Protein 1A8U (pdb70)

Radius of gyration: 28.24 Å; Cα contacts (8 Å, |Δi|>4): 1170; chains: 2; bounding box: 60×78×67 Å

Secondary structure (DSSP, 8-state):
-EEEEEEETTEEEEEEEEEEE-SSEEEEE--TT--GGGGHHHHHHHHHTT-EEEEEPPTTSTTS---SS--SHHHHHHHHHHHHHHHT--SEEEEEETHHHHHHHHHHHHH-STTEEEEEEES---S--B--SS-TTSSB-HHHHHHHHHHHHH-HHHHHHHHHHHHTTHHHHBTTTB-HHHHHHHHHHHHHS-HHHHHHHHHHTT---TTTGGG--S-EEEEEETT-SSS-GGGTHHHHHHHSTTSEEEEETT--TTHHHHTHHHHHHHHHHHHH-/-EEEEEEETTEEEEEEEEEEESSSEEEEE--TT--GGGGHHHHHHHHHTT-EEEEEPPTTSTTS---SS--SHHHHHHHHHHHHHHHT--SEEEEEETHHHHHHHHHHHHH-STTEEEEEEES---S--B--SS-TT-SB-HHHHHHHHHHHHH-HHHHHHHHHHHHTTHHHHBTTTB-HHHHHHHHHHHHHS-HHHHHHHHHHHT---TTTGGG--S-EEEEEETT-SSS-GGGTHHHHHHHSTTSEEEEETT--TTHHHHTHHHHHHHHHHHHT-

B-factor: mean 13.3, std 6.91, range [5.56, 54.05]

Foldseek 3Di:
DWDFQAADVPGTWIKDKDKDFDDAEEEEEEDPAFFQCLLVLLVVLQNVVGYIYMYIGQAQFFPTDPDLDQQALVSSLSSVVSVCVVVVAAQYEYEYAAVSLSSQLVNCQPPNDRRYAEYEYELYLPAFQAPDPVQNLHPYHPVVLVVLLVVLVVPVLVVLVVVLCLQFVCVPPDPNLADPVNSVVRSVRNVPGHSSCNSSNSVRSRDHSLSSLVSPDHAYAYEYECSARPRHCSSHLVVSCVSNVRHHYYYHYPGYSSCCRSVVVVVSVVVVVSVVD/DWFFQQADVPGTWIKDKDKDFAAAEEEEEEDPPFFQCLLVLLVVLCNVVGYIYMYIGFAQFFPTDPHLDQQALVSSLSSVVRVCVVVVAAQYEYEYAQVSLSSVLVNCQPPNARRYAEYEYELYLPAFQACDPVQPLHPYHVVVLVVLLVVCVVPVLVSLVVVVCQQFVCVPPDPNLDDPVNSVVRSVRNVPGHSSCNNSNSVRSRPHSLVSLVSPDHEYEYEYECSAPPRHCSSHVVVSCVSNVNYHYYYHYPGYSSCCRSVVVVVNVVVVVSVVD

InterPro domains:
  IPR000073 Alpha/beta hydrolase fold-1 [PF00561] (26-265)
  IPR000073 Alpha/beta hydrolase fold-1 [PR00111] (51-66)
  IPR000073 Alpha/beta hydrolase fold-1 [PR00111] (95-108)
  IPR000073 Alpha/beta hydrolase fold-1 [PR00111] (221-235)
  IPR000639 Epoxide hydrolase-like [PR00412] (31-49)
  IPR000639 Epoxide hydrolase-like [PR00412] (51-66)
  IPR000639 Epoxide hydrolase-like [PR00412] (253-275)
  IPR029058 Alpha/Beta hydrolase fold [G3DSA:3.40.50.1820] (2-277)
  IPR029058 Alpha/Beta hydrolase fold [SSF53474] (13-277)
  IPR050471 AB hydrolase [PTHR43433] (10-276)

Nearest PDB structures (foldseek):
  1a8u-assembly1_B  TM=1.001E+00  e=2.151E-57  Kitasatospora aureofaciens
  1brt-assembly1_A  TM=1.001E+00  e=4.935E-56  Kitasatospora aureofaciens
  4iq4-assembly1_A  TM=1.002E+00  e=3.906E-55  Kitasatospora aureofaciens
  4qes-assembly1_A  TM=1.002E+00  e=1.817E-54  Kitasatospora aureofaciens
  1bro-assembly1_A  TM=1.002E+00  e=2.441E-54  Kitasatospora aureofaciens

CATH classification: 3.40.50.1820

Sequence (554 aa):
PFITVGQENSTSIDLYYEDHGAGQPVVLIHGFPLSGHSWERQSAALLDAGYRVITYDRRGFGQSSQPTTGYDYDTFAADLNTVLETLDLQDAVLVGFSMGTGEVARYVSSYGTARIAKVAFLASLEPFLLKTDDNPDGAAPKEFFDGIVAAVKADRYAFYTGFFNDFYNLDENLGTRISEEAVRNSWNTAASGGFFAAAAAPTTWYTDFRADIPRIDVPALILHGTGDRTLPIENTARVFHKALPSAEYVEVEGAPHGLLWTHAEEVNTALLAFLAKPFITVGQENSTSIDLYYEDHGAGQPVVLIHGFPLSGHSWERQSAALLDAGYRVITYDRRGFGQSSQPTTGYDYDTFAADLNTVLETLDLQDAVLVGFSMGTGEVARYVSSYGTARIAKVAFLASLEPFLLKTDDNPDGAAPKEFFDGIVAAVKADRYAFYTGFFNDFYNLDENLGTRISEEAVRNSWNTAASGGFFAAAAAPTTWYTDFRADIPRIDVPALILHGTGDRTLPIENTARVFHKALPSAEYVEVEGAPHGLLWTHAEEVNTALLAFLAK

Solvent-accessible surface area: 21873 Å² total; per-residue (Å²): 88,115,7,79,27,28,117,43,144,107,71,48,6,36,0,29,34,30,59,76,57,70,50,48,15,0,0,0,1,0,3,8,2,14,7,5,92,31,0,94,89,0,16,56,21,1,66,76,50,47,28,63,0,0,10,3,4,3,10,0,3,8,99,6,33,89,2,64,66,16,26,59,4,91,34,1,0,39,7,0,25,40,0,0,99,82,34,89,1,89,91,0,0,0,0,0,7,8,2,0,0,0,1,0,0,35,6,2,11,72,96,30,23,107,46,9,22,22,0,0,0,0,0,0,3,0,7,22,5,26,110,53,151,115,12,90,70,2,36,13,57,104,120,110,4,64,40,35,29,59,43,4,153,84,70,28,104,61,34,1,90,42,28,2,66,66,3,10,2,26,115,107,10,76,63,114,107,3,48,120,133,18,22,142,91,10,63,72,29,1,23,60,3,2,139,76,1,2,4,23,0,0,69,6,31,27,30,58,0,88,77,10,2,106,143,17,106,29,79,8,1,0,0,0,0,38,23,9,97,45,8,35,5,104,24,0,0,104,28,0,67,173,55,16,101,108,7,89,50,40,63,9,143,38,0,0,5,2,0,10,62,7,10,10,137,77,0,20,95,17,2,51,58,15,6,83,184,87,112,8,72,25,26,122,40,150,115,75,44,6,36,0,28,36,31,60,76,55,81,46,57,14,0,0,0,0,0,2,8,1,12,6,4,92,27,0,93,89,0,17,53,18,0,68,132,55,47,28,60,1,0,9,3,4,2,10,0,2,11,96,6,34,90,1,58,75,20,23,57,4,90,34,2,0,38,6,0,34,42,0,0,84,83,32,94,3,98,96,0,0,0,0,0,5,9,1,0,0,0,1,0,0,34,6,3,18,70,93,30,26,100,32,11,29,21,0,0,0,0,0,0,3,0,7,21,1,21,107,54,155,101,9,85,74,3,31,14,71,37,127,115,7,51,39,35,24,59,44,4,153,86,70,29,105,61,33,1,90,42,27,2,66,64,4,10,2,24,116,103,9,74,66,111,99,2,49,120,111,17,23,155,88,9,81,75,27,1,23,58,4,2,139,80,1,2,12,18,0,0,58,6,17,26,31,59,0,77,73,8,2,105,128,11,106,22,81,2,2,0,0,0,0,48,22,10,94,43,6,37,7,98,28,0,0,113,33,0,53,177,50,9,99,94,6,65,65,46,62,8,147,37,0,0,5,3,0,10,58,6,8,10,132,68,0,18,97,16,0,42,55,4,6,83,162

Organism: Kitasatospora aureofaciens (NCBI:txid1894)

Structure (mmCIF, N/CA/C/O backbone):
data_1A8U
#
_entry.id   1A8U
#
_cell.length_a   124.870
_cell.length_b   124.870
_cell.length_c   124.870
_cell.angle_alpha   90.00
_cell.angle_beta   90.00
_cell.angle_gamma   90.00
#
_symmetry.space_group_name_H-M   'P 21 3'
#
loop_
_entity.id
_entity.type
_entity.pdbx_description
1 polymer 'CHLOROPEROXIDASE T'
2 non-polymer 'SULFATE ION'
3 non-polymer 'BENZOIC ACID'
4 water water
#
loop_
_atom_site.group_PDB
_atom_site.id
_atom_site.type_symbol
_atom_site.label_atom_id
_atom_site.label_alt_id
_atom_site.label_comp_id
_atom_site.label_asym_id
_atom_site.label_entity_id
_atom_site.label_seq_id
_atom_site.pdbx_PDB_ins_code
_atom_site.Cartn_x
_atom_site.Cartn_y
_atom_site.Cartn_z
_atom_site.occupancy
_atom_site.B_iso_or_equiv
_atom_site.auth_seq_id
_atom_site.auth_comp_id
_atom_site.auth_asym_id
_atom_site.auth_atom_id
_atom_site.pdbx_PDB_model_num
ATOM 1 N N . PRO A 1 1 ? 32.424 41.989 32.919 1.00 9.25 1 PRO A N 1
ATOM 2 C CA . PRO A 1 1 ? 32.630 42.999 34.006 1.00 8.74 1 PRO A CA 1
ATOM 3 C C . PRO A 1 1 ? 31.685 42.707 35.150 1.00 9.38 1 PRO A C 1
ATOM 4 O O . PRO A 1 1 ? 30.662 42.071 34.902 1.00 8.48 1 PRO A O 1
ATOM 8 N N . PHE A 1 2 ? 32.053 43.102 36.367 1.00 8.35 2 PHE A N 1
ATOM 9 C CA . PHE A 1 2 ? 31.231 42.782 37.529 1.00 8.70 2 PHE A CA 1
ATOM 10 C C . PHE A 1 2 ? 31.154 43.936 38.518 1.00 9.21 2 PHE A C 1
ATOM 11 O O . PHE A 1 2 ? 32.102 44.721 38.646 1.00 10.18 2 PHE A O 1
ATOM 19 N N . ILE A 1 3 ? 30.008 43.986 39.184 1.00 8.72 3 ILE A N 1
ATOM 20 C CA . ILE A 1 3 ? 29.778 44.885 40.321 1.00 8.49 3 ILE A CA 1
ATOM 21 C C . ILE A 1 3 ? 29.455 43.998 41.532 1.00 8.26 3 ILE A C 1
ATOM 22 O O . ILE A 1 3 ? 28.514 43.197 41.511 1.00 9.52 3 ILE A O 1
ATOM 27 N N . THR A 1 4 ? 30.223 44.229 42.613 1.00 9.35 4 THR A N 1
ATOM 28 C CA . THR A 1 4 ? 29.943 43.435 43.831 1.00 8.57 4 THR A CA 1
ATOM 29 C C . THR A 1 4 ? 28.779 44.054 44.601 1.00 10.07 4 THR A C 1
ATOM 30 O O . THR A 1 4 ? 28.763 45.272 44.846 1.00 10.88 4 THR A O 1
ATOM 34 N N . VAL A 1 5 ? 27.825 43.207 44.998 1.00 8.49 5 VAL A N 1
ATOM 35 C CA . VAL A 1 5 ? 26.639 43.669 45.714 1.00 8.83 5 VAL A CA 1
ATOM 36 C C . VAL A 1 5 ? 26.513 43.080 47.111 1.00 10.13 5 VAL A C 1
ATOM 37 O O . VAL A 1 5 ? 25.602 43.499 47.848 1.00 12.69 5 VAL A O 1
ATOM 41 N N . GLY A 1 6 ? 27.393 42.158 47.508 1.00 9.13 6 GLY A N 1
ATOM 42 C CA . GLY A 1 6 ? 27.250 41.645 48.874 1.00 9.13 6 GLY A CA 1
ATOM 43 C C . GLY A 1 6 ? 28.196 40.458 49.075 1.00 8.72 6 GLY A C 1
ATOM 44 O O . GLY A 1 6 ? 29.093 40.245 48.253 1.00 9.14 6 GLY A O 1
ATOM 45 N N . GLN A 1 7 ? 27.971 39.793 50.191 1.00 8.66 7 GLN A N 1
ATOM 46 C CA . GLN A 1 7 ? 28.849 38.683 50.571 1.00 8.62 7 GLN A CA 1
ATOM 47 C C . GLN A 1 7 ? 27.973 37.481 50.925 1.00 8.96 7 GLN A C 1
ATOM 48 O O . GLN A 1 7 ? 26.913 37.683 51.522 1.00 11.47 7 GLN A O 1
ATOM 54 N N . GLU A 1 8 ? 28.421 36.290 50.535 1.00 7.64 8 GLU A N 1
ATOM 55 C CA . GLU A 1 8 ? 27.742 35.048 50.907 1.00 7.69 8 GLU A CA 1
ATOM 56 C C . GLU A 1 8 ? 28.822 34.124 51.461 1.00 7.31 8 GLU A C 1
ATOM 57 O O . GLU A 1 8 ? 29.677 33.643 50.703 1.00 8.29 8 GLU A O 1
ATOM 63 N N . ASN A 1 9 ? 28.798 33.908 52.774 1.00 8.45 9 ASN A N 1
ATOM 64 C CA . ASN A 1 9 ? 29.834 33.051 53.409 1.00 6.55 9 ASN A CA 1
ATOM 65 C C . ASN A 1 9 ? 31.208 33.556 53.008 1.00 8.47 9 ASN A C 1
ATOM 66 O O . ASN A 1 9 ? 31.466 34.752 53.222 1.00 8.56 9 ASN A O 1
ATOM 71 N N . SER A 1 10 ? 32.101 32.724 52.486 1.00 7.17 10 SER A N 1
ATOM 72 C CA . SER A 1 10 ? 33.416 33.190 52.079 1.00 8.12 10 SER A CA 1
ATOM 73 C C . SER A 1 10 ? 33.500 33.887 50.739 1.00 8.21 10 SER A C 1
ATOM 74 O O . SER A 1 10 ? 34.603 34.315 50.355 1.00 9.77 10 SER A O 1
ATOM 77 N N . THR A 1 11 ? 32.378 34.035 50.030 1.00 9.02 11 THR A N 1
ATOM 78 C CA . THR A 1 11 ? 32.423 34.574 48.694 1.00 7.73 11 THR A CA 1
ATOM 79 C C . THR A 1 11 ? 31.750 35.922 48.531 1.00 8.08 11 THR A C 1
ATOM 80 O O . THR A 1 11 ? 30.867 36.232 49.310 1.00 10.51 11 THR A O 1
ATOM 84 N N . SER A 1 12 ? 32.211 36.648 47.517 1.00 9.16 12 SER A N 1
ATOM 85 C CA . SER A 1 12 ? 31.452 37.890 47.237 1.00 10.85 12 SER A CA 1
ATOM 86 C C . SER A 1 12 ? 30.366 37.575 46.230 1.00 11.97 12 SER A C 1
ATOM 87 O O . SER A 1 12 ? 30.444 36.596 45.471 1.00 14.43 12 SER A O 1
ATOM 90 N N . ILE A 1 13 ? 29.292 38.361 46.233 1.00 8.22 13 ILE A N 1
ATOM 91 C CA . ILE A 1 13 ? 28.181 38.213 45.299 1.00 8.24 13 ILE A CA 1
ATOM 92 C C . ILE A 1 13 ? 28.388 39.279 44.222 1.00 8.89 13 ILE A C 1
ATOM 93 O O . ILE A 1 13 ? 28.312 40.465 44.546 1.00 9.19 13 ILE A O 1
ATOM 98 N N . ASP A 1 14 ? 28.713 38.824 43.030 1.00 8.91 14 ASP A N 1
ATOM 99 C CA . ASP A 1 14 ? 29.073 39.775 41.953 1.00 8.77 14 ASP A CA 1
ATOM 100 C C . ASP A 1 14 ? 28.062 39.722 40.832 1.00 9.86 14 ASP A C 1
ATOM 101 O O . ASP A 1 14 ? 27.748 38.634 40.352 1.00 10.83 14 ASP A O 1
ATOM 106 N N . LEU A 1 15 ? 27.601 40.885 40.356 1.00 8.13 15 LEU A N 1
ATOM 107 C CA . LEU A 1 15 ? 26.673 40.860 39.219 1.00 7.79 15 LEU A CA 1
ATOM 108 C C . LEU A 1 15 ? 27.415 41.202 37.936 1.00 8.15 15 LEU A C 1
ATOM 109 O O . LEU A 1 15 ? 28.169 42.161 37.907 1.00 9.54 15 LEU A O 1
ATOM 114 N N . TYR A 1 16 ? 27.236 40.360 36.929 1.00 7.34 16 TYR A N 1
ATOM 115 C CA . TYR A 1 16 ? 27.825 40.652 35.616 1.00 7.40 16 TYR A CA 1
ATOM 116 C C . TYR A 1 16 ? 27.110 41.877 35.035 1.00 8.05 16 TYR A C 1
ATOM 117 O O . TYR A 1 16 ? 25.877 42.020 35.121 1.00 7.78 16 TYR A O 1
ATOM 126 N N . TYR A 1 17 ? 27.878 42.761 34.377 1.00 6.71 17 TYR A N 1
ATOM 127 C CA . TYR A 1 17 ? 27.250 43.916 33.727 1.00 7.60 17 TYR A CA 1
ATOM 128 C C . TYR A 1 17 ? 28.089 44.361 32.534 1.00 7.51 17 TYR A C 1
ATOM 129 O O . TYR A 1 17 ? 29.256 44.012 32.368 1.00 8.75 17 TYR A O 1
ATOM 138 N N . GLU A 1 18 ? 27.422 45.134 31.671 1.00 7.52 18 GLU A N 1
ATOM 139 C CA . GLU A 1 18 ? 28.081 45.740 30.519 1.00 7.92 18 GLU A CA 1
ATOM 140 C C . GLU A 1 18 ? 27.662 47.212 30.461 1.00 7.66 18 GLU A C 1
ATOM 141 O O . GLU A 1 18 ? 26.628 47.593 30.959 1.00 8.56 18 GLU A O 1
ATOM 147 N N . ASP A 1 19 ? 28.532 48.020 29.818 1.00 7.36 19 ASP A N 1
ATOM 148 C CA . ASP A 1 19 ? 28.313 49.472 29.783 1.00 7.20 19 ASP A CA 1
ATOM 149 C C . ASP A 1 19 ? 28.831 49.951 28.439 1.00 7.94 19 ASP A C 1
ATOM 150 O O . ASP A 1 19 ? 30.046 49.901 28.216 1.00 7.80 19 ASP A O 1
ATOM 155 N N . HIS A 1 20 ? 27.920 50.274 27.533 1.00 8.04 20 HIS A N 1
ATOM 156 C CA . HIS A 1 20 ? 28.302 50.598 26.165 1.00 8.18 20 HIS A CA 1
ATOM 157 C C . HIS A 1 20 ? 27.736 51.937 25.695 1.00 7.83 20 HIS A C 1
ATOM 158 O O . HIS A 1 20 ? 26.750 52.454 26.216 1.00 8.19 20 HIS A O 1
ATOM 165 N N . GLY A 1 21 ? 28.435 52.499 24.718 1.00 8.10 21 GLY A N 1
ATOM 166 C CA . GLY A 1 21 ? 27.919 53.732 24.090 1.00 7.71 21 GLY A CA 1
ATOM 167 C C . GLY A 1 21 ? 28.138 54.975 24.938 1.00 8.79 21 GLY A C 1
ATOM 168 O O . GLY A 1 21 ? 28.994 54.994 25.818 1.00 9.31 21 GLY A O 1
ATOM 169 N N . ALA A 1 22 ? 27.399 56.031 24.656 1.00 9.21 22 ALA A N 1
ATOM 170 C CA . ALA A 1 22 ? 27.545 57.297 25.378 1.00 10.20 22 ALA A CA 1
ATOM 171 C C . ALA A 1 22 ? 26.253 58.094 25.258 1.00 10.27 22 ALA A C 1
ATOM 172 O O . ALA A 1 22 ? 25.535 57.866 24.273 1.00 11.82 22 ALA A O 1
ATOM 174 N N . GLY A 1 23 ? 26.035 59.004 26.182 1.00 9.65 23 GLY A N 1
ATOM 175 C CA . GLY A 1 23 ? 24.768 59.759 26.139 1.00 10.26 23 GLY A CA 1
ATOM 176 C C . GLY A 1 23 ? 23.993 59.479 27.419 1.00 10.11 23 GLY A C 1
ATOM 177 O O . GLY A 1 23 ? 24.571 59.081 28.442 1.00 11.21 23 GLY A O 1
ATOM 178 N N . GLN A 1 24 ? 22.689 59.721 27.385 1.00 10.38 24 GLN A N 1
ATOM 179 C CA . GLN A 1 24 ? 21.871 59.496 28.580 1.00 9.83 24 GLN A CA 1
ATOM 180 C C . GLN A 1 24 ? 21.913 58.022 28.931 1.00 9.47 24 GLN A C 1
ATOM 181 O O . GLN A 1 24 ? 21.715 57.182 28.042 1.00 10.27 24 GLN A O 1
ATOM 187 N N . PRO A 1 25 ? 22.160 57.705 30.195 1.00 9.42 25 PRO A N 1
ATOM 188 C CA . PRO A 1 25 ? 22.181 56.317 30.613 1.00 9.15 25 PRO A CA 1
ATOM 189 C C . PRO A 1 25 ? 20.819 55.650 30.536 1.00 9.03 25 PRO A C 1
ATOM 190 O O . PRO A 1 25 ? 19.826 56.216 30.995 1.00 10.22 25 PRO A O 1
ATOM 194 N N . VAL A 1 26 ? 20.770 54.449 29.955 1.00 8.89 26 VAL A N 1
ATOM 195 C CA . VAL A 1 26 ? 19.538 53.657 29.893 1.00 9.91 26 VAL A CA 1
ATOM 196 C C . VAL A 1 26 ? 19.904 52.311 30.524 1.00 10.38 26 VAL A C 1
ATOM 197 O O . VAL A 1 26 ? 20.746 51.612 29.955 1.00 10.08 26 VAL A O 1
ATOM 201 N N . VAL A 1 27 ? 19.251 51.980 31.634 1.00 10.01 27 VAL A N 1
ATOM 202 C CA . VAL A 1 27 ? 19.558 50.731 32.348 1.00 8.98 27 VAL A CA 1
ATOM 203 C C . VAL A 1 27 ? 18.476 49.721 31.996 1.00 8.54 27 VAL A C 1
ATOM 204 O O . VAL A 1 27 ? 17.288 49.977 32.225 1.00 10.27 27 VAL A O 1
ATOM 208 N N . LEU A 1 28 ? 18.867 48.594 31.392 1.00 7.64 28 LEU A N 1
ATOM 209 C CA . LEU A 1 28 ? 17.902 47.573 30.971 1.00 9.11 28 LEU A CA 1
ATOM 210 C C . LEU A 1 28 ? 17.960 46.404 31.951 1.00 9.10 28 LEU A C 1
ATOM 211 O O . LEU A 1 28 ? 19.055 45.878 32.193 1.00 9.52 28 LEU A O 1
ATOM 216 N N . ILE A 1 29 ? 16.805 46.022 32.512 1.00 9.04 29 ILE A N 1
ATOM 217 C CA . ILE A 1 29 ? 16.749 45.008 33.572 1.00 8.11 29 ILE A CA 1
ATOM 218 C C . ILE A 1 29 ? 15.926 43.821 33.107 1.00 9.66 29 ILE A C 1
ATOM 219 O O . ILE A 1 29 ? 14.711 43.944 32.956 1.00 9.46 29 ILE A O 1
ATOM 224 N N . HIS A 1 30 ? 16.588 42.708 32.803 1.00 8.18 30 HIS A N 1
ATOM 225 C CA . HIS A 1 30 ? 15.951 41.552 32.200 1.00 7.15 30 HIS A CA 1
ATOM 226 C C . HIS A 1 30 ? 14.984 40.741 33.050 1.00 7.33 30 HIS A C 1
ATOM 227 O O . HIS A 1 30 ? 14.853 40.970 34.249 1.00 9.09 30 HIS A O 1
ATOM 234 N N . GLY A 1 31 ? 14.323 39.810 32.347 1.00 7.91 31 GLY A N 1
ATOM 235 C CA . GLY A 1 31 ? 13.354 38.928 33.022 1.00 8.94 31 GLY A CA 1
ATOM 236 C C . GLY A 1 31 ? 13.924 37.541 33.288 1.00 9.04 31 GLY A C 1
ATOM 237 O O . GLY A 1 31 ? 15.016 37.114 32.860 1.00 9.49 31 GLY A O 1
ATOM 238 N N . PHE A 1 32 ? 13.075 36.714 33.906 1.00 9.01 32 PHE A N 1
ATOM 239 C CA . PHE A 1 32 ? 13.423 35.312 34.177 1.00 9.13 32 PHE A CA 1
ATOM 240 C C . PHE A 1 32 ? 13.270 34.433 32.970 1.00 10.28 32 PHE A C 1
ATOM 241 O O . PHE A 1 32 ? 12.294 34.590 32.231 1.00 9.68 32 PHE A O 1
ATOM 249 N N . PRO A 1 33 ? 14.131 33.454 32.787 1.00 10.09 33 PRO A N 1
ATOM 250 C CA . PRO A 1 33 ? 15.343 33.175 33.547 1.00 9.80 33 PRO A CA 1
ATOM 251 C C . PRO A 1 33 ? 16.584 33.528 32.700 1.00 8.60 33 PRO A C 1
ATOM 252 O O . PRO A 1 33 ? 17.494 32.723 32.468 1.00 9.23 33 PRO A O 1
ATOM 256 N N . LEU A 1 34 ? 16.516 34.693 32.076 1.00 9.25 34 LEU A N 1
ATOM 257 C CA . LEU A 1 34 ? 17.507 35.092 31.070 1.00 8.95 34 LEU A CA 1
ATOM 258 C C . LEU A 1 34 ? 18.583 35.998 31.637 1.00 10.20 34 LEU A C 1
ATOM 259 O O . LEU A 1 34 ? 19.017 35.717 32.765 1.00 9.77 34 LEU A O 1
ATOM 264 N N . SER A 1 35 ? 19.083 36.937 30.841 1.00 8.81 35 SER A N 1
ATOM 265 C CA . SER A 1 35 ? 20.204 37.761 31.277 1.00 8.12 35 SER A CA 1
ATOM 266 C C . SER A 1 35 ? 20.183 39.078 30.501 1.00 7.93 35 SER A C 1
ATOM 267 O O . SER A 1 35 ? 19.298 39.272 29.668 1.00 8.69 35 SER A O 1
ATOM 270 N N . GLY A 1 36 ? 21.134 39.959 30.825 1.00 8.12 36 GLY A N 1
ATOM 271 C CA . GLY A 1 36 ? 21.254 41.232 30.091 1.00 9.27 36 GLY A CA 1
ATOM 272 C C . GLY A 1 36 ? 21.361 41.031 28.587 1.00 8.86 36 GLY A C 1
ATOM 273 O O . GLY A 1 36 ? 20.900 41.897 27.816 1.00 8.62 36 GLY A O 1
ATOM 274 N N . HIS A 1 37 ? 21.929 39.932 28.099 1.00 8.91 37 HIS A N 1
ATOM 275 C CA . HIS A 1 37 ? 22.052 39.685 26.681 1.00 9.75 37 HIS A CA 1
ATOM 276 C C . HIS A 1 37 ? 20.709 39.502 25.977 1.00 10.50 37 HIS A C 1
ATOM 277 O O . HIS A 1 37 ? 20.709 39.648 24.753 1.00 9.64 37 HIS A O 1
ATOM 284 N N . SER A 1 38 ? 19.631 39.239 26.731 1.00 8.38 38 SER A N 1
ATOM 285 C CA . SER A 1 38 ? 18.321 39.101 26.103 1.00 8.77 38 SER A CA 1
ATOM 286 C C . SER A 1 38 ? 17.833 40.420 25.550 1.00 8.75 38 SER A C 1
ATOM 287 O O . SER A 1 38 ? 16.893 40.414 24.748 1.00 10.77 38 SER A O 1
ATOM 290 N N . TRP A 1 39 ? 18.473 41.551 25.901 1.00 7.62 39 TRP A N 1
ATOM 291 C CA . TRP A 1 39 ? 18.102 42.831 25.337 1.00 7.77 39 TRP A CA 1
ATOM 292 C C . TRP A 1 39 ? 18.853 43.183 24.065 1.00 9.40 39 TRP A C 1
ATOM 293 O O . TRP A 1 39 ? 18.680 44.312 23.590 1.00 9.68 39 TRP A O 1
ATOM 304 N N . GLU A 1 40 ? 19.583 42.259 23.442 1.00 9.44 40 GLU A N 1
ATOM 305 C CA . GLU A 1 40 ? 20.428 42.615 22.304 1.00 8.11 40 GLU A CA 1
ATOM 306 C C . GLU A 1 40 ? 19.732 43.390 21.199 1.00 9.59 40 GLU A C 1
ATOM 307 O O . GLU A 1 40 ? 20.409 44.274 20.611 1.00 10.43 40 GLU A O 1
ATOM 313 N N . ARG A 1 41 ? 18.469 43.107 20.911 1.00 9.09 41 ARG A N 1
ATOM 314 C CA . ARG A 1 41 ? 17.797 43.844 19.825 1.00 9.94 41 ARG A CA 1
ATOM 315 C C . ARG A 1 41 ? 17.494 45.273 20.244 1.00 10.20 41 ARG A C 1
ATOM 316 O O . ARG A 1 41 ? 17.546 46.194 19.411 1.00 11.17 41 ARG A O 1
ATOM 324 N N . GLN A 1 42 ? 17.186 45.518 21.524 1.00 9.43 42 GLN A N 1
ATOM 325 C CA . GLN A 1 42 ? 16.962 46.851 22.043 1.00 8.88 42 GLN A CA 1
ATOM 326 C C . GLN A 1 42 ? 18.277 47.603 22.237 1.00 10.21 42 GLN A C 1
ATOM 327 O O . GLN A 1 42 ? 18.403 48.795 21.970 1.00 11.39 42 GLN A O 1
ATOM 333 N N . SER A 1 43 ? 19.306 46.860 22.707 1.00 9.38 43 SER A N 1
ATOM 334 C CA . SER A 1 43 ? 20.614 47.473 22.911 1.00 8.97 43 SER A CA 1
ATOM 335 C C . SER A 1 43 ? 21.141 48.029 21.585 1.00 9.65 43 SER A C 1
ATOM 336 O O . SER A 1 43 ? 21.653 49.165 21.563 1.00 9.71 43 SER A O 1
ATOM 339 N N . ALA A 1 44 ? 21.004 47.234 20.516 1.00 9.63 44 ALA A N 1
ATOM 340 C CA . ALA A 1 44 ? 21.504 47.735 19.228 1.00 10.14 44 ALA A CA 1
ATOM 341 C C . ALA A 1 44 ? 20.760 49.009 18.846 1.00 10.12 44 ALA A C 1
ATOM 342 O O . ALA A 1 44 ? 21.412 49.947 18.391 1.00 10.55 44 ALA A O 1
ATOM 344 N N . ALA A 1 45 ? 19.436 49.039 18.975 1.00 10.22 45 ALA A N 1
ATOM 345 C CA . ALA A 1 45 ? 18.646 50.203 18.609 1.00 9.95 45 ALA A CA 1
ATOM 346 C C . ALA A 1 45 ? 18.987 51.407 19.479 1.00 10.57 45 ALA A C 1
ATOM 347 O O . ALA A 1 45 ? 19.113 52.510 18.951 1.00 10.79 45 ALA A O 1
ATOM 349 N N . LEU A 1 46 ? 19.211 51.181 20.776 1.00 9.56 46 LEU A N 1
ATOM 350 C CA . LEU A 1 46 ? 19.510 52.324 21.664 1.00 8.88 46 LEU A CA 1
ATOM 351 C C . LEU A 1 46 ? 20.892 52.895 21.391 1.00 9.17 46 LEU A C 1
ATOM 352 O O . LEU A 1 46 ? 21.147 54.099 21.448 1.00 9.52 46 LEU A O 1
ATOM 357 N N . LEU A 1 47 ? 21.850 51.985 21.112 1.00 8.46 47 LEU A N 1
ATOM 358 C CA . LEU A 1 47 ? 23.185 52.441 20.784 1.00 8.68 47 LEU A CA 1
ATOM 359 C C . LEU A 1 47 ? 23.172 53.256 19.489 1.00 9.50 47 LEU A C 1
ATOM 360 O O . LEU A 1 47 ? 23.729 54.332 19.431 1.00 10.39 47 LEU A O 1
ATOM 365 N N . ASP A 1 48 ? 22.400 52.777 18.504 1.00 8.73 48 ASP A N 1
ATOM 366 C CA . ASP A 1 48 ? 22.317 53.536 17.250 1.00 10.83 48 ASP A CA 1
ATOM 367 C C . ASP A 1 48 ? 21.637 54.896 17.442 1.00 11.52 48 ASP A C 1
ATOM 368 O O . ASP A 1 48 ? 21.935 55.852 16.710 1.00 13.07 48 ASP A O 1
ATOM 373 N N . ALA A 1 49 ? 20.765 54.992 18.431 1.00 10.47 49 ALA A N 1
ATOM 374 C CA . ALA A 1 49 ? 20.021 56.227 18.712 1.00 10.94 49 ALA A CA 1
ATOM 375 C C . ALA A 1 49 ? 20.800 57.168 19.609 1.00 10.89 49 ALA A C 1
ATOM 376 O O . ALA A 1 49 ? 20.320 58.275 19.942 1.00 14.07 49 ALA A O 1
ATOM 378 N N . GLY A 1 50 ? 22.006 56.829 20.042 1.00 10.97 50 GLY A N 1
ATOM 379 C CA . GLY A 1 50 ? 22.832 57.712 20.827 1.00 11.75 50 GLY A CA 1
ATOM 380 C C . GLY A 1 50 ? 22.644 57.674 22.330 1.00 11.61 50 GLY A C 1
ATOM 381 O O . GLY A 1 50 ? 22.819 58.711 22.979 1.00 13.39 50 GLY A O 1
ATOM 382 N N . TYR A 1 51 ? 22.306 56.504 22.878 1.00 9.68 51 TYR A N 1
ATOM 383 C CA . TYR A 1 51 ? 22.192 56.352 24.322 1.00 9.71 51 TYR A CA 1
ATOM 384 C C . TYR A 1 51 ? 23.362 55.512 24.862 1.00 8.94 51 TYR A C 1
ATOM 385 O O . TYR A 1 51 ? 24.075 54.850 24.119 1.00 10.79 51 TYR A O 1
ATOM 394 N N . ARG A 1 52 ? 23.598 55.690 26.170 1.00 8.37 52 ARG A N 1
ATOM 395 C CA . ARG A 1 52 ? 24.565 54.823 26.864 1.00 7.38 52 ARG A CA 1
ATOM 396 C C . ARG A 1 52 ? 23.735 53.671 27.448 1.00 9.88 52 ARG A C 1
ATOM 397 O O . ARG A 1 52 ? 22.767 53.907 28.177 1.00 11.38 52 ARG A O 1
ATOM 405 N N . VAL A 1 53 ? 24.067 52.433 27.101 1.00 9.46 53 VAL A N 1
ATOM 406 C CA . VAL A 1 53 ? 23.262 51.279 27.511 1.00 8.66 53 VAL A CA 1
ATOM 407 C C . VAL A 1 53 ? 23.995 50.488 28.598 1.00 9.15 53 VAL A C 1
ATOM 408 O O . VAL A 1 53 ? 25.088 50.008 28.364 1.00 9.17 53 VAL A O 1
ATOM 412 N N . ILE A 1 54 ? 23.306 50.362 29.738 1.00 7.64 54 ILE A N 1
ATOM 413 C CA . ILE A 1 54 ? 23.908 49.588 30.849 1.00 8.03 54 ILE A CA 1
ATOM 414 C C . ILE A 1 54 ? 22.980 48.396 31.059 1.00 9.48 54 ILE A C 1
ATOM 415 O O . ILE A 1 54 ? 21.772 48.546 31.187 1.00 10.22 54 ILE A O 1
ATOM 420 N N . THR A 1 55 ? 23.576 47.211 31.065 1.00 8.43 55 THR A N 1
ATOM 421 C CA . THR A 1 55 ? 22.784 46.002 31.336 1.00 8.55 55 THR A CA 1
ATOM 422 C C . THR A 1 55 ? 23.442 45.280 32.501 1.00 9.53 55 THR A C 1
ATOM 423 O O . THR A 1 55 ? 24.659 45.427 32.683 1.00 9.35 55 THR A O 1
ATOM 427 N N . TYR A 1 56 ? 22.682 44.518 33.294 1.00 8.35 56 TYR A N 1
ATOM 428 C CA . TYR A 1 56 ? 23.328 43.677 34.303 1.00 8.46 56 TYR A CA 1
ATOM 429 C C . TYR A 1 56 ? 22.460 42.424 34.428 1.00 8.34 56 TYR A C 1
ATOM 430 O O . TYR A 1 56 ? 21.314 42.395 33.996 1.00 8.90 56 TYR A O 1
ATOM 439 N N . ASP A 1 57 ? 23.104 41.400 34.996 1.00 7.78 57 ASP A N 1
ATOM 440 C CA . ASP A 1 57 ? 22.414 40.108 35.166 1.00 7.01 57 ASP A CA 1
ATOM 441 C C . ASP A 1 57 ? 21.974 40.016 36.632 1.00 6.83 57 ASP A C 1
ATOM 442 O O . ASP A 1 57 ? 22.779 40.203 37.551 1.00 7.47 57 ASP A O 1
ATOM 447 N N . ARG A 1 58 ? 20.691 39.727 36.828 1.00 8.10 58 ARG A N 1
ATOM 448 C CA . ARG A 1 58 ? 20.148 39.583 38.181 1.00 6.93 58 ARG A CA 1
ATOM 449 C C . ARG A 1 58 ? 20.932 38.507 38.924 1.00 7.41 58 ARG A C 1
ATOM 450 O O . ARG A 1 58 ? 21.325 37.522 38.268 1.00 8.15 58 ARG A O 1
ATOM 458 N N . ARG A 1 59 ? 21.043 38.651 40.239 1.00 7.92 59 ARG A N 1
ATOM 459 C CA . ARG A 1 59 ? 21.701 37.589 41.015 1.00 6.75 59 ARG A CA 1
ATOM 460 C C . ARG A 1 59 ? 21.027 36.244 40.717 1.00 7.13 59 ARG A C 1
ATOM 461 O O . ARG A 1 59 ? 19.800 36.152 40.611 1.00 8.47 59 ARG A O 1
ATOM 469 N N . GLY A 1 60 ? 21.903 35.250 40.480 1.00 7.71 60 GLY A N 1
ATOM 470 C CA . GLY A 1 60 ? 21.426 33.902 40.157 1.00 8.81 60 GLY A CA 1
ATOM 471 C C . GLY A 1 60 ? 21.142 33.651 38.701 1.00 8.20 60 GLY A C 1
ATOM 472 O O . GLY A 1 60 ? 20.712 32.543 38.373 1.00 8.03 60 GLY A O 1
ATOM 473 N N . PHE A 1 61 ? 21.272 34.661 37.839 1.00 7.48 61 PHE A N 1
ATOM 474 C CA . PHE A 1 61 ? 20.980 34.510 36.424 1.00 7.62 61 PHE A CA 1
ATOM 475 C C . PHE A 1 61 ? 22.159 34.927 35.555 1.00 7.91 61 PHE A C 1
ATOM 476 O O . PHE A 1 61 ? 23.036 35.691 36.000 1.00 8.49 61 PHE A O 1
ATOM 484 N N . GLY A 1 62 ? 22.186 34.422 34.330 1.00 8.84 62 GLY A N 1
ATOM 485 C CA . GLY A 1 62 ? 23.249 34.851 33.416 1.00 8.10 62 GLY A CA 1
ATOM 486 C C . GLY A 1 62 ? 24.628 34.499 33.943 1.00 8.84 62 GLY A C 1
ATOM 487 O O . GLY A 1 62 ? 24.911 33.371 34.355 1.00 9.78 62 GLY A O 1
ATOM 488 N N . GLN A 1 63 ? 25.505 35.523 33.929 1.00 7.04 63 GLN A N 1
ATOM 489 C CA . GLN A 1 63 ? 26.878 35.294 34.371 1.00 7.85 63 GLN A CA 1
ATOM 490 C C . GLN A 1 63 ? 27.115 35.837 35.773 1.00 7.41 63 GLN A C 1
ATOM 491 O O . GLN A 1 63 ? 28.283 35.868 36.233 1.00 7.62 63 GLN A O 1
ATOM 497 N N . SER A 1 64 ? 26.024 36.176 36.493 1.00 7.65 64 SER A N 1
ATOM 498 C CA . SER A 1 64 ? 26.245 36.662 37.846 1.00 7.15 64 SER A CA 1
ATOM 499 C C . SER A 1 64 ? 26.461 35.503 38.815 1.00 7.31 64 SER A C 1
ATOM 500 O O . SER A 1 64 ? 26.200 34.347 38.483 1.00 8.54 64 SER A O 1
ATOM 503 N N . SER A 1 65 ? 26.983 35.857 39.990 1.00 6.99 65 SER A N 1
ATOM 504 C CA . SER A 1 65 ? 27.119 34.866 41.044 1.00 7.23 65 SER A CA 1
ATOM 505 C C . SER A 1 65 ? 25.749 34.231 41.282 1.00 8.02 65 SER A C 1
ATOM 506 O O . SER A 1 65 ? 24.694 34.801 41.030 1.00 8.00 65 SER A O 1
ATOM 509 N N . GLN A 1 66 ? 25.812 33.038 41.876 1.00 6.16 66 GLN A N 1
ATOM 510 C CA . GLN A 1 66 ? 24.622 32.240 42.172 1.00 8.49 66 GLN A CA 1
ATOM 511 C C . GLN A 1 66 ? 24.407 31.982 43.646 1.00 8.02 66 GLN A C 1
ATOM 512 O O . GLN A 1 66 ? 24.449 30.831 44.101 1.00 8.45 66 GLN A O 1
ATOM 518 N N . PRO A 1 67 ? 24.180 33.022 44.441 1.00 7.38 67 PRO A N 1
ATOM 519 C CA . PRO A 1 67 ? 23.956 32.805 45.868 1.00 7.60 67 PRO A CA 1
ATOM 520 C C . PRO A 1 67 ? 22.677 32.048 46.117 1.00 8.23 67 PRO A C 1
ATOM 521 O O . PRO A 1 67 ? 21.774 31.986 45.271 1.00 8.70 67 PRO A O 1
ATOM 525 N N . THR A 1 68 ? 22.527 31.530 47.335 1.00 8.27 68 THR A N 1
ATOM 526 C CA . THR A 1 68 ? 21.296 30.874 47.761 1.00 8.47 68 THR A CA 1
ATOM 527 C C . THR A 1 68 ? 20.567 31.793 48.736 1.00 10.19 68 THR A C 1
ATOM 528 O O . THR A 1 68 ? 19.898 31.323 49.641 1.00 12.57 68 THR A O 1
ATOM 532 N N . THR A 1 69 ? 20.696 33.101 48.542 1.00 8.96 69 THR A N 1
ATOM 533 C CA . THR A 1 69 ? 20.098 34.100 49.421 1.00 10.43 69 THR A CA 1
ATOM 534 C C . THR A 1 69 ? 19.745 35.339 48.617 1.00 10.40 69 THR A C 1
ATOM 535 O O . THR A 1 69 ? 20.390 35.570 47.567 1.00 9.94 69 THR A O 1
ATOM 539 N N . GLY A 1 70 ? 18.758 36.085 49.104 1.00 9.70 70 GLY A N 1
ATOM 540 C CA . GLY A 1 70 ? 18.444 37.366 48.469 1.00 9.31 70 GLY A CA 1
ATOM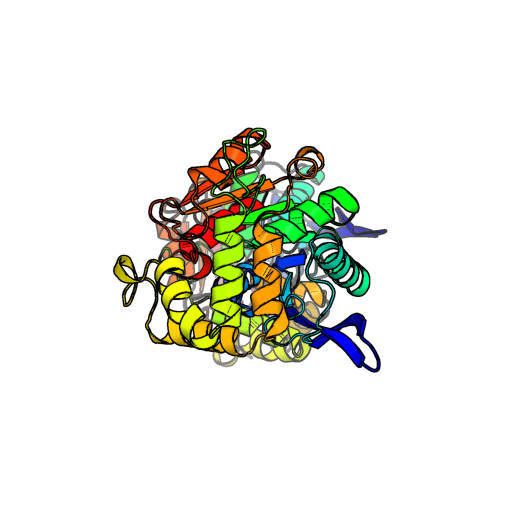 541 C C . GLY A 1 70 ? 17.410 37.376 47.379 1.00 8.72 70 GLY A C 1
ATOM 542 O O . GLY A 1 70 ? 17.369 38.364 46.611 1.00 8.53 70 GLY A O 1
ATOM 543 N N . TYR A 1 71 ? 16.603 36.324 47.248 1.00 8.81 71 TYR A N 1
ATOM 544 C CA . TYR A 1 71 ? 15.595 36.287 46.194 1.00 9.41 71 TYR A CA 1
ATOM 545 C C . TYR A 1 71 ? 14.298 36.926 46.666 1.00 10.62 71 TYR A C 1
ATOM 546 O O . TYR A 1 71 ? 13.336 36.271 47.030 1.00 9.92 71 TYR A O 1
ATOM 555 N N . ASP A 1 72 ? 14.302 38.250 46.648 1.00 9.22 72 ASP A N 1
ATOM 556 C CA . ASP A 1 72 ? 13.164 39.071 47.085 1.00 9.86 72 ASP A CA 1
ATOM 557 C C . ASP A 1 72 ? 13.369 40.457 46.475 1.00 9.16 72 ASP A C 1
ATOM 558 O O . ASP A 1 72 ? 14.517 40.878 46.226 1.00 9.55 72 ASP A O 1
ATOM 563 N N . TYR A 1 73 ? 12.264 41.162 46.226 1.00 9.73 73 TYR A N 1
ATOM 564 C CA . TYR A 1 73 ? 12.417 42.468 45.576 1.00 9.83 73 TYR A CA 1
ATOM 565 C C . TYR A 1 73 ? 13.088 43.538 46.391 1.00 10.25 73 TYR A C 1
ATOM 566 O O . TYR A 1 73 ? 13.642 44.458 45.755 1.00 9.88 73 TYR A O 1
ATOM 575 N N . ASP A 1 74 ? 13.116 43.500 47.735 1.00 9.63 74 ASP A N 1
ATOM 576 C CA . ASP A 1 74 ? 13.908 44.501 48.440 1.00 9.53 74 ASP A CA 1
ATOM 577 C C . ASP A 1 74 ? 15.391 44.274 48.121 1.00 9.33 74 ASP A C 1
ATOM 578 O O . ASP A 1 74 ? 16.135 45.235 47.922 1.00 9.47 74 ASP A O 1
ATOM 583 N N . THR A 1 75 ? 15.845 43.004 48.123 1.00 8.69 75 THR A N 1
ATOM 584 C CA . THR A 1 75 ? 17.259 42.755 47.788 1.00 8.60 75 THR A CA 1
ATOM 585 C C . THR A 1 75 ? 17.531 43.098 46.328 1.00 8.49 75 THR A C 1
ATOM 586 O O . THR A 1 75 ? 18.552 43.693 45.985 1.00 9.03 75 THR A O 1
ATOM 590 N N . PHE A 1 76 ? 16.621 42.658 45.442 1.00 8.12 76 PHE A N 1
ATOM 591 C CA . PHE A 1 76 ? 16.788 42.977 44.022 1.00 8.06 76 PHE A CA 1
ATOM 592 C C . PHE A 1 76 ? 16.908 44.478 43.785 1.00 8.66 76 PHE A C 1
ATOM 593 O O . PHE A 1 76 ? 17.726 44.931 42.974 1.00 8.83 76 PHE A O 1
ATOM 601 N N . ALA A 1 77 ? 16.091 45.273 44.477 1.00 9.20 77 ALA A N 1
ATOM 602 C CA . ALA A 1 77 ? 16.154 46.735 44.343 1.00 8.61 77 ALA A CA 1
ATOM 603 C C . ALA A 1 77 ? 17.398 47.324 44.986 1.00 8.16 77 ALA A C 1
ATOM 604 O O . ALA A 1 77 ? 17.990 48.310 44.509 1.00 8.53 77 ALA A O 1
ATOM 606 N N . ALA A 1 78 ? 17.874 46.702 46.076 1.00 7.97 78 ALA A N 1
ATOM 607 C CA . ALA A 1 78 ? 19.119 47.137 46.701 1.00 8.72 78 ALA A CA 1
ATOM 608 C C . ALA A 1 78 ? 20.304 46.808 45.792 1.00 8.54 78 ALA A C 1
ATOM 609 O O . ALA A 1 78 ? 21.268 47.580 45.727 1.00 9.04 78 ALA A O 1
ATOM 611 N N . ASP A 1 79 ? 20.211 45.708 45.036 1.00 8.79 79 ASP A N 1
ATOM 612 C CA . ASP A 1 79 ? 21.248 45.395 44.064 1.00 7.94 79 ASP A CA 1
ATOM 613 C C . ASP A 1 79 ? 21.300 46.467 42.976 1.00 9.45 79 ASP A C 1
ATOM 614 O O . ASP A 1 79 ? 22.370 46.948 42.569 1.00 8.76 79 ASP A O 1
ATOM 619 N N . LEU A 1 80 ? 20.102 46.824 42.460 1.00 8.08 80 LEU A N 1
ATOM 620 C CA . LEU A 1 80 ? 20.051 47.917 41.479 1.00 7.39 80 LEU A CA 1
ATOM 621 C C . LEU A 1 80 ? 20.591 49.208 42.092 1.00 8.72 80 LEU A C 1
ATOM 622 O O . LEU A 1 80 ? 21.376 49.870 41.423 1.00 8.64 80 LEU A O 1
ATOM 627 N N . ASN A 1 81 ? 20.207 49.551 43.315 1.00 7.79 81 ASN A N 1
ATOM 628 C CA . ASN A 1 81 ? 20.772 50.742 43.938 1.00 8.39 81 ASN A CA 1
ATOM 629 C C . ASN A 1 81 ? 22.302 50.682 43.966 1.00 7.46 81 ASN A C 1
ATOM 630 O O . ASN A 1 81 ? 22.959 51.698 43.690 1.00 8.80 81 ASN A O 1
ATOM 635 N N . THR A 1 82 ? 22.894 49.528 44.252 1.00 8.12 82 THR A N 1
ATOM 636 C CA . THR A 1 82 ? 24.363 49.450 44.256 1.00 8.56 82 THR A CA 1
ATOM 637 C C . THR A 1 82 ? 24.901 49.663 42.861 1.00 9.42 82 THR A C 1
ATOM 638 O O . THR A 1 82 ? 25.901 50.355 42.671 1.00 9.26 82 THR A O 1
ATOM 642 N N . VAL A 1 83 ? 24.239 49.091 41.842 1.00 9.17 83 VAL A N 1
ATOM 643 C CA . VAL A 1 83 ? 24.731 49.348 40.479 1.00 9.72 83 VAL A CA 1
ATOM 644 C C . VAL A 1 83 ? 24.682 50.832 40.145 1.00 10.21 83 VAL A C 1
ATOM 645 O O . VAL A 1 83 ? 25.678 51.384 39.645 1.00 8.90 83 VAL A O 1
ATOM 649 N N . LEU A 1 84 ? 23.553 51.494 40.454 1.00 8.79 84 LEU A N 1
ATOM 650 C CA . LEU A 1 84 ? 23.456 52.917 40.126 1.00 9.79 84 LEU A CA 1
ATOM 651 C C . LEU A 1 84 ? 24.457 53.774 40.903 1.00 9.42 84 LEU A C 1
ATOM 652 O O . LEU A 1 84 ? 25.081 54.658 40.301 1.00 8.74 84 LEU A O 1
ATOM 657 N N . GLU A 1 85 ? 24.688 53.459 42.183 1.00 9.11 85 GLU A N 1
ATOM 658 C CA . GLU A 1 85 ? 25.646 54.265 42.952 1.00 9.27 85 GLU A CA 1
ATOM 659 C C . GLU A 1 85 ? 27.079 53.981 42.521 1.00 8.89 85 GLU A C 1
ATOM 660 O O . GLU A 1 85 ? 27.922 54.922 42.497 1.00 9.30 85 GLU A O 1
ATOM 666 N N . THR A 1 86 ? 27.387 52.728 42.238 1.00 9.43 86 THR A N 1
ATOM 667 C CA . THR A 1 86 ? 28.755 52.343 41.838 1.00 9.32 86 THR A CA 1
ATOM 668 C C . THR A 1 86 ? 29.151 53.042 40.565 1.00 9.54 86 THR A C 1
ATOM 669 O O . THR A 1 86 ? 30.291 53.462 40.388 1.00 9.98 86 THR A O 1
ATOM 673 N N . LEU A 1 87 ? 28.208 53.164 39.643 1.00 9.09 87 LEU A N 1
ATOM 674 C CA . LEU A 1 87 ? 28.460 53.812 38.352 1.00 9.04 87 LEU A CA 1
ATOM 675 C C . LEU A 1 87 ? 28.170 55.306 38.369 1.00 9.41 87 LEU A C 1
ATOM 676 O O . LEU A 1 87 ? 28.403 55.980 37.375 1.00 10.36 87 LEU A O 1
ATOM 681 N N . ASP A 1 88 ? 27.619 55.817 39.456 1.00 8.45 88 ASP A N 1
ATOM 682 C CA . ASP A 1 88 ? 27.140 57.177 39.625 1.00 8.33 88 ASP A CA 1
ATOM 683 C C . ASP A 1 88 ? 26.223 57.593 38.467 1.00 9.53 88 ASP A C 1
ATOM 684 O O . ASP A 1 88 ? 26.394 58.663 37.844 1.00 9.02 88 ASP A O 1
ATOM 689 N N . LEU A 1 89 ? 25.262 56.696 38.142 1.00 8.65 89 LEU A N 1
ATOM 690 C CA . LEU A 1 89 ? 24.387 57.054 37.034 1.00 9.01 89 LEU A CA 1
ATOM 691 C C . LEU A 1 89 ? 23.428 58.153 37.456 1.00 9.85 89 LEU A C 1
ATOM 692 O O . LEU A 1 89 ? 22.808 58.080 38.520 1.00 11.18 89 LEU A O 1
ATOM 697 N N . GLN A 1 90 ? 23.273 59.155 36.598 1.00 8.88 90 GLN A N 1
ATOM 698 C CA . GLN A 1 90 ? 22.372 60.276 36.865 1.00 9.95 90 GLN A CA 1
ATOM 699 C C . GLN A 1 90 ? 21.547 60.540 35.614 1.00 10.28 90 GLN A C 1
ATOM 700 O O . GLN A 1 90 ? 21.916 60.153 34.495 1.00 10.79 90 GLN A O 1
ATOM 706 N N . ASP A 1 91 ? 20.378 61.152 35.762 1.00 10.00 91 ASP A N 1
ATOM 707 C CA . ASP A 1 91 ? 19.440 61.404 34.655 1.00 11.77 91 ASP A CA 1
ATOM 708 C C . ASP A 1 91 ? 19.214 60.137 33.853 1.00 11.75 91 ASP A C 1
ATOM 709 O O . ASP A 1 91 ? 19.152 60.141 32.626 1.00 12.06 91 ASP A O 1
ATOM 714 N N . ALA A 1 92 ? 19.025 59.023 34.567 1.00 10.26 92 ALA A N 1
ATOM 715 C CA . ALA A 1 92 ? 18.999 57.721 33.911 1.00 9.82 92 ALA A CA 1
ATOM 716 C C . ALA A 1 92 ? 17.594 57.215 33.632 1.00 10.11 92 ALA A C 1
ATOM 717 O O . ALA A 1 92 ? 16.686 57.501 34.396 1.00 11.02 92 ALA A O 1
ATOM 719 N N . VAL A 1 93 ? 17.464 56.406 32.595 1.00 9.29 93 VAL A N 1
ATOM 720 C CA . VAL A 1 93 ? 16.169 55.800 32.296 1.00 9.45 93 VAL A CA 1
ATOM 721 C C . VAL A 1 93 ? 16.229 54.347 32.785 1.00 10.44 93 VAL A C 1
ATOM 722 O O . VAL A 1 93 ? 17.240 53.674 32.529 1.00 11.35 93 VAL A O 1
ATOM 726 N N . LEU A 1 94 ? 15.217 53.894 33.513 1.00 9.09 94 LEU A N 1
ATOM 727 C CA . LEU A 1 94 ? 15.196 52.487 33.955 1.00 8.65 94 LEU A CA 1
ATOM 728 C C . LEU A 1 94 ? 14.163 51.759 33.100 1.00 9.91 94 LEU A C 1
ATOM 729 O O . LEU A 1 94 ? 13.007 52.188 33.046 1.00 11.44 94 LEU A O 1
ATOM 734 N N . VAL A 1 95 ? 14.577 50.677 32.443 1.00 7.85 95 VAL A N 1
ATOM 735 C CA . VAL A 1 95 ? 13.652 49.910 31.610 1.00 9.27 95 VAL A CA 1
ATOM 736 C C . VAL A 1 95 ? 13.598 48.500 32.155 1.00 9.85 95 VAL A C 1
ATOM 737 O O . VAL A 1 95 ? 14.634 47.807 32.137 1.00 10.13 95 VAL A O 1
ATOM 741 N N . GLY A 1 96 ? 12.434 48.025 32.580 1.00 8.83 96 GLY A N 1
ATOM 742 C CA . GLY A 1 96 ? 12.369 46.643 33.071 1.00 9.17 96 GLY A CA 1
ATOM 743 C C . GLY A 1 96 ? 11.589 45.766 32.105 1.00 10.11 96 GLY A C 1
ATOM 744 O O . GLY A 1 96 ? 10.654 46.264 31.474 1.00 10.64 96 GLY A O 1
ATOM 745 N N . PHE A 1 97 ? 11.970 44.504 32.022 1.00 9.35 97 PHE A N 1
ATOM 746 C CA . PHE A 1 97 ? 11.182 43.526 31.268 1.00 9.17 97 PHE A CA 1
ATOM 747 C C . PHE A 1 97 ? 10.754 42.502 32.319 1.00 10.26 97 PHE A C 1
ATOM 748 O O . PHE A 1 97 ? 11.622 41.838 32.923 1.00 10.03 97 PHE A O 1
ATOM 756 N N . SER A 1 98 ? 9.441 42.322 32.477 1.00 10.39 98 SER A N 1
ATOM 757 C CA . SER A 1 98 ? 8.878 41.285 33.333 1.00 10.85 98 SER A CA 1
ATOM 758 C C . SER A 1 98 ? 9.465 41.267 34.729 1.00 10.08 98 SER A C 1
ATOM 759 O O . SER A 1 98 ? 9.255 42.258 35.436 1.00 10.58 98 SER A O 1
ATOM 762 N N . MET A 1 99 ? 10.268 40.269 35.174 1.00 9.05 99 MET A N 1
ATOM 763 C CA . MET A 1 99 ? 10.859 40.478 36.502 1.00 8.15 99 MET A CA 1
ATOM 764 C C . MET A 1 99 ? 11.526 41.836 36.673 1.00 10.00 99 MET A C 1
ATOM 765 O O . MET A 1 99 ? 11.463 42.378 37.771 1.00 10.02 99 MET A O 1
ATOM 770 N N . GLY A 1 100 ? 12.157 42.414 35.638 1.00 9.51 100 GLY A N 1
ATOM 771 C CA . GLY A 1 100 ? 12.813 43.702 35.765 1.00 9.72 100 GLY A CA 1
ATOM 772 C C . GLY A 1 100 ? 11.857 44.850 36.096 1.00 9.30 100 GLY A C 1
ATOM 773 O O . GLY A 1 100 ? 12.329 45.851 36.647 1.00 8.64 100 GLY A O 1
ATOM 774 N N . THR A 1 101 ? 10.572 44.709 35.757 1.00 10.10 101 THR A N 1
ATOM 775 C CA . THR A 1 101 ? 9.602 45.733 36.163 1.00 8.91 101 THR A CA 1
ATOM 776 C C . THR A 1 101 ? 9.410 45.785 37.662 1.00 8.98 101 THR A C 1
ATOM 777 O O . THR A 1 101 ? 9.025 46.857 38.161 1.00 10.31 101 THR A O 1
ATOM 781 N N . GLY A 1 102 ? 9.741 44.709 38.400 1.00 9.85 102 GLY A N 1
ATOM 782 C CA . GLY A 1 102 ? 9.747 44.769 39.854 1.00 10.41 102 GLY A CA 1
ATOM 783 C C . GLY A 1 102 ? 10.880 45.618 40.395 1.00 10.21 102 GLY A C 1
ATOM 784 O O . GLY A 1 102 ? 10.735 46.394 41.339 1.00 10.72 102 GLY A O 1
ATOM 785 N N . GLU A 1 103 ? 12.120 45.419 39.856 1.00 8.83 103 GLU A N 1
ATOM 786 C CA . GLU A 1 103 ? 13.216 46.293 40.323 1.00 9.18 103 GLU A CA 1
ATOM 787 C C . GLU A 1 103 ? 12.841 47.750 40.113 1.00 9.12 103 GLU A C 1
ATOM 788 O O . GLU A 1 103 ? 13.139 48.625 40.935 1.00 10.37 103 GLU A O 1
ATOM 794 N N . VAL A 1 104 ? 12.282 48.059 38.923 1.00 9.52 104 VAL A N 1
ATOM 795 C CA . VAL A 1 104 ? 12.016 49.475 38.624 1.00 9.74 104 VAL A CA 1
ATOM 796 C C . VAL A 1 104 ? 11.027 50.069 39.631 1.00 10.86 104 VAL A C 1
ATOM 797 O O . VAL A 1 104 ? 11.313 51.139 40.183 1.00 10.90 104 VAL A O 1
ATOM 801 N N . ALA A 1 105 ? 9.895 49.404 39.825 1.00 10.99 105 ALA A N 1
ATOM 802 C CA . ALA A 1 105 ? 8.922 49.942 40.801 1.00 10.77 105 ALA A CA 1
ATOM 803 C C . ALA A 1 105 ? 9.406 49.973 42.242 1.00 11.30 105 ALA A C 1
ATOM 804 O O . ALA A 1 105 ? 9.184 50.966 42.963 1.00 11.47 105 ALA A O 1
ATOM 806 N N . ARG A 1 106 ? 10.069 48.889 42.688 1.00 10.92 106 ARG A N 1
ATOM 807 C CA . ARG A 1 106 ? 10.511 48.850 44.080 1.00 10.71 106 ARG A CA 1
ATOM 808 C C . ARG A 1 106 ? 11.619 49.838 44.306 1.00 10.61 106 ARG A C 1
ATOM 809 O O . ARG A 1 106 ? 11.657 50.529 45.319 1.00 10.98 106 ARG A O 1
ATOM 817 N N . TYR A 1 107 ? 12.551 49.985 43.351 1.00 9.40 107 TYR A N 1
ATOM 818 C CA . TYR A 1 107 ? 13.612 50.984 43.484 1.00 10.19 107 TYR A CA 1
ATOM 819 C C . TYR A 1 107 ? 13.017 52.382 43.585 1.00 10.74 107 TYR A C 1
ATOM 820 O O . TYR A 1 107 ? 13.390 53.192 44.454 1.00 11.12 107 TYR A O 1
ATOM 829 N N . VAL A 1 108 ? 12.150 52.757 42.632 1.00 10.18 108 VAL A N 1
ATOM 830 C CA . VAL A 1 108 ? 11.610 54.136 42.668 1.00 11.78 108 VAL A CA 1
ATOM 831 C C . VAL A 1 108 ? 10.879 54.359 43.985 1.00 10.71 108 VAL A C 1
ATOM 832 O O . VAL A 1 108 ? 10.988 55.438 44.562 1.00 12.37 108 VAL A O 1
ATOM 836 N N . SER A 1 109 ? 10.135 53.349 44.398 1.00 11.88 109 SER A N 1
ATOM 837 C CA . SER A 1 109 ? 9.351 53.494 45.642 1.00 13.47 109 SER A CA 1
ATOM 838 C C . SER A 1 109 ? 10.231 53.652 46.863 1.00 14.10 109 SER A C 1
ATOM 839 O O . SER A 1 109 ? 10.026 54.543 47.701 1.00 15.20 109 SER A O 1
ATOM 842 N N . SER A 1 110 ? 11.219 52.763 47.038 1.00 13.16 110 SER A N 1
ATOM 843 C CA . SER A 1 110 ? 12.052 52.840 48.228 1.00 13.13 110 SER A CA 1
ATOM 844 C C . SER A 1 110 ? 13.064 53.954 48.160 1.00 14.85 110 SER A C 1
ATOM 845 O O . SER A 1 110 ? 13.157 54.653 49.187 1.00 17.11 110 SER A O 1
ATOM 848 N N . TYR A 1 111 ? 13.734 54.189 47.028 1.00 12.20 111 TYR A N 1
ATOM 849 C CA . TYR A 1 111 ? 14.838 55.106 46.938 1.00 12.02 111 TYR A CA 1
ATOM 850 C C . TYR A 1 111 ? 14.560 56.477 46.317 1.00 12.67 111 TYR A C 1
ATOM 851 O O . TYR A 1 111 ? 15.380 57.383 46.464 1.00 13.51 111 TYR A O 1
ATOM 860 N N . GLY A 1 112 ? 13.437 56.604 45.639 1.00 12.69 112 GLY A N 1
ATOM 861 C CA . GLY A 1 112 ? 13.080 57.887 45.040 1.00 12.46 112 GLY A CA 1
ATOM 862 C C . GLY A 1 112 ? 13.708 58.035 43.670 1.00 13.86 112 GLY A C 1
ATOM 863 O O . GLY A 1 112 ? 14.476 57.145 43.258 1.00 14.85 112 GLY A O 1
ATOM 864 N N . THR A 1 113 ? 13.440 59.157 43.008 1.00 12.61 113 THR A N 1
ATOM 865 C CA . THR A 1 113 ? 13.900 59.323 41.621 1.00 11.49 113 THR A CA 1
ATOM 866 C C . THR A 1 113 ? 14.902 60.419 41.395 1.00 9.78 113 THR A C 1
ATOM 867 O O . THR A 1 113 ? 15.038 60.937 40.263 1.00 11.54 113 THR A O 1
ATOM 871 N N . ALA A 1 114 ? 15.746 60.750 42.398 1.00 10.25 114 ALA A N 1
ATOM 872 C CA . ALA A 1 114 ? 16.762 61.774 42.192 1.00 10.66 114 ALA A CA 1
ATOM 873 C C . ALA A 1 114 ? 17.658 61.424 41.007 1.00 10.39 114 ALA A C 1
ATOM 874 O O . ALA A 1 114 ? 18.079 62.341 40.314 1.00 12.62 114 ALA A O 1
ATOM 876 N N . ARG A 1 115 ? 18.012 60.141 40.812 1.00 9.43 115 ARG A N 1
ATOM 877 C CA . ARG A 1 115 ? 18.891 59.748 39.725 1.00 9.89 115 ARG A CA 1
ATOM 878 C C . ARG A 1 115 ? 18.151 59.418 38.435 1.00 10.53 115 ARG A C 1
ATOM 879 O O . ARG A 1 115 ? 18.827 59.099 37.465 1.00 10.83 115 ARG A O 1
ATOM 887 N N . ILE A 1 116 ? 16.816 59.433 38.456 1.00 11.11 116 ILE A N 1
ATOM 888 C CA . ILE A 1 116 ? 16.044 58.839 37.382 1.00 10.74 116 ILE A CA 1
ATOM 889 C C . ILE A 1 116 ? 15.216 59.824 36.581 1.00 10.98 116 ILE A C 1
ATOM 890 O O . ILE A 1 116 ? 14.443 60.589 37.155 1.00 12.99 116 ILE A O 1
ATOM 895 N N . ALA A 1 117 ? 15.403 59.761 35.264 1.00 11.16 117 ALA A N 1
ATOM 896 C CA . ALA A 1 117 ? 14.632 60.644 34.380 1.00 10.57 117 ALA A CA 1
ATOM 897 C C . ALA A 1 117 ? 13.296 60.077 33.956 1.00 10.95 117 ALA A C 1
ATOM 898 O O . ALA A 1 117 ? 12.324 60.843 33.846 1.00 12.35 117 ALA A O 1
ATOM 900 N N . LYS A 1 118 ? 13.221 58.816 33.591 1.00 10.37 118 LYS A N 1
ATOM 901 C CA . LYS A 1 118 ? 12.028 58.143 33.088 1.00 11.41 118 LYS A CA 1
ATOM 902 C C . LYS A 1 118 ? 12.058 56.663 33.472 1.00 10.60 118 LYS A C 1
ATOM 903 O O . LYS A 1 118 ? 13.139 56.136 33.800 1.00 10.99 118 LYS A O 1
ATOM 909 N N . VAL A 1 119 ? 10.906 56.005 33.430 1.00 10.88 119 VAL A N 1
ATOM 910 C CA . VAL A 1 119 ? 10.819 54.582 33.736 1.00 10.89 119 VAL A CA 1
ATOM 911 C C . VAL A 1 119 ? 9.955 53.915 32.667 1.00 11.95 119 VAL A C 1
ATOM 912 O O . VAL A 1 119 ? 8.988 54.506 32.171 1.00 12.13 119 VAL A O 1
ATOM 916 N N . ALA A 1 120 ? 10.332 52.701 32.276 1.00 10.06 120 ALA A N 1
ATOM 917 C CA . ALA A 1 120 ? 9.542 51.960 31.293 1.00 11.21 120 ALA A CA 1
ATOM 918 C C . ALA A 1 120 ? 9.332 50.543 31.793 1.00 11.49 120 ALA A C 1
ATOM 919 O O . ALA A 1 120 ? 10.238 49.898 32.341 1.00 11.45 120 ALA A O 1
ATOM 921 N N . PHE A 1 121 ? 8.095 50.062 31.678 1.00 10.36 121 PHE A N 1
ATOM 922 C CA . PHE A 1 121 ? 7.686 48.760 32.174 1.00 9.28 121 PHE A CA 1
ATOM 923 C C . PHE A 1 121 ? 7.172 47.921 31.009 1.00 11.88 121 PHE A C 1
ATOM 924 O O . PHE A 1 121 ? 6.097 48.170 30.436 1.00 11.80 121 PHE A O 1
ATOM 932 N N . LEU A 1 122 ? 7.967 46.922 30.609 1.00 10.13 122 LEU A N 1
ATOM 933 C CA . LEU A 1 122 ? 7.602 46.047 29.494 1.00 10.27 122 LEU A CA 1
ATOM 934 C C . LEU A 1 122 ? 7.221 44.665 29.997 1.00 10.57 122 LEU A C 1
ATOM 935 O O . LEU A 1 122 ? 7.942 44.042 30.777 1.00 10.45 122 LEU A O 1
ATOM 940 N N . ALA A 1 123 ? 6.054 44.171 29.579 1.00 10.25 123 ALA A N 1
ATOM 941 C CA . ALA A 1 123 ? 5.555 42.853 30.008 1.00 9.98 123 ALA A CA 1
ATOM 942 C C . ALA A 1 123 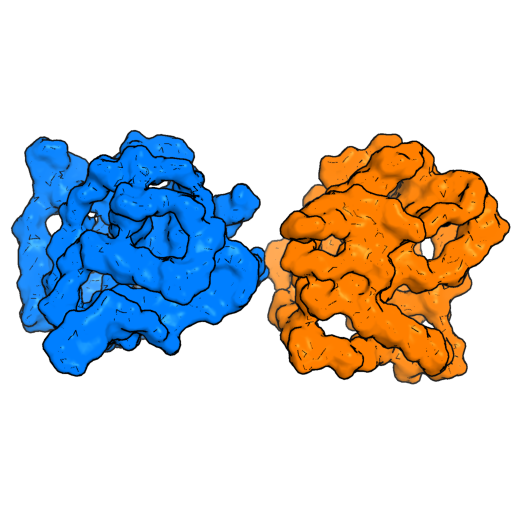? 5.616 42.747 31.529 1.00 12.05 123 ALA A C 1
ATOM 943 O O . ALA A 1 123 ? 6.172 41.804 32.099 1.00 12.99 123 ALA A O 1
ATOM 945 N N . SER A 1 124 ? 4.943 43.706 32.157 1.00 11.22 124 SER A N 1
ATOM 946 C CA . SER A 1 124 ? 5.005 43.897 33.591 1.00 12.63 124 SER A CA 1
ATOM 947 C C . SER A 1 124 ? 4.392 42.832 34.487 1.00 13.01 124 SER A C 1
ATOM 948 O O . SER A 1 124 ? 3.398 42.229 34.143 1.00 13.39 124 SER A O 1
ATOM 951 N N . LEU A 1 125 ? 4.962 42.766 35.707 1.00 12.42 125 LEU A N 1
ATOM 952 C CA . LEU A 1 125 ? 4.349 41.972 36.763 1.00 13.53 125 LEU A CA 1
ATOM 953 C C . LEU A 1 125 ? 3.199 42.757 37.421 1.00 13.21 125 LEU A C 1
ATOM 954 O O . LEU A 1 125 ? 2.304 42.139 38.022 1.00 14.02 125 LEU A O 1
ATOM 959 N N . GLU A 1 126 ? 3.326 44.075 37.494 1.00 13.76 126 GLU A N 1
ATOM 960 C CA . GLU A 1 126 ? 2.429 44.929 38.261 1.00 14.94 126 GLU A CA 1
ATOM 961 C C . GLU A 1 126 ? 0.986 44.838 37.802 1.00 14.71 126 GLU A C 1
ATOM 962 O O . GLU A 1 126 ? 0.715 44.539 36.645 1.00 14.34 126 GLU A O 1
ATOM 968 N N . PRO A 1 127 ? 0.099 45.152 38.748 1.00 14.30 127 PRO A N 1
ATOM 969 C CA . PRO A 1 127 ? 0.359 45.612 40.068 1.00 14.41 127 PRO A CA 1
ATOM 970 C C . PRO A 1 127 ? 0.612 44.588 41.164 1.00 13.52 127 PRO A C 1
ATOM 971 O O . PRO A 1 127 ? 1.280 44.893 42.148 1.00 13.87 127 PRO A O 1
ATOM 975 N N . PHE A 1 128 ? 0.017 43.413 41.045 1.00 13.63 128 PHE A N 1
ATOM 976 C CA . PHE A 1 128 ? 0.116 42.372 42.102 1.00 13.13 128 PHE A CA 1
ATOM 977 C C . PHE A 1 128 ? -0.448 41.094 41.521 1.00 15.17 128 PHE A C 1
ATOM 978 O O . PHE A 1 128 ? -1.654 41.003 41.267 1.00 15.03 128 PHE A O 1
ATOM 986 N N . LEU A 1 129 ? 0.425 40.151 41.154 1.00 13.94 129 LEU A N 1
ATOM 987 C CA . LEU A 1 129 ? -0.032 38.984 40.388 1.00 14.49 129 LEU A CA 1
ATOM 988 C C . LEU A 1 129 ? -0.806 37.951 41.172 1.00 15.44 129 LEU A C 1
ATOM 989 O O . LEU A 1 129 ? -1.421 37.076 40.538 1.00 16.34 129 LEU A O 1
ATOM 994 N N . LEU A 1 130 ? -0.795 38.001 42.498 1.00 14.20 130 LEU A N 1
ATOM 995 C CA . LEU A 1 130 ? -1.511 37.004 43.285 1.00 15.91 130 LEU A CA 1
ATOM 996 C C . LEU A 1 130 ? -3.012 37.246 43.319 1.00 18.54 130 LEU A C 1
ATOM 997 O O . LEU A 1 130 ? -3.428 38.358 43.646 1.00 18.96 130 LEU A O 1
ATOM 1002 N N . LYS A 1 131 ? -3.805 36.241 42.974 1.00 20.17 131 LYS A N 1
ATOM 1003 C CA . LYS A 1 131 ? -5.260 36.418 43.062 1.00 22.17 131 LYS A CA 1
ATOM 1004 C C . LYS A 1 131 ? -5.705 36.136 44.495 1.00 23.11 131 LYS A C 1
ATOM 1005 O O . LYS A 1 131 ? -5.459 35.043 44.994 1.00 23.73 131 LYS A O 1
ATOM 1011 N N . THR A 1 132 ? -6.278 37.111 45.168 1.00 23.66 132 THR A N 1
ATOM 1012 C CA . THR A 1 132 ? -6.761 37.013 46.531 1.00 27.02 132 THR A CA 1
ATOM 1013 C C . THR A 1 132 ? -8.170 37.624 46.579 1.00 29.23 132 THR A C 1
ATOM 1014 O O . THR A 1 132 ? -8.705 37.999 45.534 1.00 29.56 132 THR A O 1
ATOM 1018 N N . ASP A 1 133 ? -8.744 37.744 47.770 1.00 32.36 133 ASP A N 1
ATOM 1019 C CA . ASP A 1 133 ? -10.062 38.355 47.935 1.00 35.16 133 ASP A CA 1
ATOM 1020 C C . ASP A 1 133 ? -9.971 39.870 47.800 1.00 35.09 133 ASP A C 1
ATOM 1021 O O . ASP A 1 133 ? -10.785 40.531 47.153 1.00 36.63 133 ASP A O 1
ATOM 1026 N N . ASP A 1 134 ? -8.911 40.428 48.367 1.00 34.49 134 ASP A N 1
ATOM 1027 C CA . ASP A 1 134 ? -8.590 41.845 48.307 1.00 34.52 134 ASP A CA 1
ATOM 1028 C C . ASP A 1 134 ? -8.014 42.211 46.943 1.00 33.08 134 ASP A C 1
ATOM 1029 O O . ASP A 1 134 ? -8.067 43.375 46.524 1.00 33.45 134 ASP A O 1
ATOM 1034 N N . ASN A 1 135 ? -7.501 41.219 46.205 1.00 29.35 135 ASN A N 1
ATOM 1035 C CA . ASN A 1 135 ? -6.970 41.459 44.868 1.00 25.88 135 ASN A CA 1
ATOM 1036 C C . ASN A 1 135 ? -7.515 40.511 43.828 1.00 25.30 135 ASN A C 1
ATOM 1037 O O . ASN A 1 135 ? -6.832 39.607 43.319 1.00 21.85 135 ASN A O 1
ATOM 1042 N N . PRO A 1 136 ? -8.771 40.682 43.417 1.00 24.38 136 PRO A N 1
ATOM 1043 C CA . PRO A 1 136 ? -9.400 39.827 42.435 1.00 24.66 136 PRO A CA 1
ATOM 1044 C C . PRO A 1 136 ? -8.816 39.923 41.046 1.00 24.51 136 PRO A C 1
ATOM 1045 O O . PRO A 1 136 ? -8.934 38.983 40.252 1.00 24.73 136 PRO A O 1
ATOM 1049 N N . ASP A 1 137 ? -8.057 40.986 40.728 1.00 24.43 137 ASP A N 1
ATOM 1050 C CA . ASP A 1 137 ? -7.432 41.117 39.423 1.00 24.82 137 ASP A CA 1
ATOM 1051 C C . ASP A 1 137 ? -6.182 40.252 39.300 1.00 23.07 137 ASP A C 1
ATOM 1052 O O . ASP A 1 137 ? -5.649 40.137 38.189 1.00 21.75 137 ASP A O 1
ATOM 1057 N N . GLY A 1 138 ? -5.714 39.655 40.399 1.00 21.63 138 GLY A N 1
ATOM 1058 C CA . GLY A 1 138 ? -4.518 38.804 40.298 1.00 20.61 138 GLY A CA 1
ATOM 1059 C C . GLY A 1 138 ? -4.741 37.664 39.324 1.00 19.87 138 GLY A C 1
ATOM 1060 O O . GLY A 1 138 ? -5.874 37.244 39.055 1.00 20.03 138 GLY A O 1
ATOM 1061 N N . ALA A 1 139 ? -3.653 37.102 38.790 1.00 19.75 139 ALA A N 1
ATOM 1062 C CA . ALA A 1 139 ? -3.753 36.009 37.833 1.00 18.65 139 ALA A CA 1
ATOM 1063 C C . ALA A 1 139 ? -3.999 34.643 38.441 1.00 19.28 139 ALA A C 1
ATOM 1064 O O . ALA A 1 139 ? -4.731 33.867 37.809 1.00 21.35 139 ALA A O 1
ATOM 1066 N N . ALA A 1 140 ? -3.435 34.332 39.602 1.00 18.46 140 ALA A N 1
ATOM 1067 C CA . ALA A 1 140 ? -3.620 33.003 40.192 1.00 17.90 140 ALA A CA 1
ATOM 1068 C C . ALA A 1 140 ? -3.293 33.031 41.679 1.00 18.39 140 ALA A C 1
ATOM 1069 O O . ALA A 1 140 ? -2.576 33.882 42.196 1.00 17.18 140 ALA A O 1
ATOM 1071 N N . PRO A 1 141 ? -3.869 32.100 42.438 1.00 18.31 141 PRO A N 1
ATOM 1072 C CA . PRO A 1 141 ? -3.638 31.994 43.858 1.00 18.29 141 PRO A CA 1
ATOM 1073 C C . PRO A 1 141 ? -2.277 31.364 44.135 1.00 16.73 141 PRO A C 1
ATOM 1074 O O . PRO A 1 141 ? -1.659 30.778 43.240 1.00 15.33 141 PRO A O 1
ATOM 1078 N N . LYS A 1 142 ? -1.863 31.423 45.398 1.00 16.46 142 LYS A N 1
ATOM 1079 C CA . LYS A 1 142 ? -0.546 30.905 45.759 1.00 17.12 142 LYS A CA 1
ATOM 1080 C C . LYS A 1 142 ? -0.255 29.494 45.311 1.00 17.42 142 LYS A C 1
ATOM 1081 O O . LYS A 1 142 ? 0.896 29.206 44.911 1.00 16.63 142 LYS A O 1
ATOM 1087 N N . GLU A 1 143 ? -1.186 28.567 45.365 1.00 17.57 143 GLU A N 1
ATOM 1088 C CA . GLU A 1 143 ? -0.961 27.185 44.958 1.00 19.60 143 GLU A CA 1
ATOM 1089 C C . GLU A 1 143 ? -0.443 27.076 43.532 1.00 18.87 143 GLU A C 1
ATOM 1090 O O . GLU A 1 143 ? 0.362 26.164 43.276 1.00 18.77 143 GLU A O 1
ATOM 1096 N N . PHE A 1 144 ? -0.836 27.954 42.609 1.00 17.07 144 PHE A N 1
ATOM 1097 C CA . PHE A 1 144 ? -0.313 27.889 41.251 1.00 16.59 144 PHE A CA 1
ATOM 1098 C C . PHE A 1 144 ? 1.213 28.108 41.279 1.00 16.55 144 PHE A C 1
ATOM 1099 O O . PHE A 1 144 ? 1.958 27.402 40.601 1.00 15.77 144 PHE A O 1
ATOM 1107 N N . PHE A 1 145 ? 1.645 29.120 42.025 1.00 15.03 145 PHE A N 1
ATOM 1108 C CA . PHE A 1 145 ? 3.086 29.447 42.084 1.00 15.20 145 PHE A CA 1
ATOM 1109 C C . PHE A 1 145 ? 3.845 28.406 42.893 1.00 15.59 145 PHE A C 1
ATOM 1110 O O . PHE A 1 145 ? 4.967 28.049 42.508 1.00 15.24 145 PHE A O 1
ATOM 1118 N N . ASP A 1 146 ? 3.209 27.826 43.909 1.00 14.78 146 ASP A N 1
ATOM 1119 C CA . ASP A 1 146 ? 3.882 26.717 44.617 1.00 16.33 146 ASP A CA 1
ATOM 1120 C C . ASP A 1 146 ? 4.122 25.564 43.645 1.00 16.00 146 ASP A C 1
ATOM 1121 O O . ASP A 1 146 ? 5.120 24.849 43.706 1.00 14.62 146 ASP A O 1
ATOM 1126 N N . GLY A 1 147 ? 3.188 25.323 42.719 1.00 15.52 147 GLY A N 1
ATOM 1127 C CA . GLY A 1 147 ? 3.329 24.279 41.720 1.00 15.63 147 GLY A CA 1
ATOM 1128 C C . GLY A 1 147 ? 4.500 24.581 40.775 1.00 14.40 147 GLY A C 1
ATOM 1129 O O . GLY A 1 147 ? 5.171 23.640 40.362 1.00 15.00 147 GLY A O 1
ATOM 1130 N N . ILE A 1 148 ? 4.689 25.854 40.410 1.00 14.37 148 ILE A N 1
ATOM 1131 C CA . ILE A 1 148 ? 5.825 26.195 39.534 1.00 13.76 148 ILE A CA 1
ATOM 1132 C C . ILE A 1 148 ? 7.140 25.964 40.272 1.00 12.91 148 ILE A C 1
ATOM 1133 O O . ILE A 1 148 ? 8.042 25.333 39.723 1.00 13.61 148 ILE A O 1
ATOM 1138 N N . VAL A 1 149 ? 7.196 26.399 41.530 1.00 12.90 149 VAL A N 1
ATOM 1139 C CA . VAL A 1 149 ? 8.414 26.160 42.317 1.00 11.87 149 VAL A CA 1
ATOM 1140 C C . VAL A 1 149 ? 8.742 24.682 42.334 1.00 12.36 149 VAL A C 1
ATOM 1141 O O . VAL A 1 149 ? 9.897 24.251 42.156 1.00 12.17 149 VAL A O 1
ATOM 1145 N N . ALA A 1 150 ? 7.738 23.851 42.652 1.00 12.62 150 ALA A N 1
ATOM 1146 C CA . ALA A 1 150 ? 7.969 22.417 42.702 1.00 12.86 150 ALA A CA 1
ATOM 1147 C C . ALA A 1 150 ? 8.355 21.833 41.360 1.00 12.54 150 ALA A C 1
ATOM 1148 O O . ALA A 1 150 ? 9.259 20.967 41.348 1.00 12.54 150 ALA A O 1
ATOM 1150 N N . ALA A 1 151 ? 7.844 22.331 40.240 1.00 12.88 151 ALA A N 1
ATOM 1151 C CA . ALA A 1 151 ? 8.241 21.814 38.930 1.00 11.13 151 ALA A CA 1
ATOM 1152 C C . ALA A 1 151 ? 9.701 22.161 38.603 1.00 11.05 151 ALA A C 1
ATOM 1153 O O . ALA A 1 151 ? 10.447 21.341 38.033 1.00 11.56 151 ALA A O 1
ATOM 1155 N N . VAL A 1 152 ? 10.107 23.376 38.997 1.00 10.01 152 VAL A N 1
ATOM 1156 C CA . VAL A 1 152 ? 11.509 23.758 38.759 1.00 9.40 152 VAL A CA 1
ATOM 1157 C C . VAL A 1 152 ? 12.416 22.888 39.605 1.00 8.80 152 VAL A C 1
ATOM 1158 O O . VAL A 1 152 ? 13.432 22.385 39.134 1.00 10.50 152 VAL A O 1
ATOM 1162 N N . LYS A 1 153 ? 12.049 22.666 40.887 1.00 10.29 153 LYS A N 1
ATOM 1163 C CA . LYS A 1 153 ? 12.870 21.821 41.765 1.00 10.71 153 LYS A CA 1
ATOM 1164 C C . LYS A 1 153 ? 12.919 20.357 41.327 1.00 10.76 153 LYS A C 1
ATOM 1165 O O . LYS A 1 153 ? 13.882 19.667 41.638 1.00 13.28 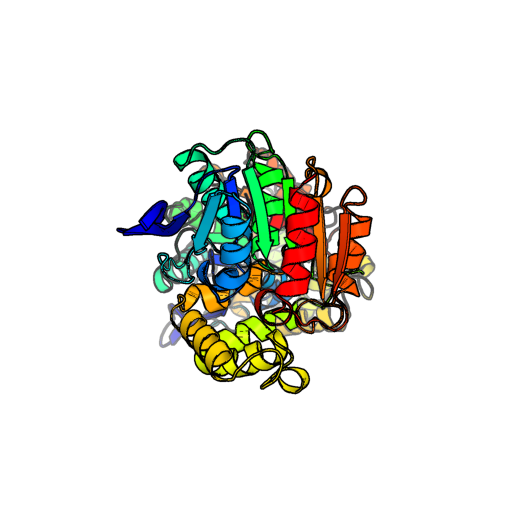153 LYS A O 1
ATOM 1171 N N . ALA A 1 154 ? 11.898 19.921 40.590 1.00 10.88 154 ALA A N 1
ATOM 1172 C CA . ALA A 1 154 ? 11.835 18.548 40.095 1.00 11.79 154 ALA A CA 1
ATOM 1173 C C . ALA A 1 154 ? 12.706 18.301 38.882 1.00 13.63 154 ALA A C 1
ATOM 1174 O O . ALA A 1 154 ? 13.253 17.211 38.761 1.00 15.55 154 ALA A O 1
ATOM 1176 N N . ASP A 1 155 ? 12.873 19.273 37.999 1.00 11.36 155 ASP A N 1
ATOM 1177 C CA . ASP A 1 155 ? 13.782 19.128 36.865 1.00 11.01 155 ASP A CA 1
ATOM 1178 C C . ASP A 1 155 ? 13.725 20.466 36.144 1.00 10.63 155 ASP A C 1
ATOM 1179 O O . ASP A 1 155 ? 12.888 20.667 35.243 1.00 11.98 155 ASP A O 1
ATOM 1184 N N . ARG A 1 156 ? 14.668 21.361 36.504 1.00 9.94 156 ARG A N 1
ATOM 1185 C CA . ARG A 1 156 ? 14.587 22.700 35.916 1.00 9.39 156 ARG A CA 1
ATOM 1186 C C . ARG A 1 156 ? 14.881 22.692 34.434 1.00 10.33 156 ARG A C 1
ATOM 1187 O O . ARG A 1 156 ? 14.292 23.486 33.693 1.00 9.95 156 ARG A O 1
ATOM 1195 N N . TYR A 1 157 ? 15.727 21.756 33.994 1.00 9.12 157 TYR A N 1
ATOM 1196 C CA . TYR A 1 157 ? 16.099 21.693 32.582 1.00 9.01 157 TYR A CA 1
ATOM 1197 C C . TYR A 1 157 ? 14.917 21.325 31.693 1.00 9.83 157 TYR A C 1
ATOM 1198 O O . TYR A 1 157 ? 14.734 21.943 30.646 1.00 10.12 157 TYR A O 1
ATOM 1207 N N . ALA A 1 158 ? 14.104 20.355 32.143 1.00 9.80 158 ALA A N 1
ATOM 1208 C CA . ALA A 1 158 ? 12.893 20.046 31.379 1.00 10.40 158 ALA A CA 1
ATOM 1209 C C . ALA A 1 158 ? 11.843 21.135 31.531 1.00 10.44 158 ALA A C 1
ATOM 1210 O O . ALA A 1 158 ? 11.099 21.438 30.587 1.00 11.59 158 ALA A O 1
ATOM 1212 N N . PHE A 1 159 ? 11.777 21.742 32.721 1.00 10.07 159 PHE A N 1
ATOM 1213 C CA . PHE A 1 159 ? 10.817 22.818 32.946 1.00 9.84 159 PHE A CA 1
ATOM 1214 C C . PHE A 1 159 ? 11.010 23.937 31.917 1.00 10.90 159 PHE A C 1
ATOM 1215 O O . PHE A 1 159 ? 10.021 24.499 31.443 1.00 11.28 159 PHE A O 1
ATOM 1223 N N . TYR A 1 160 ? 12.272 24.264 31.587 1.00 11.14 160 TYR A N 1
ATOM 1224 C CA . TYR A 1 160 ? 12.499 25.379 30.671 1.00 10.38 160 TYR A CA 1
ATOM 1225 C C . TYR A 1 160 ? 11.878 25.166 29.299 1.00 9.95 160 TYR A C 1
ATOM 1226 O O . TYR A 1 160 ? 11.485 26.149 28.640 1.00 10.79 160 TYR A O 1
ATOM 1235 N N . THR A 1 161 ? 11.794 23.912 28.833 1.00 10.61 161 THR A N 1
ATOM 1236 C CA . THR A 1 161 ? 11.233 23.688 27.494 1.00 11.97 161 THR A CA 1
ATOM 1237 C C . THR A 1 161 ? 9.786 24.136 27.359 1.00 11.23 161 THR A C 1
ATOM 1238 O O . THR A 1 161 ? 9.467 24.954 26.481 1.00 12.64 161 THR A O 1
ATOM 1242 N N . GLY A 1 162 ? 8.930 23.671 28.275 1.00 12.75 162 GLY A N 1
ATOM 1243 C CA . GLY A 1 162 ? 7.527 24.107 28.168 1.00 13.33 162 GLY A CA 1
ATOM 1244 C C . GLY A 1 162 ? 7.379 25.567 28.532 1.00 13.14 162 GLY A C 1
ATOM 1245 O O . GLY A 1 162 ? 6.541 26.283 27.980 1.00 13.25 162 GLY A O 1
ATOM 1246 N N . PHE A 1 163 ? 8.259 26.060 29.429 1.00 11.87 163 PHE A N 1
ATOM 1247 C CA . PHE A 1 163 ? 8.219 27.474 29.796 1.00 11.03 163 PHE A CA 1
ATOM 1248 C C . PHE A 1 163 ? 8.494 28.328 28.574 1.00 11.47 163 PHE A C 1
ATOM 1249 O O . PHE A 1 163 ? 7.722 29.285 28.338 1.00 11.28 163 PHE A O 1
ATOM 1257 N N . PHE A 1 164 ? 9.480 28.017 27.741 1.00 11.01 164 PHE A N 1
ATOM 1258 C CA . PHE A 1 164 ? 9.763 28.837 26.563 1.00 11.54 164 PHE A CA 1
ATOM 1259 C C . PHE A 1 164 ? 8.712 28.638 25.471 1.00 12.07 164 PHE A C 1
ATOM 1260 O O . PHE A 1 164 ? 8.475 29.560 24.674 1.00 11.60 164 PHE A O 1
ATOM 1268 N N . ASN A 1 165 ? 8.094 27.462 25.441 1.00 12.35 165 ASN A N 1
ATOM 1269 C CA . ASN A 1 165 ? 7.006 27.262 24.454 1.00 13.80 165 ASN A CA 1
ATOM 1270 C C . ASN A 1 165 ? 5.917 28.291 24.694 1.00 13.97 165 ASN A C 1
ATOM 1271 O O . ASN A 1 165 ? 5.402 28.881 23.735 1.00 15.74 165 ASN A O 1
ATOM 1276 N N . ASP A 1 166 ? 5.520 28.514 25.944 1.00 12.92 166 ASP A N 1
ATOM 1277 C CA . ASP A 1 166 ? 4.536 29.521 26.284 1.00 14.68 166 ASP A CA 1
ATOM 1278 C C . ASP A 1 166 ? 5.108 30.941 26.208 1.00 13.85 166 ASP A C 1
ATOM 1279 O O . ASP A 1 166 ? 4.439 31.880 25.815 1.00 14.91 166 ASP A O 1
ATOM 1284 N N . PHE A 1 167 ? 6.372 31.130 26.590 1.00 11.56 167 PHE A N 1
ATOM 1285 C CA . PHE A 1 167 ? 6.981 32.447 26.612 1.00 12.23 167 PHE A CA 1
ATOM 1286 C C . PHE A 1 167 ? 6.958 33.132 25.256 1.00 11.71 167 PHE A C 1
ATOM 1287 O O . PHE A 1 167 ? 6.661 34.314 25.114 1.00 11.48 167 PHE A O 1
ATOM 1295 N N . TYR A 1 168 ? 7.280 32.331 24.219 1.00 12.05 168 TYR A N 1
ATOM 1296 C CA . TYR A 1 168 ? 7.371 32.898 22.873 1.00 12.50 168 TYR A CA 1
ATOM 1297 C C . TYR A 1 168 ? 6.175 32.534 22.001 1.00 13.12 168 TYR A C 1
ATOM 1298 O O . TYR A 1 168 ? 6.237 32.868 20.818 1.00 15.04 168 TYR A O 1
ATOM 1307 N N . ASN A 1 169 ? 5.154 31.891 22.571 1.00 14.00 169 ASN A N 1
ATOM 1308 C CA . ASN A 1 169 ? 4.023 31.398 21.739 1.00 13.94 169 ASN A CA 1
ATOM 1309 C C . ASN A 1 169 ? 4.568 30.648 20.526 1.00 13.46 169 ASN A C 1
ATOM 1310 O O . ASN A 1 169 ? 4.269 30.988 19.371 1.00 14.52 169 ASN A O 1
ATOM 1315 N N . LEU A 1 170 ? 5.335 29.578 20.772 1.00 14.19 170 LEU A N 1
ATOM 1316 C CA . LEU A 1 170 ? 6.015 28.894 19.681 1.00 13.90 170 LEU A CA 1
ATOM 1317 C C . LEU A 1 170 ? 5.079 28.253 18.669 1.00 15.85 170 LEU A C 1
ATOM 1318 O O . LEU A 1 170 ? 5.469 28.192 17.491 1.00 15.99 170 LEU A O 1
ATOM 1323 N N . ASP A 1 171 ? 3.865 27.886 19.073 1.00 17.17 171 ASP A N 1
ATOM 1324 C CA . ASP A 1 171 ? 2.940 27.335 18.067 1.00 19.05 171 ASP A CA 1
ATOM 1325 C C . ASP A 1 171 ? 2.578 28.359 17.005 1.00 20.99 171 ASP A C 1
ATOM 1326 O O . ASP A 1 171 ? 2.232 27.996 15.865 1.00 23.62 171 ASP A O 1
ATOM 1331 N N . GLU A 1 172 ? 2.673 29.648 17.260 1.00 18.95 172 GLU A N 1
ATOM 1332 C CA . GLU A 1 172 ? 2.424 30.727 16.345 1.00 20.64 172 GLU A CA 1
ATOM 1333 C C . GLU A 1 172 ? 3.687 31.319 15.730 1.00 20.01 172 GLU A C 1
ATOM 1334 O O . GLU A 1 172 ? 3.685 31.799 14.599 1.00 21.10 172 GLU A O 1
ATOM 1340 N N . ASN A 1 173 ? 4.767 31.355 16.543 1.00 16.70 173 ASN A N 1
ATOM 1341 C CA . ASN A 1 173 ? 5.955 32.087 16.109 1.00 16.55 173 ASN A CA 1
ATOM 1342 C C . ASN A 1 173 ? 7.211 31.322 15.756 1.00 15.89 173 ASN A C 1
ATOM 1343 O O . ASN A 1 173 ? 8.120 31.967 15.222 1.00 15.51 173 ASN A O 1
ATOM 1348 N N . LEU A 1 174 ? 7.319 30.034 16.061 1.00 14.44 174 LEU A N 1
ATOM 1349 C CA . LEU A 1 174 ? 8.535 29.298 15.742 1.00 16.38 174 LEU A CA 1
ATOM 1350 C C . LEU A 1 174 ? 8.751 29.221 14.241 1.00 18.49 174 LEU A C 1
ATOM 1351 O O . LEU A 1 174 ? 7.835 28.860 13.488 1.00 18.88 174 LEU A O 1
ATOM 1356 N N . GLY A 1 175 ? 9.918 29.693 13.807 1.00 18.73 175 GLY A N 1
ATOM 1357 C CA . GLY A 1 175 ? 10.248 29.710 12.385 1.00 20.04 175 GLY A CA 1
ATOM 1358 C C . GLY A 1 175 ? 9.800 30.962 11.665 1.00 21.06 175 GLY A C 1
ATOM 1359 O O . GLY A 1 175 ? 10.045 31.110 10.455 1.00 23.53 175 GLY A O 1
ATOM 1360 N N . THR A 1 176 ? 9.053 31.846 12.329 1.00 20.15 176 THR A N 1
ATOM 1361 C CA . THR A 1 176 ? 8.657 33.098 11.704 1.00 21.30 176 THR A CA 1
ATOM 1362 C C . THR A 1 176 ? 9.248 34.226 12.565 1.00 21.03 176 THR A C 1
ATOM 1363 O O . THR A 1 176 ? 10.380 34.683 12.283 1.00 24.72 176 THR A O 1
ATOM 1367 N N . ARG A 1 177 ? 8.650 34.472 13.727 1.00 16.66 177 ARG A N 1
ATOM 1368 C CA . ARG A 1 177 ? 9.161 35.547 14.567 1.00 14.31 177 ARG A CA 1
ATOM 1369 C C . ARG A 1 177 ? 10.286 35.120 15.519 1.00 13.45 177 ARG A C 1
ATOM 1370 O O . ARG A 1 177 ? 10.907 36.021 16.092 1.00 13.12 177 ARG A O 1
ATOM 1378 N N . ILE A 1 178 ? 10.505 33.828 15.676 1.00 12.97 178 ILE A N 1
ATOM 1379 C CA . ILE A 1 178 ? 11.678 33.420 16.473 1.00 11.91 178 ILE A CA 1
ATOM 1380 C C . ILE A 1 178 ? 12.181 32.100 15.899 1.00 12.99 178 ILE A C 1
ATOM 1381 O O . ILE A 1 178 ? 11.388 31.178 15.662 1.00 13.88 178 ILE A O 1
ATOM 1386 N N . SER A 1 179 ? 13.473 32.001 15.626 1.00 10.86 179 SER A N 1
ATOM 1387 C CA . SER A 1 179 ? 14.063 30.790 15.091 1.00 10.92 179 SER A CA 1
ATOM 1388 C C . SER A 1 179 ? 14.288 29.728 16.154 1.00 11.89 179 SER A C 1
ATOM 1389 O O . SER A 1 179 ? 14.421 30.067 17.343 1.00 11.28 179 SER A O 1
ATOM 1392 N N . GLU A 1 180 ? 14.421 28.470 15.772 1.00 12.99 180 GLU A N 1
ATOM 1393 C CA . GLU A 1 180 ? 14.757 27.401 16.728 1.00 12.70 180 GLU A CA 1
ATOM 1394 C C . GLU A 1 180 ? 16.106 27.697 17.370 1.00 11.83 180 GLU A C 1
ATOM 1395 O O . GLU A 1 180 ? 16.262 27.397 18.559 1.00 11.68 180 GLU A O 1
ATOM 1401 N N . GLU A 1 181 ? 17.019 28.342 16.633 1.00 11.76 181 GLU A N 1
ATOM 1402 C CA . GLU A 1 181 ? 18.331 28.656 17.188 1.00 10.82 181 GLU A CA 1
ATOM 1403 C C . GLU A 1 181 ? 18.199 29.698 18.296 1.00 9.81 181 GLU A C 1
ATOM 1404 O O . GLU A 1 181 ? 18.904 29.589 19.311 1.00 10.57 181 GLU A O 1
ATOM 1410 N N . ALA A 1 182 ? 17.382 30.731 18.069 1.00 11.45 182 ALA A N 1
ATOM 1411 C CA . ALA A 1 182 ? 17.211 31.738 19.129 1.00 10.36 182 ALA A CA 1
ATOM 1412 C C . ALA A 1 182 ? 16.539 31.142 20.355 1.00 11.07 182 ALA A C 1
ATOM 1413 O O . ALA A 1 182 ? 16.853 31.530 21.493 1.00 10.75 182 ALA A O 1
ATOM 1415 N N . VAL A 1 183 ? 15.609 30.196 20.159 1.00 10.80 183 VAL A N 1
ATOM 1416 C CA . VAL A 1 183 ? 14.976 29.555 21.320 1.00 11.10 183 VAL A CA 1
ATOM 1417 C C . VAL A 1 183 ? 16.025 28.723 22.054 1.00 11.09 183 VAL A C 1
ATOM 1418 O O . VAL A 1 183 ? 16.074 28.736 23.287 1.00 12.17 183 VAL A O 1
ATOM 1422 N N . ARG A 1 184 ? 16.883 28.031 21.307 1.00 11.16 184 ARG A N 1
ATOM 1423 C CA . ARG A 1 184 ? 17.916 27.211 21.950 1.00 11.68 184 ARG A CA 1
ATOM 1424 C C . ARG A 1 184 ? 18.855 28.092 22.783 1.00 10.74 184 ARG A C 1
ATOM 1425 O O . ARG A 1 184 ? 19.258 27.682 23.879 1.00 11.19 184 ARG A O 1
ATOM 1433 N N . ASN A 1 185 ? 19.181 29.272 22.246 1.00 10.66 185 ASN A N 1
ATOM 1434 C CA . ASN A 1 185 ? 20.047 30.188 23.013 1.00 10.10 185 ASN A CA 1
ATOM 1435 C C . ASN A 1 185 ? 19.375 30.557 24.314 1.00 9.81 185 ASN A C 1
ATOM 1436 O O . ASN A 1 185 ? 20.025 30.588 25.364 1.00 10.04 185 ASN A O 1
ATOM 1441 N N . SER A 1 186 ? 18.066 30.801 24.347 1.00 10.02 186 SER A N 1
ATOM 1442 C CA . SER A 1 186 ? 17.365 31.107 25.588 1.00 9.87 186 SER A CA 1
ATOM 1443 C C . SER A 1 186 ? 17.426 29.932 26.557 1.00 10.26 186 SER A C 1
ATOM 1444 O O . SER A 1 186 ? 17.682 30.145 27.749 1.00 9.59 186 SER A O 1
ATOM 1447 N N . TRP A 1 187 ? 17.207 28.707 26.068 1.00 10.15 187 TRP A N 1
ATOM 1448 C CA . TRP A 1 187 ? 17.311 27.542 26.951 1.00 9.54 187 TRP A CA 1
ATOM 1449 C C . TRP A 1 187 ? 18.712 27.472 27.543 1.00 9.87 187 TRP A C 1
ATOM 1450 O O . TRP A 1 187 ? 18.867 27.234 28.754 1.00 10.47 187 TRP A O 1
ATOM 1461 N N . ASN A 1 188 ? 19.740 27.680 26.713 1.00 9.46 188 ASN A N 1
ATOM 1462 C CA . ASN A 1 188 ? 21.110 27.634 27.254 1.00 9.84 188 ASN A CA 1
ATOM 1463 C C . ASN A 1 188 ? 21.311 28.678 28.356 1.00 9.79 188 ASN A C 1
ATOM 1464 O O . ASN A 1 188 ? 21.994 28.366 29.349 1.00 8.99 188 ASN A O 1
ATOM 1469 N N . THR A 1 189 ? 20.821 29.891 28.163 1.00 8.80 189 THR A N 1
ATOM 1470 C CA . THR A 1 189 ? 20.960 30.935 29.187 1.00 8.26 189 THR A CA 1
ATOM 1471 C C . THR A 1 189 ? 20.262 30.479 30.461 1.00 9.24 189 THR A C 1
ATOM 1472 O O . THR A 1 189 ? 20.805 30.612 31.563 1.00 9.65 189 THR A O 1
ATOM 1476 N N . ALA A 1 190 ? 19.037 29.934 30.327 1.00 9.24 190 ALA A N 1
ATOM 1477 C CA . ALA A 1 190 ? 18.315 29.452 31.488 1.00 8.94 190 ALA A CA 1
ATOM 1478 C C . ALA A 1 190 ? 19.079 28.369 32.246 1.00 9.12 190 ALA A C 1
ATOM 1479 O O . ALA A 1 190 ? 19.225 28.454 33.459 1.00 9.15 190 ALA A O 1
ATOM 1481 N N . ALA A 1 191 ? 19.673 27.423 31.516 1.00 8.77 191 ALA A N 1
ATOM 1482 C CA . ALA A 1 191 ? 20.406 26.329 32.163 1.00 9.39 191 ALA A CA 1
ATOM 1483 C C . ALA A 1 191 ? 21.662 26.832 32.850 1.00 8.82 191 ALA A C 1
ATOM 1484 O O . ALA A 1 191 ? 22.087 26.201 33.832 1.00 10.14 191 ALA A O 1
ATOM 1486 N N . SER A 1 192 ? 22.234 27.936 32.368 1.00 8.93 192 SER A N 1
ATOM 1487 C CA . SER A 1 192 ? 23.414 28.539 32.977 1.00 9.56 192 SER A CA 1
ATOM 1488 C C . SER A 1 192 ? 23.102 29.290 34.271 1.00 9.62 192 SER A C 1
ATOM 1489 O O . SER A 1 192 ? 24.072 29.621 34.960 1.00 10.34 192 SER A O 1
ATOM 1492 N N . GLY A 1 193 ? 21.835 29.591 34.515 1.00 8.98 193 GLY A N 1
ATOM 1493 C CA . GLY A 1 193 ? 21.517 30.307 35.755 1.00 8.06 193 GLY A CA 1
ATOM 1494 C C . GLY A 1 193 ? 21.603 29.319 36.943 1.00 8.12 193 GLY A C 1
ATOM 1495 O O . GLY A 1 193 ? 21.737 28.107 36.773 1.00 9.45 193 GLY A O 1
ATOM 1496 N N . GLY A 1 194 ? 21.624 29.890 38.137 1.00 8.10 194 GLY A N 1
ATOM 1497 C CA . GLY A 1 194 ? 21.778 29.064 39.350 1.00 8.36 194 GLY A CA 1
ATOM 1498 C C . GLY A 1 194 ? 20.549 28.207 39.635 1.00 9.64 194 GLY A C 1
ATOM 1499 O O . GLY A 1 194 ? 19.390 28.620 39.480 1.00 8.84 194 GLY A O 1
ATOM 1500 N N . PHE A 1 195 ? 20.830 26.984 40.117 1.00 8.95 195 PHE A N 1
ATOM 1501 C CA . PHE A 1 195 ? 19.707 26.091 40.451 1.00 8.21 195 PHE A CA 1
ATOM 1502 C C . PHE A 1 195 ? 18.795 26.712 41.507 1.00 8.67 195 PHE A C 1
ATOM 1503 O O . PHE A 1 195 ? 17.575 26.543 41.446 1.00 8.61 195 PHE A O 1
ATOM 1511 N N . PHE A 1 196 ? 19.396 27.363 42.528 1.00 8.05 196 PHE A N 1
ATOM 1512 C CA . PHE A 1 196 ? 18.582 27.874 43.642 1.00 7.65 196 PHE A CA 1
ATOM 1513 C C . PHE A 1 196 ? 17.729 29.028 43.182 1.00 8.66 196 PHE A C 1
ATOM 1514 O O . PHE A 1 196 ? 16.534 29.086 43.471 1.00 8.50 196 PHE A O 1
ATOM 1522 N N . ALA A 1 197 ? 18.364 29.974 42.458 1.00 8.43 197 ALA A N 1
ATOM 1523 C CA . ALA A 1 197 ? 17.595 31.122 41.955 1.00 8.55 197 ALA A CA 1
ATOM 1524 C C . ALA A 1 197 ? 16.457 30.699 41.045 1.00 7.58 197 ALA A C 1
ATOM 1525 O O . ALA A 1 197 ? 15.401 31.340 41.005 1.00 9.07 197 ALA A O 1
ATOM 1527 N N . ALA A 1 198 ? 16.665 29.635 40.262 1.00 9.05 198 ALA A N 1
ATOM 1528 C CA . ALA A 1 198 ? 15.617 29.187 39.327 1.00 8.04 198 ALA A CA 1
ATOM 1529 C C . ALA A 1 198 ? 14.319 28.869 40.059 1.00 8.62 198 ALA A C 1
ATOM 1530 O O . ALA A 1 198 ? 13.246 29.199 39.549 1.00 9.48 198 ALA A O 1
ATOM 1532 N N . ALA A 1 199 ? 14.442 28.240 41.233 1.00 8.30 199 ALA A N 1
ATOM 1533 C CA . ALA A 1 199 ? 13.248 27.836 41.984 1.00 9.05 199 ALA A CA 1
ATOM 1534 C C . ALA A 1 199 ? 12.847 28.863 43.033 1.00 10.11 199 ALA A C 1
ATOM 1535 O O . ALA A 1 199 ? 11.687 28.806 43.490 1.00 10.99 199 ALA A O 1
ATOM 1537 N N . ALA A 1 200 ? 13.704 29.797 43.399 1.00 8.97 200 ALA A N 1
ATOM 1538 C CA . ALA A 1 200 ? 13.364 30.834 44.364 1.00 9.60 200 ALA A CA 1
ATOM 1539 C C . ALA A 1 200 ? 12.712 32.047 43.718 1.00 10.55 200 ALA A C 1
ATOM 1540 O O . ALA A 1 200 ? 11.837 32.721 44.300 1.00 10.05 200 ALA A O 1
ATOM 1542 N N . ALA A 1 201 ? 13.102 32.335 42.466 1.00 10.20 201 ALA A N 1
ATOM 1543 C CA . ALA A 1 201 ? 12.546 33.483 41.748 1.00 10.72 201 ALA A CA 1
ATOM 1544 C C . ALA A 1 201 ? 11.052 33.448 41.541 1.00 11.51 201 ALA A C 1
ATOM 1545 O O . ALA A 1 201 ? 10.412 34.505 41.739 1.00 10.95 201 ALA A O 1
ATOM 1547 N N . PRO A 1 202 ? 10.392 32.343 41.269 1.00 12.07 202 PRO A N 1
ATOM 1548 C CA . PRO A 1 202 ? 8.942 32.355 41.053 1.00 13.44 202 PRO A CA 1
ATOM 1549 C C . PRO A 1 202 ? 8.123 32.854 42.219 1.00 12.83 202 PRO A C 1
ATOM 1550 O O . PRO A 1 202 ? 7.102 33.547 42.010 1.00 13.36 202 PRO A O 1
ATOM 1554 N N . THR A 1 203 ? 8.617 32.671 43.453 1.00 13.51 203 THR A N 1
ATOM 1555 C CA . THR A 1 203 ? 7.907 33.190 44.630 1.00 13.70 203 THR A CA 1
ATOM 1556 C C . THR A 1 203 ? 7.853 34.700 44.587 1.00 13.49 203 THR A C 1
ATOM 1557 O O . THR A 1 203 ? 6.921 35.334 45.082 1.00 13.86 203 THR A O 1
ATOM 1561 N N . THR A 1 204 ? 8.860 35.350 43.990 1.00 11.48 204 THR A N 1
ATOM 1562 C CA . THR A 1 204 ? 8.883 36.801 43.895 1.00 10.10 204 THR A CA 1
ATOM 1563 C C . THR A 1 204 ? 7.955 37.391 42.847 1.00 11.12 204 THR A C 1
ATOM 1564 O O . THR A 1 204 ? 7.641 38.583 42.919 1.00 10.99 204 THR A O 1
ATOM 1568 N N . TRP A 1 205 ? 7.490 36.567 41.912 1.00 11.16 205 TRP A N 1
ATOM 1569 C CA . TRP A 1 205 ? 6.661 37.080 40.808 1.00 12.37 205 TRP A CA 1
ATOM 1570 C C . TRP A 1 205 ? 5.360 37.704 41.304 1.00 13.90 205 TRP A C 1
ATOM 1571 O O . TRP A 1 205 ? 4.841 38.613 40.648 1.00 14.18 205 TRP A O 1
ATOM 1582 N N . TYR A 1 206 ? 4.834 37.192 42.411 1.00 14.01 206 TYR A N 1
ATOM 1583 C CA . TYR A 1 206 ? 3.566 37.751 42.929 1.00 13.83 206 TYR A CA 1
ATOM 1584 C C . TYR A 1 206 ? 3.740 38.708 44.100 1.00 13.66 206 TYR A C 1
ATOM 1585 O O . TYR A 1 206 ? 2.833 38.915 44.933 1.00 14.40 206 TYR A O 1
ATOM 1594 N N . THR A 1 207 ? 4.878 39.388 44.103 1.00 12.44 207 THR A N 1
ATOM 1595 C CA . THR A 1 207 ? 5.117 40.481 45.050 1.00 11.79 207 THR A CA 1
ATOM 1596 C C . THR A 1 207 ? 4.037 41.540 44.867 1.00 11.87 207 THR A C 1
ATOM 1597 O O . THR A 1 207 ? 3.697 41.851 43.730 1.00 12.11 207 THR A O 1
ATOM 1601 N N . ASP A 1 208 ? 3.602 42.164 45.970 1.00 12.27 208 ASP A N 1
ATOM 1602 C CA . ASP A 1 208 ? 2.597 43.242 45.801 1.00 14.39 208 ASP A CA 1
ATOM 1603 C C . ASP A 1 208 ? 3.278 44.564 45.561 1.00 13.37 208 ASP A C 1
ATOM 1604 O O . ASP A 1 208 ? 4.019 45.027 46.442 1.00 14.43 208 ASP A O 1
ATOM 1609 N N . PHE A 1 209 ? 3.019 45.209 44.412 1.00 12.52 209 PHE A N 1
ATOM 1610 C CA . PHE A 1 209 ? 3.631 46.481 44.079 1.00 12.95 209 PHE A CA 1
ATOM 1611 C C . PHE A 1 209 ? 2.610 47.609 44.177 1.00 13.81 209 PHE A C 1
ATOM 1612 O O . PHE A 1 209 ? 2.910 48.738 43.809 1.00 14.34 209 PHE A O 1
ATOM 1620 N N . ARG A 1 210 ? 1.437 47.306 44.772 1.00 13.86 210 ARG A N 1
ATOM 1621 C CA . ARG A 1 210 ? 0.408 48.369 44.772 1.00 14.92 210 ARG A CA 1
ATOM 1622 C C . ARG A 1 210 ? 0.774 49.613 45.532 1.00 15.12 210 ARG A C 1
ATOM 1623 O O . ARG A 1 210 ? 0.324 50.703 45.133 1.00 16.65 210 ARG A O 1
ATOM 1631 N N . ALA A 1 211 ? 1.581 49.503 46.583 1.00 14.50 211 ALA A N 1
ATOM 1632 C CA . ALA A 1 211 ? 2.018 50.668 47.343 1.00 14.93 211 ALA A CA 1
ATOM 1633 C C . ALA A 1 211 ? 3.211 51.334 46.667 1.00 15.03 211 ALA A C 1
ATOM 1634 O O . ALA A 1 211 ? 3.543 52.478 47.005 1.00 16.49 211 ALA A O 1
ATOM 1636 N N . ASP A 1 212 ? 3.869 50.626 45.724 1.00 13.59 212 ASP A N 1
ATOM 1637 C CA . ASP A 1 212 ? 5.007 51.274 45.051 1.00 13.51 212 ASP A CA 1
ATOM 1638 C C . ASP A 1 212 ? 4.577 52.176 43.903 1.00 15.08 212 ASP A C 1
ATOM 1639 O O . ASP A 1 212 ? 5.212 53.194 43.647 1.00 15.37 212 ASP A O 1
ATOM 1644 N N . ILE A 1 213 ? 3.491 51.834 43.232 1.00 13.95 213 ILE A N 1
ATOM 1645 C CA . ILE A 1 213 ? 3.022 52.534 42.039 1.00 14.95 213 ILE A CA 1
ATOM 1646 C C . ILE A 1 213 ? 2.747 54.002 42.245 1.00 15.69 213 ILE A C 1
ATOM 1647 O O . ILE A 1 213 ? 3.214 54.834 41.451 1.00 13.80 213 ILE A O 1
ATOM 1652 N N . PRO A 1 214 ? 2.088 54.415 43.327 1.00 15.98 214 PRO A N 1
ATOM 1653 C CA . PRO A 1 214 ? 1.834 55.817 43.590 1.00 15.81 214 PRO A CA 1
ATOM 1654 C C . PRO A 1 214 ? 3.082 56.651 43.790 1.00 16.31 214 PRO A C 1
ATOM 1655 O O . PRO A 1 214 ? 2.986 57.876 43.652 1.00 17.79 214 PRO A O 1
ATOM 1659 N N . ARG A 1 215 ? 4.254 56.040 44.043 1.00 15.42 215 ARG A N 1
ATOM 1660 C CA . ARG A 1 215 ? 5.506 56.733 44.198 1.00 16.21 215 ARG A CA 1
ATOM 1661 C C . ARG A 1 215 ? 6.223 56.966 42.874 1.00 15.42 215 ARG A C 1
ATOM 1662 O O . ARG A 1 215 ? 7.273 57.593 42.901 1.00 16.76 215 ARG A O 1
ATOM 1670 N N . ILE A 1 216 ? 5.697 56.506 41.747 1.00 14.85 216 ILE A N 1
ATOM 1671 C CA . ILE A 1 216 ? 6.340 56.782 40.451 1.00 15.28 216 ILE A CA 1
ATOM 1672 C C . ILE A 1 216 ? 6.015 58.220 40.076 1.00 16.86 216 ILE A C 1
ATOM 1673 O O . ILE A 1 216 ? 4.836 58.550 39.784 1.00 18.68 216 ILE A O 1
ATOM 1678 N N . ASP A 1 217 ? 7.009 59.091 40.144 1.00 14.82 217 ASP A N 1
ATOM 1679 C CA . ASP A 1 217 ? 6.818 60.508 39.892 1.00 15.14 217 ASP A CA 1
ATOM 1680 C C . ASP A 1 217 ? 7.609 61.072 38.731 1.00 13.08 217 ASP A C 1
ATOM 1681 O O . ASP A 1 217 ? 7.909 62.278 38.706 1.00 15.69 217 ASP A O 1
ATOM 1686 N N . VAL A 1 218 ? 7.975 60.235 37.763 1.00 12.58 218 VAL A N 1
ATOM 1687 C CA . VAL A 1 218 ? 8.660 60.657 36.539 1.00 11.60 218 VAL A CA 1
ATOM 1688 C C . VAL A 1 218 ? 7.874 60.054 35.375 1.00 11.14 218 VAL A C 1
ATOM 1689 O O . VAL A 1 218 ? 7.063 59.129 35.583 1.00 11.75 218 VAL A O 1
ATOM 1693 N N . PRO A 1 219 ? 8.083 60.511 34.148 1.00 11.49 219 PRO A N 1
ATOM 1694 C CA . PRO A 1 219 ? 7.386 59.954 32.992 1.00 11.99 219 PRO A CA 1
ATOM 1695 C C . PRO A 1 219 ? 7.572 58.452 32.891 1.00 12.23 219 PRO A C 1
ATOM 1696 O O . PRO A 1 219 ? 8.657 57.883 33.090 1.00 12.45 219 PRO A O 1
ATOM 1700 N N . ALA A 1 220 ? 6.471 57.772 32.573 1.00 11.91 220 ALA A N 1
ATOM 1701 C CA . ALA A 1 220 ? 6.396 56.334 32.493 1.00 11.15 220 ALA A CA 1
ATOM 1702 C C . ALA A 1 220 ? 5.730 55.787 31.238 1.00 12.82 220 ALA A C 1
ATOM 1703 O O . ALA A 1 220 ? 4.815 56.388 30.679 1.00 12.99 220 ALA A O 1
ATOM 1705 N N . LEU A 1 221 ? 6.233 54.630 30.837 1.00 11.99 221 LEU A N 1
ATOM 1706 C CA . LEU A 1 221 ? 5.727 53.883 29.706 1.00 11.46 221 LEU A CA 1
ATOM 1707 C C . LEU A 1 221 ? 5.357 52.479 30.174 1.00 13.03 221 LEU A C 1
ATOM 1708 O O . LEU A 1 221 ? 6.089 51.844 30.942 1.00 13.11 221 LEU A O 1
ATOM 1713 N N . ILE A 1 222 ? 4.176 51.985 29.778 1.00 11.45 222 ILE A N 1
ATOM 1714 C CA . ILE A 1 222 ? 3.746 50.627 30.085 1.00 10.89 222 ILE A CA 1
ATOM 1715 C C . ILE A 1 222 ? 3.444 49.983 28.731 1.00 12.98 222 ILE A C 1
ATOM 1716 O O . ILE A 1 222 ? 2.644 50.542 27.968 1.00 12.51 222 ILE A O 1
ATOM 1721 N N . LEU A 1 223 ? 4.083 48.873 28.420 1.00 10.64 223 LEU A N 1
ATOM 1722 C CA . LEU A 1 223 ? 3.889 48.173 27.150 1.00 12.17 223 LEU A CA 1
ATOM 1723 C C . LEU A 1 223 ? 3.731 46.690 27.392 1.00 12.48 223 LEU A C 1
ATOM 1724 O O . LEU A 1 223 ? 4.385 46.096 28.268 1.00 12.48 223 LEU A O 1
ATOM 1729 N N . HIS A 1 224 ? 2.801 46.032 26.679 1.00 11.07 224 HIS A N 1
ATOM 1730 C CA . HIS A 1 224 ? 2.522 44.625 26.907 1.00 10.21 224 HIS A CA 1
ATOM 1731 C C . HIS A 1 224 ? 1.986 43.977 25.629 1.00 11.51 224 HIS A C 1
ATOM 1732 O O . HIS A 1 224 ? 1.355 44.706 24.843 1.00 12.97 224 HIS A O 1
ATOM 1739 N N . GLY A 1 225 ? 2.174 42.686 25.464 1.00 12.27 225 GLY A N 1
ATOM 1740 C CA . GLY A 1 225 ? 1.597 41.990 24.302 1.00 12.90 225 GLY A CA 1
ATOM 1741 C C . GLY A 1 225 ? 0.214 41.464 24.665 1.00 13.20 225 GLY A C 1
ATOM 1742 O O . GLY A 1 225 ? -0.009 40.911 25.751 1.00 14.11 225 GLY A O 1
ATOM 1743 N N . THR A 1 226 ? -0.731 41.555 23.696 1.00 14.32 226 THR A N 1
ATOM 1744 C CA . THR A 1 226 ? -2.064 41.001 23.985 1.00 16.45 226 THR A CA 1
ATOM 1745 C C . THR A 1 226 ? -2.120 39.490 23.937 1.00 16.71 226 THR A C 1
ATOM 1746 O O . THR A 1 226 ? -3.064 38.903 24.491 1.00 18.83 226 THR A O 1
ATOM 1750 N N . GLY A 1 227 ? -1.105 38.815 23.401 1.00 16.17 227 GLY A N 1
ATOM 1751 C CA . GLY A 1 227 ? -1.040 37.364 23.378 1.00 16.00 227 GLY A CA 1
ATOM 1752 C C . GLY A 1 227 ? -0.101 36.786 24.440 1.00 16.18 227 GLY A C 1
ATOM 1753 O O . GLY A 1 227 ? 0.324 35.641 24.301 1.00 15.55 227 GLY A O 1
ATOM 1754 N N . ASP A 1 228 ? 0.155 37.581 25.469 1.00 14.02 228 ASP A N 1
ATOM 1755 C CA . ASP A 1 228 ? 1.045 37.091 26.542 1.00 14.02 228 ASP A CA 1
ATOM 1756 C C . ASP A 1 228 ? 0.365 35.972 27.319 1.00 14.22 228 ASP A C 1
ATOM 1757 O O . ASP A 1 228 ? -0.631 36.199 28.012 1.00 15.33 228 ASP A O 1
ATOM 1762 N N . ARG A 1 229 ? 0.942 34.780 27.255 1.00 14.53 229 ARG A N 1
ATOM 1763 C CA . ARG A 1 229 ? 0.420 33.591 27.918 1.00 15.56 229 ARG A CA 1
ATOM 1764 C C . ARG A 1 229 ? 1.018 33.392 29.303 1.00 17.71 229 ARG A C 1
ATOM 1765 O O . ARG A 1 229 ? 0.586 32.543 30.082 1.00 20.09 229 ARG A O 1
ATOM 1773 N N . THR A 1 230 ? 2.125 34.083 29.520 1.00 17.39 230 THR A N 1
ATOM 1774 C CA . THR A 1 230 ? 2.912 33.981 30.743 1.00 17.21 230 THR A CA 1
ATOM 1775 C C . THR A 1 230 ? 2.392 34.929 31.806 1.00 15.77 230 THR A C 1
ATOM 1776 O O . THR A 1 230 ? 2.169 34.553 32.955 1.00 16.84 230 THR A O 1
ATOM 1780 N N . LEU A 1 231 ? 2.263 36.210 31.453 1.00 15.03 231 LEU A N 1
ATOM 1781 C CA . LEU A 1 231 ? 1.677 37.238 32.315 1.00 14.57 231 LEU A CA 1
ATOM 1782 C C . LEU A 1 231 ? 0.478 37.817 31.560 1.00 15.83 231 LEU A C 1
ATOM 1783 O O . LEU A 1 231 ? 0.615 38.734 30.753 1.00 14.19 231 LEU A O 1
ATOM 1788 N N . PRO A 1 232 ? -0.714 37.258 31.754 1.00 15.52 232 PRO A N 1
ATOM 1789 C CA . PRO A 1 232 ? -1.896 37.705 31.024 1.00 16.15 232 PRO A CA 1
ATOM 1790 C C . PRO A 1 232 ? -2.096 39.193 31.164 1.00 15.71 232 PRO A C 1
ATOM 1791 O O . PRO A 1 232 ? -2.102 39.781 32.258 1.00 14.53 232 PRO A O 1
ATOM 1795 N N . ILE A 1 233 ? -2.311 39.869 30.021 1.00 15.30 233 ILE A N 1
ATOM 1796 C CA . ILE A 1 233 ? -2.487 41.308 30.005 1.00 15.13 233 ILE A CA 1
ATOM 1797 C C . ILE A 1 233 ? -3.638 41.807 30.870 1.00 15.45 233 ILE A C 1
ATOM 1798 O O . ILE A 1 233 ? -3.561 42.884 31.468 1.00 14.64 233 ILE A O 1
ATOM 1803 N N . GLU A 1 234 ? -4.688 40.979 31.032 1.00 16.53 234 GLU A N 1
ATOM 1804 C CA . GLU A 1 234 ? -5.828 41.423 31.827 1.00 17.76 234 GLU A CA 1
ATOM 1805 C C . GLU A 1 234 ? -5.564 41.419 33.326 1.00 16.58 234 GLU A C 1
ATOM 1806 O O . GLU A 1 234 ? -6.331 42.049 34.059 1.00 17.12 234 GLU A O 1
ATOM 1812 N N . ASN A 1 235 ? -4.498 40.772 33.799 1.00 15.87 235 ASN A N 1
ATOM 1813 C CA . ASN A 1 235 ? -4.170 40.729 35.205 1.00 16.44 235 ASN A CA 1
ATOM 1814 C C . ASN A 1 235 ? -2.980 41.628 35.532 1.00 15.48 235 ASN A C 1
ATOM 1815 O O . ASN A 1 235 ? -2.602 41.760 36.695 1.00 15.52 235 ASN A O 1
ATOM 1820 N N . THR A 1 236 ? -2.372 42.188 34.490 1.00 14.66 236 THR A N 1
ATOM 1821 C CA . THR A 1 236 ? -1.157 42.976 34.651 1.00 14.34 236 THR A CA 1
ATOM 1822 C C . THR A 1 236 ? -1.291 44.341 34.002 1.00 13.99 236 THR A C 1
ATOM 1823 O O . THR A 1 236 ? -1.811 45.257 34.664 1.00 14.70 236 THR A O 1
ATOM 1827 N N . ALA A 1 237 ? -0.899 44.503 32.748 1.00 13.83 237 ALA A N 1
ATOM 1828 C CA . ALA A 1 237 ? -0.860 45.810 32.102 1.00 13.74 237 ALA A CA 1
ATOM 1829 C C . ALA A 1 237 ? -2.184 46.569 32.124 1.00 13.79 237 ALA A C 1
ATOM 1830 O O . ALA A 1 237 ? -2.151 47.758 32.466 1.00 15.07 237 ALA A O 1
ATOM 1832 N N . ARG A 1 238 ? -3.296 45.879 31.854 1.00 15.47 238 ARG A N 1
ATOM 1833 C CA . ARG A 1 238 ? -4.566 46.647 31.891 1.00 15.70 238 ARG A CA 1
ATOM 1834 C C . ARG A 1 238 ? -4.900 47.128 33.281 1.00 15.88 238 ARG A C 1
ATOM 1835 O O . ARG A 1 238 ? -5.530 48.192 33.397 1.00 18.36 238 ARG A O 1
ATOM 1843 N N . VAL A 1 239 ? -4.512 46.431 34.342 1.00 15.28 239 VAL A N 1
ATOM 1844 C CA . VAL A 1 239 ? -4.791 46.869 35.710 1.00 15.44 239 VAL A CA 1
ATOM 1845 C C . VAL A 1 239 ? -3.829 47.966 36.102 1.00 15.08 239 VAL A C 1
ATOM 1846 O O . VAL A 1 239 ? -4.151 48.971 36.718 1.00 16.50 239 VAL A O 1
ATOM 1850 N N . PHE A 1 240 ? -2.579 47.789 35.646 1.00 15.68 240 PHE A N 1
ATOM 1851 C CA . PHE A 1 240 ? -1.514 48.762 35.870 1.00 14.99 240 PHE A CA 1
ATOM 1852 C C . PHE A 1 240 ? -1.849 50.097 35.227 1.00 15.02 240 PHE A C 1
ATOM 1853 O O . PHE A 1 240 ? -1.621 51.148 35.812 1.00 15.73 240 PHE A O 1
ATOM 1861 N N . HIS A 1 241 ? -2.427 50.064 34.033 1.00 16.29 241 HIS A N 1
ATOM 1862 C CA . HIS A 1 241 ? -2.843 51.248 33.288 1.00 17.92 241 HIS A CA 1
ATOM 1863 C C . HIS A 1 241 ? -3.880 52.030 34.097 1.00 19.04 241 HIS A C 1
ATOM 1864 O O . HIS A 1 241 ? -3.847 53.258 34.049 1.00 19.82 241 HIS A O 1
ATOM 1871 N N . LYS A 1 242 ? -4.749 51.317 34.826 1.00 19.65 242 LYS A N 1
ATOM 1872 C CA . LYS A 1 242 ? -5.703 52.051 35.665 1.00 21.40 242 LYS A CA 1
ATOM 1873 C C . LYS A 1 242 ? -5.081 52.605 36.931 1.00 20.73 242 LYS A C 1
ATOM 1874 O O . LYS A 1 242 ? -5.513 53.655 37.426 1.00 22.43 242 LYS A O 1
ATOM 1880 N N . ALA A 1 243 ? -4.044 51.968 37.466 1.00 18.73 243 ALA A N 1
ATOM 1881 C CA . ALA A 1 243 ? -3.369 52.408 38.672 1.00 18.80 243 ALA A CA 1
ATOM 1882 C C . ALA A 1 243 ? -2.388 53.543 38.417 1.00 19.37 243 ALA A C 1
ATOM 1883 O O . ALA A 1 243 ? -2.070 54.309 39.324 1.00 21.02 243 ALA A O 1
ATOM 1885 N N . LEU A 1 244 ? -1.940 53.677 37.175 1.00 18.55 244 LEU A N 1
ATOM 1886 C CA . LEU A 1 244 ? -1.026 54.729 36.739 1.00 18.66 244 LEU A CA 1
ATOM 1887 C C . LEU A 1 244 ? -1.496 55.245 35.386 1.00 19.02 244 LEU A C 1
ATOM 1888 O O . LEU A 1 244 ? -0.895 55.043 34.328 1.00 17.12 244 LEU A O 1
ATOM 1893 N N . PRO A 1 245 ? -2.605 55.993 35.357 1.00 19.49 245 PRO A N 1
ATOM 1894 C CA . PRO A 1 245 ? -3.232 56.465 34.140 1.00 19.80 245 PRO A CA 1
ATOM 1895 C C . PRO A 1 245 ? -2.431 57.484 33.367 1.00 19.66 245 PRO A C 1
ATOM 1896 O O . PRO A 1 245 ? -2.616 57.576 32.155 1.00 20.32 245 PRO A O 1
ATOM 1900 N N . SER A 1 246 ? -1.499 58.167 34.019 1.00 19.63 246 SER A N 1
ATOM 1901 C CA . SER A 1 246 ? -0.654 59.143 33.357 1.00 20.63 246 SER A CA 1
ATOM 1902 C C . SER A 1 246 ? 0.421 58.495 32.490 1.00 20.30 246 SER A C 1
ATOM 1903 O O . SER A 1 246 ? 1.002 59.208 31.667 1.00 21.57 246 SER A O 1
ATOM 1906 N N . ALA A 1 247 ? 0.706 57.207 32.678 1.00 18.43 247 ALA A N 1
ATOM 1907 C CA . ALA A 1 247 ? 1.743 56.576 31.865 1.00 16.71 247 ALA A CA 1
ATOM 1908 C C . ALA A 1 247 ? 1.328 56.364 30.420 1.00 16.22 247 ALA A C 1
ATOM 1909 O O . ALA A 1 247 ? 0.190 55.995 30.129 1.00 16.38 247 ALA A O 1
ATOM 1911 N N . GLU A 1 248 ? 2.260 56.537 29.485 1.00 15.19 248 GLU A N 1
ATOM 1912 C CA . GLU A 1 248 ? 2.054 56.185 28.080 1.00 15.85 248 GLU A CA 1
ATOM 1913 C C . GLU A 1 248 ? 1.775 54.687 28.065 1.00 16.37 248 GLU A C 1
ATOM 1914 O O . GLU A 1 248 ? 2.410 53.897 28.785 1.00 15.62 248 GLU A O 1
ATOM 1920 N N . TYR A 1 249 ? 0.751 54.278 27.317 1.00 15.60 249 TYR A N 1
ATOM 1921 C CA . TYR A 1 249 ? 0.264 52.910 27.340 1.00 15.41 249 TYR A CA 1
ATOM 1922 C C . TYR A 1 249 ? 0.192 52.313 25.946 1.00 15.89 249 TYR A C 1
ATOM 1923 O O . TYR A 1 249 ? -0.468 52.805 25.028 1.00 17.53 249 TYR A O 1
ATOM 1932 N N . VAL A 1 250 ? 0.919 51.199 25.761 1.00 14.53 250 VAL A N 1
ATOM 1933 C CA . VAL A 1 250 ? 1.009 50.555 24.455 1.00 14.00 250 VAL A CA 1
ATOM 1934 C C . VAL A 1 250 ? 0.685 49.083 24.571 1.00 14.84 250 VAL A C 1
ATOM 1935 O O . VAL A 1 250 ? 1.304 48.330 25.324 1.00 14.87 250 VAL A O 1
ATOM 1939 N N . GLU A 1 251 ? -0.280 48.602 23.791 1.00 14.52 251 GLU A N 1
ATOM 1940 C CA . GLU A 1 251 ? -0.598 47.186 23.692 1.00 14.73 251 GLU A CA 1
ATOM 1941 C C . GLU A 1 251 ? -0.121 46.735 22.312 1.00 15.72 251 GLU A C 1
ATOM 1942 O O . GLU A 1 251 ? -0.501 47.349 21.292 1.00 16.06 251 GLU A O 1
ATOM 1948 N N . VAL A 1 252 ? 0.743 45.726 22.268 1.00 15.25 252 VAL A N 1
ATOM 1949 C CA . VAL A 1 252 ? 1.286 45.229 21.002 1.00 14.72 252 VAL A CA 1
ATOM 1950 C C . VAL A 1 252 ? 0.406 44.046 20.605 1.00 15.73 252 VAL A C 1
ATOM 1951 O O . VAL A 1 252 ? 0.334 42.989 21.236 1.00 14.30 252 VAL A O 1
ATOM 1955 N N . GLU A 1 253 ? -0.400 44.328 19.557 1.00 16.91 253 GLU A N 1
ATOM 1956 C CA . GLU A 1 253 ? -1.380 43.330 19.156 1.00 18.66 253 GLU A CA 1
ATOM 1957 C C . GLU A 1 253 ? -0.808 41.979 18.774 1.00 16.09 253 GLU A C 1
ATOM 1958 O O . GLU A 1 253 ? 0.036 41.896 17.880 1.00 17.44 253 GLU A O 1
ATOM 1964 N N . GLY A 1 254 ? -1.272 40.948 19.476 1.00 16.24 254 GLY A N 1
ATOM 1965 C CA . GLY A 1 254 ? -0.906 39.572 19.211 1.00 16.89 254 GLY A CA 1
ATOM 1966 C C . GLY A 1 254 ? 0.460 39.135 19.735 1.00 17.21 254 GLY A C 1
ATOM 1967 O O . GLY A 1 254 ? 0.819 37.972 19.514 1.00 17.38 254 GLY A O 1
ATOM 1968 N N . ALA A 1 255 ? 1.202 40.056 20.333 1.00 14.87 255 ALA A N 1
ATOM 1969 C CA . ALA A 1 255 ? 2.549 39.688 20.789 1.00 13.87 255 ALA A CA 1
ATOM 1970 C C . ALA A 1 255 ? 2.516 38.799 22.020 1.00 14.02 255 ALA A C 1
ATOM 1971 O O . ALA A 1 255 ? 1.671 38.964 22.900 1.00 14.37 255 ALA A O 1
ATOM 1973 N N . PRO A 1 256 ? 3.499 37.900 22.118 1.00 12.67 256 PRO A N 1
ATOM 1974 C CA . PRO A 1 256 ? 3.628 36.994 23.248 1.00 12.00 256 PRO A CA 1
ATOM 1975 C C . PRO A 1 256 ? 4.357 37.688 24.400 1.00 12.09 256 PRO A C 1
ATOM 1976 O O . PRO A 1 256 ? 4.667 38.872 24.334 1.00 12.84 256 PRO A O 1
ATOM 1980 N N . HIS A 1 257 ? 4.692 36.892 25.414 1.00 11.94 257 HIS A N 1
ATOM 1981 C CA . HIS A 1 257 ? 5.495 37.433 26.516 1.00 11.92 257 HIS A CA 1
ATOM 1982 C C . HIS A 1 257 ? 6.872 37.831 26.037 1.00 12.00 257 HIS A C 1
ATOM 1983 O O . HIS A 1 257 ? 7.343 38.929 26.372 1.00 12.06 257 HIS A O 1
ATOM 1990 N N . GLY A 1 258 ? 7.501 37.000 25.204 1.00 12.09 258 GLY A N 1
ATOM 1991 C CA . GLY A 1 258 ? 8.880 37.259 24.768 1.00 12.42 258 GLY A CA 1
ATOM 1992 C C . GLY A 1 258 ? 9.009 38.202 23.593 1.00 12.28 258 GLY A C 1
ATOM 1993 O O . GLY A 1 258 ? 9.740 37.983 22.638 1.00 12.04 258 GLY A O 1
ATOM 1994 N N . LEU A 1 259 ? 8.357 39.364 23.730 1.00 11.48 259 LEU A N 1
ATOM 1995 C CA . LEU A 1 259 ? 8.258 40.334 22.659 1.00 11.90 259 LEU A CA 1
ATOM 1996 C C . LEU A 1 2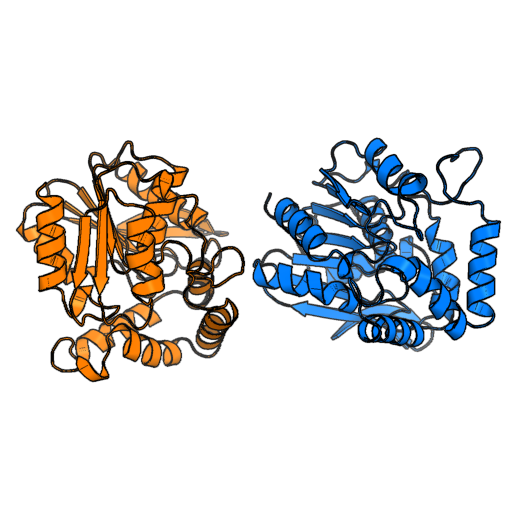59 ? 9.488 41.182 22.458 1.00 12.32 259 LEU A C 1
ATOM 1997 O O . LEU A 1 259 ? 9.576 41.808 21.383 1.00 12.95 259 LEU A O 1
ATOM 2002 N N . LEU A 1 260 ? 10.476 41.113 23.372 1.00 11.91 260 LEU A N 1
ATOM 2003 C CA . LEU A 1 260 ? 11.727 41.841 23.065 1.00 11.68 260 LEU A CA 1
ATOM 2004 C C . LEU A 1 260 ? 12.341 41.270 21.784 1.00 11.07 260 LEU A C 1
ATOM 2005 O O . LEU A 1 260 ? 12.968 42.014 21.007 1.00 10.34 260 LEU A O 1
ATOM 2010 N N . TRP A 1 261 ? 12.167 39.965 21.553 1.00 10.82 261 TRP A N 1
ATOM 2011 C CA . TRP A 1 261 ? 12.681 39.344 20.349 1.00 10.33 261 TRP A CA 1
ATOM 2012 C C . TRP A 1 261 ? 11.621 39.275 19.256 1.00 11.14 261 TRP A C 1
ATOM 2013 O O . TRP A 1 261 ? 11.865 39.815 18.176 1.00 11.73 261 TRP A O 1
ATOM 2024 N N . THR A 1 262 ? 10.454 38.705 19.567 1.00 12.11 262 THR A N 1
ATOM 2025 C CA . THR A 1 262 ? 9.470 38.493 18.494 1.00 11.33 262 THR A CA 1
ATOM 2026 C C . THR A 1 262 ? 8.924 39.762 17.880 1.00 12.23 262 THR A C 1
ATOM 2027 O O . THR A 1 262 ? 8.528 39.723 16.695 1.00 13.69 262 THR A O 1
ATOM 2031 N N . HIS A 1 263 ? 8.784 40.822 18.645 1.00 11.63 263 HIS A N 1
ATOM 2032 C CA . HIS A 1 263 ? 8.231 42.089 18.184 1.00 11.61 263 HIS A CA 1
ATOM 2033 C C . HIS A 1 263 ? 9.204 43.209 18.512 1.00 11.54 263 HIS A C 1
ATOM 2034 O O . HIS A 1 263 ? 8.828 44.306 18.929 1.00 12.53 263 HIS A O 1
ATOM 2041 N N . ALA A 1 264 ? 10.500 42.947 18.256 1.00 12.37 264 ALA A N 1
ATOM 2042 C CA . ALA A 1 264 ? 11.505 43.969 18.546 1.00 11.59 264 ALA A CA 1
ATOM 2043 C C . ALA A 1 264 ? 11.258 45.271 17.813 1.00 12.90 264 ALA A C 1
ATOM 2044 O O . ALA A 1 264 ? 11.497 46.335 18.398 1.00 13.48 264 ALA A O 1
ATOM 2046 N N . GLU A 1 265 ? 10.789 45.212 16.562 1.00 15.19 265 GLU A N 1
ATOM 2047 C CA . GLU A 1 265 ? 10.532 46.483 15.858 1.00 16.61 265 GLU A CA 1
ATOM 2048 C C . GLU A 1 265 ? 9.507 47.323 16.598 1.00 15.23 265 GLU A C 1
ATOM 2049 O O . GLU A 1 265 ? 9.752 48.516 16.819 1.00 14.12 265 GLU A O 1
ATOM 2055 N N . GLU A 1 266 ? 8.394 46.739 17.022 1.00 14.73 266 GLU A N 1
ATOM 2056 C CA . GLU A 1 266 ? 7.396 47.491 17.779 1.00 14.65 266 GLU A CA 1
ATOM 2057 C C . GLU A 1 266 ? 7.885 47.997 19.131 1.00 13.68 266 GLU A C 1
ATOM 2058 O O . GLU A 1 266 ? 7.542 49.109 19.554 1.00 14.17 266 GLU A O 1
ATOM 2064 N N . VAL A 1 267 ? 8.644 47.142 19.840 1.00 11.98 267 VAL A N 1
ATOM 2065 C CA . VAL A 1 267 ? 9.152 47.544 21.150 1.00 11.15 267 VAL A CA 1
ATOM 2066 C C . VAL A 1 267 ? 10.154 48.675 20.971 1.00 11.23 267 VAL A C 1
ATOM 2067 O O . VAL A 1 267 ? 10.087 49.668 21.683 1.00 12.11 267 VAL A O 1
ATOM 2071 N N . ASN A 1 268 ? 11.066 48.535 19.998 1.00 11.59 268 ASN A N 1
ATOM 2072 C CA . ASN A 1 268 ? 12.051 49.592 19.791 1.00 11.46 268 ASN A CA 1
ATOM 2073 C C . ASN A 1 268 ? 11.380 50.898 19.362 1.00 10.81 268 ASN A C 1
ATOM 2074 O O . ASN A 1 268 ? 11.789 51.962 19.822 1.00 11.50 268 ASN A O 1
ATOM 2079 N N . THR A 1 269 ? 10.387 50.832 18.484 1.00 11.53 269 THR A N 1
ATOM 2080 C CA . THR A 1 269 ? 9.727 52.081 18.058 1.00 12.65 269 THR A CA 1
ATOM 2081 C C . THR A 1 269 ? 9.100 52.791 19.240 1.00 12.38 269 THR A C 1
ATOM 2082 O O . THR A 1 269 ? 9.293 53.993 19.434 1.00 12.52 269 THR A O 1
ATOM 2086 N N . ALA A 1 270 ? 8.350 52.067 20.077 1.00 11.41 270 ALA A N 1
ATOM 2087 C CA . ALA A 1 270 ? 7.710 52.645 21.251 1.00 11.97 270 ALA A CA 1
ATOM 2088 C C . ALA A 1 270 ? 8.733 53.148 22.245 1.00 12.15 270 ALA A C 1
ATOM 2089 O O . ALA A 1 270 ? 8.613 54.239 22.798 1.00 13.49 270 ALA A O 1
ATOM 2091 N N . LEU A 1 271 ? 9.786 52.334 22.527 1.00 12.45 271 LEU A N 1
ATOM 2092 C CA . LEU A 1 271 ? 10.776 52.808 23.491 1.00 11.61 271 LEU A CA 1
ATOM 2093 C C . LEU A 1 271 ? 11.530 54.053 23.053 1.00 11.17 271 LEU A C 1
ATOM 2094 O O . LEU A 1 271 ? 11.667 55.032 23.818 1.00 12.79 271 LEU A O 1
ATOM 2099 N N . LEU A 1 272 ? 11.955 54.130 21.789 1.00 11.06 272 LEU A N 1
ATOM 2100 C CA . LEU A 1 272 ? 12.712 55.309 21.341 1.00 11.91 272 LEU A CA 1
ATOM 2101 C C . LEU A 1 272 ? 11.809 56.540 21.306 1.00 11.22 272 LEU A C 1
ATOM 2102 O O . LEU A 1 272 ? 12.272 57.638 21.595 1.00 11.80 272 LEU A O 1
ATOM 2107 N N . ALA A 1 273 ? 10.537 56.374 20.928 1.00 11.87 273 ALA A N 1
ATOM 2108 C CA . ALA A 1 273 ? 9.644 57.542 20.914 1.00 12.97 273 ALA A CA 1
ATOM 2109 C C . ALA A 1 273 ? 9.428 58.104 22.314 1.00 13.41 273 ALA A C 1
ATOM 2110 O O . ALA A 1 273 ? 9.418 59.307 22.566 1.00 14.30 273 ALA A O 1
ATOM 2112 N N . PHE A 1 274 ? 9.333 57.189 23.290 1.00 12.25 274 PHE A N 1
ATOM 2113 C CA . PHE A 1 274 ? 9.164 57.583 24.683 1.00 12.67 274 PHE A CA 1
ATOM 2114 C C . PHE A 1 274 ? 10.418 58.258 25.201 1.00 12.02 274 PHE A C 1
ATOM 2115 O O . PHE A 1 274 ? 10.338 59.321 25.827 1.00 12.24 274 PHE A O 1
ATOM 2123 N N . LEU A 1 275 ? 11.598 57.715 24.892 1.00 12.50 275 LEU A N 1
ATOM 2124 C CA . LEU A 1 275 ? 12.842 58.304 25.402 1.00 13.45 275 LEU A CA 1
ATOM 2125 C C . LEU A 1 275 ? 13.198 59.622 24.747 1.00 13.92 275 LEU A C 1
ATOM 2126 O O . LEU A 1 275 ? 13.918 60.441 25.330 1.00 13.95 275 LEU A O 1
ATOM 2131 N N . ALA A 1 276 ? 12.673 59.871 23.537 1.00 13.28 276 ALA A N 1
ATOM 2132 C CA . ALA A 1 276 ? 12.985 61.119 22.842 1.00 15.24 276 ALA A CA 1
ATOM 2133 C C . ALA A 1 276 ? 12.258 62.313 23.459 1.00 18.35 276 ALA A C 1
ATOM 2134 O O . ALA A 1 276 ? 12.676 63.437 23.151 1.00 21.04 276 ALA A O 1
ATOM 2136 N N . LYS A 1 277 ? 11.223 62.091 24.247 1.00 20.36 277 LYS A N 1
ATOM 2137 C CA . LYS A 1 277 ? 10.552 63.201 24.914 1.00 23.49 277 LYS A CA 1
ATOM 2138 C C . LYS A 1 277 ? 11.329 63.764 26.089 1.00 24.67 277 LYS A C 1
ATOM 2139 O O . LYS A 1 277 ? 12.394 63.263 26.499 1.00 22.90 277 LYS A O 1
ATOM 2146 N N . PRO B 1 1 ? 35.182 88.033 17.265 1.00 10.92 1 PRO B N 1
ATOM 2147 C CA . PRO B 1 1 ? 33.903 88.512 17.876 1.00 10.69 1 PRO B CA 1
ATOM 2148 C C . PRO B 1 1 ? 33.055 87.301 18.212 1.00 10.30 1 PRO B C 1
ATOM 2149 O O . PRO B 1 1 ? 33.357 86.233 17.653 1.00 9.28 1 PRO B O 1
ATOM 2153 N N . PHE B 1 2 ? 32.190 87.381 19.214 1.00 9.39 2 PHE B N 1
ATOM 2154 C CA . PHE B 1 2 ? 31.461 86.193 19.650 1.00 9.97 2 PHE B CA 1
ATOM 2155 C C . PHE B 1 2 ? 30.009 86.499 19.975 1.00 10.57 2 PHE B C 1
ATOM 2156 O O . PHE B 1 2 ? 29.642 87.603 20.401 1.00 11.83 2 PHE B O 1
ATOM 2164 N N . ILE B 1 3 ? 29.172 85.485 19.800 1.00 10.98 3 ILE B N 1
ATOM 2165 C CA . ILE B 1 3 ? 27.768 85.515 20.184 1.00 10.87 3 ILE B CA 1
ATOM 2166 C C . ILE B 1 3 ? 27.515 84.340 21.122 1.00 10.03 3 ILE B C 1
ATOM 2167 O O . ILE B 1 3 ? 27.835 83.195 20.786 1.00 10.24 3 ILE B O 1
ATOM 2172 N N . THR B 1 4 ? 26.958 84.612 22.302 1.00 9.77 4 THR B N 1
ATOM 2173 C CA . THR B 1 4 ? 26.660 83.535 23.252 1.00 10.77 4 THR B CA 1
ATOM 2174 C C . THR B 1 4 ? 25.382 82.810 22.863 1.00 10.75 4 THR B C 1
ATOM 2175 O O . THR B 1 4 ? 24.331 83.455 22.659 1.00 11.22 4 THR B O 1
ATOM 2179 N N . VAL B 1 5 ? 25.477 81.474 22.734 1.00 9.12 5 VAL B N 1
ATOM 2180 C CA . VAL B 1 5 ? 24.303 80.695 22.343 1.00 9.52 5 VAL B CA 1
ATOM 2181 C C . VAL B 1 5 ? 23.813 79.740 23.415 1.00 10.70 5 VAL B C 1
ATOM 2182 O O . VAL B 1 5 ? 22.775 79.073 23.221 1.00 12.81 5 VAL B O 1
ATOM 2186 N N . GLY B 1 6 ? 24.526 79.663 24.546 1.00 10.41 6 GLY B N 1
ATOM 2187 C CA . GLY B 1 6 ? 24.032 78.733 25.588 1.00 10.60 6 GLY B CA 1
ATOM 2188 C C . GLY B 1 6 ? 25.097 78.689 26.690 1.00 10.88 6 GLY B C 1
ATOM 2189 O O . GLY B 1 6 ? 26.025 79.481 26.658 1.00 11.18 6 GLY B O 1
ATOM 2190 N N . GLN B 1 7 ? 24.844 77.791 27.633 1.00 11.56 7 GLN B N 1
ATOM 2191 C CA . GLN B 1 7 ? 25.754 77.617 28.763 1.00 12.11 7 GLN B CA 1
ATOM 2192 C C . GLN B 1 7 ? 26.128 76.131 28.854 1.00 10.08 7 GLN B C 1
ATOM 2193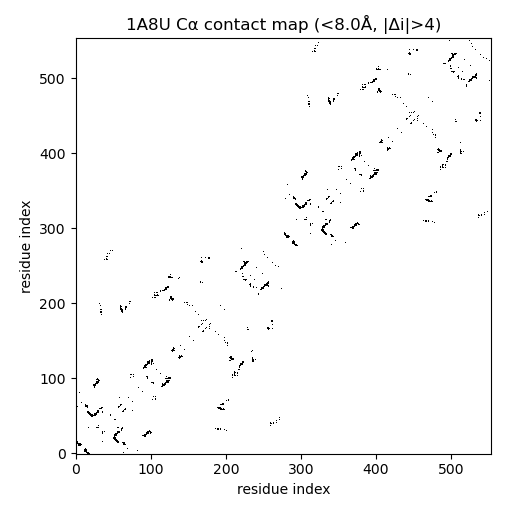 O O . GLN B 1 7 ? 25.333 75.248 28.519 1.00 12.31 7 GLN B O 1
ATOM 2199 N N . GLU B 1 8 ? 27.348 75.879 29.297 1.00 10.24 8 GLU B N 1
ATOM 2200 C CA . GLU B 1 8 ? 27.841 74.519 29.562 1.00 10.46 8 GLU B CA 1
ATOM 2201 C C . GLU B 1 8 ? 28.545 74.554 30.926 1.00 11.05 8 GLU B C 1
ATOM 2202 O O . GLU B 1 8 ? 29.643 75.101 31.062 1.00 12.25 8 GLU B O 1
ATOM 2208 N N . ASN B 1 9 ? 27.895 73.986 31.930 1.00 10.59 9 ASN B N 1
ATOM 2209 C CA . ASN B 1 9 ? 28.433 74.029 33.290 1.00 9.19 9 ASN B CA 1
ATOM 2210 C C . ASN B 1 9 ? 28.758 75.456 33.691 1.00 10.84 9 ASN B C 1
ATOM 2211 O O . ASN B 1 9 ? 27.902 76.347 33.559 1.00 12.05 9 ASN B O 1
ATOM 2216 N N . SER B 1 10 ? 29.963 75.760 34.141 1.00 9.81 10 SER B N 1
ATOM 2217 C CA . SER B 1 10 ? 30.302 77.120 34.548 1.00 9.96 10 SER B CA 1
ATOM 2218 C C . SER B 1 10 ? 30.633 78.070 33.415 1.00 10.59 10 SER B C 1
ATOM 2219 O O . SER B 1 10 ? 30.969 79.233 33.677 1.00 12.12 10 SER B O 1
ATOM 2222 N N . THR B 1 11 ? 30.601 77.573 32.177 1.00 11.13 11 THR B N 1
ATOM 2223 C CA . THR B 1 11 ? 31.027 78.392 31.045 1.00 9.86 11 THR B CA 1
ATOM 2224 C C . THR B 1 11 ? 29.893 78.783 30.101 1.00 10.91 11 THR B C 1
ATOM 2225 O O . THR B 1 11 ? 28.873 78.093 30.054 1.00 13.52 11 THR B O 1
ATOM 2229 N N . SER B 1 12 ? 30.152 79.833 29.326 1.00 11.31 12 SER B N 1
ATOM 2230 C CA . SER B 1 12 ? 29.156 80.161 28.285 1.00 12.44 12 SER B CA 1
ATOM 2231 C C . SER B 1 12 ? 29.626 79.554 26.962 1.00 13.06 12 SER B C 1
ATOM 2232 O O . SER B 1 12 ? 30.856 79.564 26.728 1.00 16.46 12 SER B O 1
ATOM 2235 N N . ILE B 1 13 ? 28.686 79.088 26.153 1.00 9.02 13 ILE B N 1
ATOM 2236 C CA . ILE B 1 13 ? 29.035 78.550 24.826 1.00 8.98 13 ILE B CA 1
ATOM 2237 C C . ILE B 1 13 ? 28.999 79.706 23.821 1.00 10.55 13 ILE B C 1
ATOM 2238 O O . ILE B 1 13 ? 27.904 80.246 23.586 1.00 11.22 13 ILE B O 1
ATOM 2243 N N . ASP B 1 14 ? 30.161 80.152 23.359 1.00 8.83 14 ASP B N 1
ATOM 2244 C CA . ASP B 1 14 ? 30.222 81.342 22.497 1.00 9.43 14 ASP B CA 1
ATOM 2245 C C . ASP B 1 14 ? 30.679 80.918 21.104 1.00 9.40 14 ASP B C 1
ATOM 2246 O O . ASP B 1 14 ? 31.633 80.162 20.914 1.00 11.36 14 ASP B O 1
ATOM 2251 N N . LEU B 1 15 ? 29.977 81.452 20.105 1.00 8.47 15 LEU B N 1
ATOM 2252 C CA . LEU B 1 15 ? 30.357 81.155 18.736 1.00 7.92 15 LEU B CA 1
ATOM 2253 C C . LEU B 1 15 ? 31.117 82.348 18.140 1.00 6.58 15 LEU B C 1
ATOM 2254 O O . LEU B 1 15 ? 30.633 83.465 18.260 1.00 8.27 15 LEU B O 1
ATOM 2259 N N . TYR B 1 16 ? 32.266 82.043 17.570 1.00 7.48 16 TYR B N 1
ATOM 2260 C CA . TYR B 1 16 ? 33.035 83.099 16.891 1.00 7.09 16 TYR B CA 1
ATOM 2261 C C . TYR B 1 16 ? 32.319 83.503 15.617 1.00 8.66 16 TYR B C 1
ATOM 2262 O O . TYR B 1 16 ? 31.787 82.630 14.899 1.00 8.32 16 TYR B O 1
ATOM 2271 N N . TYR B 1 17 ? 32.301 84.802 15.320 1.00 7.65 17 TYR B N 1
ATOM 2272 C CA . TYR B 1 17 ? 31.687 85.207 14.044 1.00 7.03 17 TYR B CA 1
ATOM 2273 C C . TYR B 1 17 ? 32.356 86.485 13.546 1.00 7.12 17 TYR B C 1
ATOM 2274 O O . TYR B 1 17 ? 33.055 87.165 14.289 1.00 8.02 17 TYR B O 1
ATOM 2283 N N . GLU B 1 18 ? 32.113 86.773 12.276 1.00 7.19 18 GLU B N 1
ATOM 2284 C CA . GLU B 1 18 ? 32.583 88.015 11.643 1.00 6.06 18 GLU B CA 1
ATOM 2285 C C . GLU B 1 18 ? 31.408 88.613 10.873 1.00 6.73 18 GLU B C 1
ATOM 2286 O O . GLU B 1 18 ? 30.494 87.905 10.439 1.00 7.53 18 GLU B O 1
ATOM 2292 N N . ASP B 1 19 ? 31.479 89.922 10.647 1.00 7.60 19 ASP B N 1
ATOM 2293 C CA . ASP B 1 19 ? 30.375 90.652 9.982 1.00 6.14 19 ASP B CA 1
ATOM 2294 C C . ASP B 1 19 ? 31.036 91.744 9.153 1.00 6.29 19 ASP B C 1
ATOM 2295 O O . ASP B 1 19 ? 31.605 92.711 9.704 1.00 9.20 19 ASP B O 1
ATOM 2300 N N . HIS B 1 20 ? 31.053 91.598 7.840 1.00 7.41 20 HIS B N 1
ATOM 2301 C CA . HIS B 1 20 ? 31.774 92.509 6.958 1.00 7.17 20 HIS B CA 1
ATOM 2302 C C . HIS B 1 20 ? 30.941 93.100 5.845 1.00 8.63 20 HIS B C 1
ATOM 2303 O O . HIS B 1 20 ? 30.021 92.460 5.341 1.00 8.69 20 HIS B O 1
ATOM 2310 N N . GLY B 1 21 ? 31.368 94.269 5.362 1.00 9.05 21 GLY B N 1
ATOM 2311 C CA . GLY B 1 21 ? 30.699 94.801 4.169 1.00 10.28 21 GLY B CA 1
ATOM 2312 C C . GLY B 1 21 ? 29.398 95.498 4.502 1.00 12.46 21 GLY B C 1
ATOM 2313 O O . GLY B 1 21 ? 29.072 95.768 5.650 1.00 14.32 21 GLY B O 1
ATOM 2314 N N . ALA B 1 22 ? 28.676 95.821 3.447 1.00 10.54 22 ALA B N 1
ATOM 2315 C CA . ALA B 1 22 ? 27.410 96.540 3.563 1.00 11.86 22 ALA B CA 1
ATOM 2316 C C . ALA B 1 22 ? 26.592 96.048 2.377 1.00 13.02 22 ALA B C 1
ATOM 2317 O O . ALA B 1 22 ? 27.201 95.829 1.322 1.00 15.26 22 ALA B O 1
ATOM 2319 N N . GLY B 1 23 ? 25.318 95.910 2.546 1.00 12.03 23 GLY B N 1
ATOM 2320 C CA . GLY B 1 23 ? 24.496 95.404 1.408 1.00 10.50 23 GLY B CA 1
ATOM 2321 C C . GLY B 1 23 ? 23.596 94.330 2.034 1.00 9.29 23 GLY B C 1
ATOM 2322 O O . GLY B 1 23 ? 23.478 94.192 3.249 1.00 10.39 23 GLY B O 1
ATOM 2323 N N . GLN B 1 24 ? 22.962 93.541 1.163 1.00 8.56 24 GLN B N 1
ATOM 2324 C CA . GLN B 1 24 ? 22.101 92.476 1.702 1.00 8.07 24 GLN B CA 1
ATOM 2325 C C . GLN B 1 24 ? 22.927 91.497 2.515 1.00 8.17 24 GLN B C 1
ATOM 2326 O O . GLN B 1 24 ? 24.013 91.110 2.064 1.00 7.54 24 GLN B O 1
ATOM 2332 N N . PRO B 1 25 ? 22.432 91.046 3.666 1.00 7.23 25 PRO B N 1
ATOM 2333 C CA . PRO B 1 25 ? 23.202 90.145 4.504 1.00 8.96 25 PRO B CA 1
ATOM 2334 C C . PRO B 1 25 ? 23.195 88.733 3.959 1.00 8.33 25 PRO B C 1
ATOM 2335 O O . PRO B 1 25 ? 22.139 88.155 3.657 1.00 10.23 25 PRO B O 1
ATOM 2339 N N . VAL B 1 26 ? 24.380 88.155 3.785 1.00 8.09 26 VAL B N 1
ATOM 2340 C CA . VAL B 1 26 ? 24.545 86.784 3.322 1.00 7.65 26 VAL B CA 1
ATOM 2341 C C . VAL B 1 26 ? 25.299 86.041 4.452 1.00 8.22 26 VAL B C 1
ATOM 2342 O O . VAL B 1 26 ? 26.416 86.424 4.751 1.00 8.42 26 VAL B O 1
ATOM 2346 N N . VAL B 1 27 ? 24.644 85.054 5.019 1.00 6.85 27 VAL B N 1
ATOM 2347 C CA . VAL B 1 27 ? 25.210 84.266 6.128 1.00 7.04 27 VAL B CA 1
ATOM 2348 C C . VAL B 1 27 ? 25.747 82.961 5.594 1.00 8.07 27 VAL B C 1
ATOM 2349 O O . VAL B 1 27 ? 24.993 82.179 5.002 1.00 7.97 27 VAL B O 1
ATOM 2353 N N . LEU B 1 28 ? 27.061 82.741 5.766 1.00 7.13 28 LEU B N 1
ATOM 2354 C CA . LEU B 1 28 ? 27.714 81.527 5.245 1.00 6.31 28 LEU B CA 1
ATOM 2355 C C . LEU B 1 28 ? 27.989 80.557 6.389 1.00 6.79 28 LEU B C 1
ATOM 2356 O O . LEU B 1 28 ? 28.573 80.973 7.400 1.00 7.90 28 LEU B O 1
ATOM 2361 N N . ILE B 1 29 ? 27.539 79.322 6.251 1.00 6.89 29 ILE B N 1
ATOM 2362 C CA . ILE B 1 29 ? 27.625 78.323 7.347 1.00 6.86 29 ILE B CA 1
ATOM 2363 C C . ILE B 1 29 ? 28.454 77.125 6.866 1.00 7.32 29 ILE B C 1
ATOM 2364 O O . ILE B 1 29 ? 28.045 76.368 5.973 1.00 6.91 29 ILE B O 1
ATOM 2369 N N . HIS B 1 30 ? 29.671 77.019 7.417 1.00 6.67 30 HIS B N 1
ATOM 2370 C CA . HIS B 1 30 ? 30.675 76.072 6.946 1.00 6.47 30 HIS B CA 1
ATOM 2371 C C . HIS B 1 30 ? 30.452 74.594 7.253 1.00 7.41 30 HIS B C 1
ATOM 2372 O O . HIS B 1 30 ? 29.513 74.261 7.958 1.00 7.23 30 HIS B O 1
ATOM 2379 N N . GLY B 1 31 ? 31.326 73.790 6.624 1.00 6.91 31 GLY B N 1
ATOM 2380 C CA . GLY B 1 31 ? 31.198 72.333 6.852 1.00 7.46 31 GLY B CA 1
ATOM 2381 C C . GLY B 1 31 ? 32.257 71.778 7.803 1.00 6.92 31 GLY B C 1
ATOM 2382 O O . GLY B 1 31 ? 33.147 72.489 8.283 1.00 7.48 31 GLY B O 1
ATOM 2383 N N . PHE B 1 32 ? 32.166 70.484 8.018 1.00 7.65 32 PHE B N 1
ATOM 2384 C CA . PHE B 1 32 ? 33.126 69.789 8.877 1.00 5.62 32 PHE B CA 1
ATOM 2385 C C . PHE B 1 32 ? 34.419 69.590 8.149 1.00 7.51 32 PHE B C 1
ATOM 2386 O O . PHE B 1 32 ? 34.470 69.203 6.982 1.00 8.04 32 PHE B O 1
ATOM 2394 N N . PRO B 1 33 ? 35.531 69.645 8.888 1.00 6.87 33 PRO B N 1
ATOM 2395 C CA . PRO B 1 33 ? 35.710 70.099 10.265 1.00 7.81 33 PRO B CA 1
ATOM 2396 C C . PRO B 1 33 ? 36.394 71.471 10.240 1.00 8.66 33 PRO B C 1
ATOM 2397 O O . PRO B 1 33 ? 37.354 71.732 10.998 1.00 8.62 33 PRO B O 1
ATOM 2401 N N . LEU B 1 34 ? 35.889 72.350 9.377 1.00 7.00 34 LEU B N 1
ATOM 2402 C CA . LEU B 1 34 ? 36.539 73.645 9.138 1.00 7.45 34 LEU B CA 1
ATOM 2403 C C . LEU B 1 34 ? 35.915 74.777 9.919 1.00 8.63 34 LEU B C 1
ATOM 2404 O O . LEU B 1 34 ? 35.514 74.543 11.063 1.00 9.01 34 LEU B O 1
ATOM 2409 N N . SER B 1 35 ? 35.839 75.982 9.349 1.00 7.29 35 SER B N 1
ATOM 2410 C CA . SER B 1 35 ? 35.350 77.133 10.106 1.00 6.95 35 SER B CA 1
ATOM 2411 C C . SER B 1 35 ? 34.844 78.180 9.111 1.00 7.77 35 SER B C 1
ATOM 2412 O O . SER B 1 35 ? 34.925 77.929 7.895 1.00 8.45 35 SER B O 1
ATOM 2415 N N . GLY B 1 36 ? 34.352 79.312 9.583 1.00 6.56 36 GLY B N 1
ATOM 2416 C CA . GLY B 1 36 ? 33.855 80.340 8.641 1.00 7.31 36 GLY B CA 1
ATOM 2417 C C . GLY B 1 36 ? 34.967 80.857 7.734 1.00 7.98 36 GLY B C 1
ATOM 2418 O O . GLY B 1 36 ? 34.637 81.347 6.648 1.00 7.73 36 GLY B O 1
ATOM 2419 N N . HIS B 1 37 ? 36.247 80.724 8.090 1.00 6.81 37 HIS B N 1
ATOM 2420 C CA . HIS B 1 37 ? 37.325 81.174 7.222 1.00 7.35 37 HIS B CA 1
ATOM 2421 C C . HIS B 1 37 ? 37.454 80.344 5.963 1.00 7.34 37 HIS B C 1
ATOM 2422 O O . HIS B 1 37 ? 38.112 80.793 5.012 1.00 8.28 37 HIS B O 1
ATOM 2429 N N . SER B 1 38 ? 36.820 79.162 5.941 1.00 7.44 38 SER B N 1
ATOM 2430 C CA . SER B 1 38 ? 36.903 78.312 4.757 1.00 7.86 38 SER B CA 1
ATOM 2431 C C . SER B 1 38 ? 36.137 78.906 3.584 1.00 7.27 38 SER B C 1
ATOM 2432 O O . SER B 1 38 ? 36.361 78.487 2.454 1.00 8.65 38 SER B O 1
ATOM 2435 N N . TRP B 1 39 ? 35.299 79.913 3.849 1.00 6.75 39 TRP B N 1
ATOM 2436 C CA . TRP B 1 39 ? 34.578 80.583 2.773 1.00 6.06 39 TRP B CA 1
ATOM 2437 C C . TRP B 1 39 ? 35.389 81.725 2.193 1.00 6.93 39 TRP B C 1
ATOM 2438 O O . TRP B 1 39 ? 34.816 82.481 1.370 1.00 7.84 39 TRP B O 1
ATOM 2449 N N . GLU B 1 40 ? 36.693 81.873 2.503 1.00 6.07 40 GLU B N 1
ATOM 2450 C CA . GLU B 1 40 ? 37.362 83.099 2.040 1.00 6.93 40 GLU B CA 1
ATOM 2451 C C . GLU B 1 40 ? 37.250 83.429 0.555 1.00 7.92 40 GLU B C 1
ATOM 2452 O O . GLU B 1 40 ? 37.165 84.638 0.242 1.00 7.44 40 GLU B O 1
ATOM 2458 N N . ARG B 1 41 ? 37.224 82.454 -0.366 1.00 8.07 41 ARG B N 1
ATOM 2459 C CA . ARG B 1 41 ? 37.087 82.788 -1.779 1.00 7.77 41 ARG B CA 1
ATOM 2460 C C . ARG B 1 41 ? 35.668 83.248 -2.126 1.00 7.14 41 ARG B C 1
ATOM 2461 O O . ARG B 1 41 ? 35.553 84.107 -3.022 1.00 8.39 41 ARG B O 1
ATOM 2469 N N . GLN B 1 42 ? 34.651 82.760 -1.432 1.00 7.55 42 GLN B N 1
ATOM 2470 C CA . GLN B 1 42 ? 33.288 83.245 -1.658 1.00 6.99 42 GLN B CA 1
ATOM 2471 C C . GLN B 1 42 ? 33.053 84.566 -0.929 1.00 7.57 42 GLN B C 1
ATOM 2472 O O . GLN B 1 42 ? 32.454 85.482 -1.502 1.00 8.43 42 GLN B O 1
ATOM 2478 N N . SER B 1 43 ? 33.652 84.701 0.262 1.00 7.20 43 SER B N 1
ATOM 2479 C CA . SER B 1 43 ? 33.530 85.991 0.963 1.00 7.06 43 SER B CA 1
ATOM 2480 C C . SER B 1 43 ? 34.140 87.128 0.161 1.00 7.27 43 SER B C 1
ATOM 2481 O O . SER B 1 43 ? 33.524 88.197 0.019 1.00 7.98 43 SER B O 1
ATOM 2484 N N . ALA B 1 44 ? 35.301 86.888 -0.447 1.00 8.31 44 ALA B N 1
ATOM 2485 C CA . ALA B 1 44 ? 35.918 87.928 -1.270 1.00 7.85 44 ALA B CA 1
ATOM 2486 C C . ALA B 1 44 ? 35.020 88.321 -2.445 1.00 8.24 44 ALA B C 1
ATOM 2487 O O . ALA B 1 44 ? 34.865 89.497 -2.744 1.00 9.83 44 ALA B O 1
ATOM 2489 N N . ALA B 1 45 ? 34.456 87.313 -3.121 1.00 7.15 45 ALA B N 1
ATOM 2490 C CA . ALA B 1 45 ? 33.571 87.567 -4.267 1.00 7.31 45 ALA B CA 1
ATOM 2491 C C . ALA B 1 45 ? 32.308 88.305 -3.847 1.00 7.13 45 ALA B C 1
ATOM 2492 O O . ALA B 1 45 ? 31.851 89.203 -4.578 1.00 8.07 45 ALA B O 1
ATOM 2494 N N . LEU B 1 46 ? 31.724 87.899 -2.718 1.00 7.84 46 LEU B N 1
ATOM 2495 C CA . LEU B 1 46 ? 30.489 88.564 -2.267 1.00 8.08 46 LEU B CA 1
ATOM 2496 C C . LEU B 1 46 ? 30.760 90.000 -1.877 1.00 8.63 46 LEU B C 1
ATOM 2497 O O . LEU B 1 46 ? 29.948 90.888 -2.199 1.00 8.42 46 LEU B O 1
ATOM 2502 N N . LEU B 1 47 ? 31.879 90.241 -1.173 1.00 7.91 47 LEU B N 1
ATOM 2503 C CA . LEU B 1 47 ? 32.221 91.617 -0.810 1.00 7.88 47 LEU B CA 1
ATOM 2504 C C . LEU B 1 47 ? 32.456 92.450 -2.066 1.00 8.19 47 LEU B C 1
ATOM 2505 O O . LEU B 1 47 ? 31.991 93.590 -2.122 1.00 9.31 47 LEU B O 1
ATOM 2510 N N . ASP B 1 48 ? 33.117 91.880 -3.064 1.00 7.73 48 ASP B N 1
ATOM 2511 C CA . ASP B 1 48 ? 33.390 92.594 -4.319 1.00 8.49 48 ASP B CA 1
ATOM 2512 C C . ASP B 1 48 ? 32.099 92.927 -5.055 1.00 8.88 48 ASP B C 1
ATOM 2513 O O . ASP B 1 48 ? 32.122 93.816 -5.903 1.00 9.07 48 ASP B O 1
ATOM 2518 N N . ALA B 1 49 ? 30.997 92.206 -4.781 1.00 8.53 49 ALA B N 1
ATOM 2519 C CA . ALA B 1 49 ? 29.727 92.503 -5.455 1.00 7.84 49 ALA B CA 1
ATOM 2520 C C . ALA B 1 49 ? 28.774 93.279 -4.574 1.00 8.66 49 ALA B C 1
ATOM 2521 O O . ALA B 1 49 ? 27.584 93.434 -4.889 1.00 9.31 49 ALA B O 1
ATOM 2523 N N . GLY B 1 50 ? 29.266 93.800 -3.444 1.00 8.13 50 GLY B N 1
ATOM 2524 C CA . GLY B 1 50 ? 28.420 94.718 -2.665 1.00 8.16 50 GLY B CA 1
ATOM 2525 C C . GLY B 1 50 ? 27.481 94.072 -1.678 1.00 9.50 50 GLY B C 1
ATOM 2526 O O . GLY B 1 50 ? 26.464 94.670 -1.297 1.00 12.79 50 GLY B O 1
ATOM 2527 N N . TYR B 1 51 ? 27.792 92.858 -1.226 1.00 7.60 51 TYR B N 1
ATOM 2528 C CA . TYR B 1 51 ? 27.008 92.216 -0.191 1.00 6.86 51 TYR B CA 1
ATOM 2529 C C . TYR B 1 51 ? 27.652 92.416 1.186 1.00 8.23 51 TYR B C 1
ATOM 2530 O O . TYR B 1 51 ? 28.842 92.754 1.306 1.00 9.51 51 TYR B O 1
ATOM 2539 N N . ARG B 1 52 ? 26.828 92.223 2.216 1.00 7.25 52 ARG B N 1
ATOM 2540 C CA . ARG B 1 52 ? 27.329 92.122 3.585 1.00 7.81 52 ARG B CA 1
ATOM 2541 C C . ARG B 1 52 ? 27.527 90.626 3.867 1.00 8.71 52 ARG B C 1
ATOM 2542 O O . ARG B 1 52 ? 26.674 89.815 3.530 1.00 9.95 52 ARG B O 1
ATOM 2550 N N . VAL B 1 53 ? 28.703 90.244 4.363 1.00 8.65 53 VAL B N 1
ATOM 2551 C CA . VAL B 1 53 ? 28.973 88.815 4.576 1.00 7.96 53 VAL B CA 1
ATOM 2552 C C . VAL B 1 53 ? 29.139 88.521 6.054 1.00 8.47 53 VAL B C 1
ATOM 2553 O O . VAL B 1 53 ? 29.961 89.160 6.726 1.00 8.57 53 VAL B O 1
ATOM 2557 N N . ILE B 1 54 ? 28.325 87.605 6.548 1.00 6.31 54 ILE B N 1
ATOM 2558 C CA . ILE B 1 54 ? 28.389 87.167 7.946 1.00 8.19 54 ILE B CA 1
ATOM 2559 C C . ILE B 1 54 ? 28.802 85.706 7.961 1.00 8.08 54 ILE B C 1
ATOM 2560 O O . ILE B 1 54 ? 28.247 84.893 7.220 1.00 7.75 54 ILE B O 1
ATOM 2565 N N . THR B 1 55 ? 29.793 85.368 8.787 1.00 8.80 55 THR B N 1
ATOM 2566 C CA . THR B 1 55 ? 30.229 83.977 8.922 1.00 8.17 55 THR B CA 1
ATOM 2567 C C . THR B 1 55 ? 30.289 83.635 10.402 1.00 8.46 55 THR B C 1
ATOM 2568 O O . THR B 1 55 ? 30.510 84.555 11.204 1.00 9.13 55 THR B O 1
ATOM 2572 N N . TYR B 1 56 ? 30.089 82.381 10.766 1.00 7.11 56 TYR B N 1
ATOM 2573 C CA . TYR B 1 56 ? 30.291 82.009 12.170 1.00 7.44 56 TYR B CA 1
ATOM 2574 C C . TYR B 1 56 ? 30.820 80.578 12.187 1.00 7.43 56 TYR B C 1
ATOM 2575 O O . TYR B 1 56 ? 30.757 79.867 11.185 1.00 7.23 56 TYR B O 1
ATOM 2584 N N . ASP B 1 57 ? 31.427 80.233 13.322 1.00 6.99 57 ASP B N 1
ATOM 2585 C CA . ASP B 1 57 ? 31.985 78.893 13.494 1.00 6.79 57 ASP B CA 1
ATOM 2586 C C . ASP B 1 57 ? 31.034 78.043 14.322 1.00 5.86 57 ASP B C 1
ATOM 2587 O O . ASP B 1 57 ? 30.575 78.454 15.401 1.00 7.24 57 ASP B O 1
ATOM 2592 N N . ARG B 1 58 ? 30.672 76.882 13.772 1.00 6.80 58 ARG B N 1
ATOM 2593 C CA . ARG B 1 58 ? 29.764 76.000 14.515 1.00 6.03 58 ARG B CA 1
ATOM 2594 C C . ARG B 1 58 ? 30.423 75.611 15.846 1.00 7.04 58 ARG B C 1
ATOM 2595 O O . ARG B 1 58 ? 31.643 75.515 15.928 1.00 6.92 58 ARG B O 1
ATOM 2603 N N . ARG B 1 59 ? 29.530 75.392 16.836 1.00 7.24 59 ARG B N 1
ATOM 2604 C CA . ARG B 1 59 ? 30.057 74.904 18.119 1.00 5.90 59 ARG B CA 1
ATOM 2605 C C . ARG B 1 59 ? 30.976 73.709 17.888 1.00 7.34 59 ARG B C 1
ATOM 2606 O O . ARG B 1 59 ? 30.710 72.780 17.143 1.00 7.23 59 ARG B O 1
ATOM 2614 N N . GLY B 1 60 ? 32.135 73.763 18.592 1.00 6.58 60 GLY B N 1
ATOM 2615 C CA . GLY B 1 60 ? 33.152 72.721 18.500 1.00 7.28 60 GLY B CA 1
ATOM 2616 C C . GLY B 1 60 ? 34.158 72.858 17.376 1.00 6.88 60 GLY B C 1
ATOM 2617 O O . GLY B 1 60 ? 35.028 71.974 17.171 1.00 7.29 60 GLY B O 1
ATOM 2618 N N . PHE B 1 61 ? 33.980 73.894 16.532 1.00 6.88 61 PHE B N 1
ATOM 2619 C CA . PHE B 1 61 ? 34.846 74.103 15.376 1.00 6.69 61 PHE B CA 1
ATOM 2620 C C . PHE B 1 61 ? 35.419 75.516 15.368 1.00 6.70 61 PHE B C 1
ATOM 2621 O O . PHE B 1 61 ? 34.881 76.455 15.965 1.00 6.89 61 PHE B O 1
ATOM 2629 N N . GLY B 1 62 ? 36.543 75.643 14.661 1.00 7.64 62 GLY B N 1
ATOM 2630 C CA . GLY B 1 62 ? 37.176 76.956 14.498 1.00 7.95 62 GLY B CA 1
ATOM 2631 C C . GLY B 1 62 ? 37.501 77.600 15.846 1.00 7.88 62 GLY B C 1
ATOM 2632 O O . GLY B 1 62 ? 38.128 76.966 16.709 1.00 8.92 62 GLY B O 1
ATOM 2633 N N . GLN B 1 63 ? 37.066 78.845 15.987 1.00 7.54 63 GLN B N 1
ATOM 2634 C CA . GLN B 1 63 ? 37.354 79.594 17.208 1.00 7.46 63 GLN B CA 1
ATOM 2635 C C . GLN B 1 63 ? 36.200 79.591 18.166 1.00 7.02 63 GLN B C 1
ATOM 2636 O O . GLN B 1 63 ? 36.223 80.303 19.193 1.00 8.47 63 GLN B O 1
ATOM 2642 N N . SER B 1 64 ? 35.156 78.801 17.880 1.00 7.19 64 SER B N 1
ATOM 2643 C CA . SER B 1 64 ? 34.063 78.756 18.854 1.00 6.57 64 SER B CA 1
ATOM 2644 C C . SER B 1 64 ? 34.421 77.850 20.029 1.00 6.69 64 SER B C 1
ATOM 2645 O O . SER B 1 64 ? 35.341 77.043 20.065 1.00 8.24 64 SER B O 1
ATOM 2648 N N . SER B 1 65 ? 33.592 78.048 21.070 1.00 6.91 65 SER B N 1
ATOM 2649 C CA . SER B 1 65 ? 33.709 77.181 22.240 1.00 7.61 65 SER B CA 1
ATOM 2650 C C . SER B 1 65 ? 33.559 75.738 21.776 1.00 8.07 65 SER B C 1
ATOM 2651 O O . SER B 1 65 ? 32.908 75.414 20.784 1.00 7.53 65 SER B O 1
ATOM 2654 N N . GLN B 1 66 ? 34.075 74.853 22.632 1.00 7.01 66 GLN B N 1
ATOM 2655 C CA . GLN B 1 66 ? 34.098 73.417 22.375 1.00 7.34 66 GLN B CA 1
ATOM 2656 C C . GLN B 1 66 ? 33.351 72.594 23.409 1.00 8.35 66 GLN B C 1
ATOM 2657 O O . GLN B 1 66 ? 33.955 71.802 24.175 1.00 8.60 66 GLN B O 1
ATOM 2663 N N . PRO B 1 67 ? 32.046 72.756 23.533 1.00 7.57 67 PRO B N 1
ATOM 2664 C CA . PRO B 1 67 ? 31.252 71.993 24.491 1.00 7.96 67 PRO B CA 1
ATOM 2665 C C . PRO B 1 67 ? 31.277 70.528 24.126 1.00 8.44 67 PRO B C 1
ATOM 2666 O O . PRO B 1 67 ? 31.567 70.078 23.020 1.00 8.71 67 PRO B O 1
ATOM 2670 N N . THR B 1 68 ? 30.871 69.700 25.100 1.00 8.55 68 THR B N 1
ATOM 2671 C CA . THR B 1 68 ? 30.712 68.270 24.899 1.00 8.58 68 THR B CA 1
ATOM 2672 C C . THR B 1 68 ? 29.240 67.866 24.865 1.00 10.71 68 THR B C 1
ATOM 2673 O O . THR B 1 68 ? 28.861 66.745 25.240 1.00 11.48 68 THR B O 1
ATOM 2677 N N . THR B 1 69 ? 28.403 68.834 24.502 1.00 11.11 69 THR B N 1
ATOM 2678 C CA . THR B 1 69 ? 26.949 68.647 24.428 1.00 12.80 69 THR B CA 1
ATOM 2679 C C . THR B 1 69 ? 26.389 69.454 23.246 1.00 11.59 69 THR B C 1
ATOM 2680 O O . THR B 1 69 ? 27.052 70.352 22.750 1.00 10.28 69 THR B O 1
ATOM 2684 N N . GLY B 1 70 ? 25.230 68.994 22.739 1.00 9.93 70 GLY B N 1
ATOM 2685 C CA . GLY B 1 70 ? 24.596 69.751 21.680 1.00 9.12 70 GLY B CA 1
ATOM 2686 C C . GLY B 1 70 ? 24.923 69.431 20.244 1.00 8.94 70 GLY B C 1
ATOM 2687 O O . GLY B 1 70 ? 24.658 70.264 19.346 1.00 9.27 70 GLY B O 1
ATOM 2688 N N . TYR B 1 71 ? 25.504 68.268 19.974 1.00 9.08 71 TYR B N 1
ATOM 2689 C CA . TYR B 1 71 ? 25.834 67.903 18.599 1.00 8.83 71 TYR B CA 1
ATOM 2690 C C . TYR B 1 71 ? 24.640 67.177 18.010 1.00 9.19 71 TYR B C 1
ATOM 2691 O O . TYR B 1 71 ? 24.556 65.958 17.918 1.00 10.13 71 TYR B O 1
ATOM 2700 N N . ASP B 1 72 ? 23.738 68.017 17.503 1.00 8.63 72 ASP B N 1
ATOM 2701 C CA . ASP B 1 72 ? 22.482 67.578 16.876 1.00 9.51 72 ASP B CA 1
ATOM 2702 C C . ASP B 1 72 ? 21.895 68.755 16.126 1.00 8.41 72 ASP B C 1
ATOM 2703 O O . ASP B 1 72 ? 22.152 69.897 16.514 1.00 7.67 72 ASP B O 1
ATOM 2708 N N . TYR B 1 73 ? 21.126 68.515 15.046 1.00 7.32 73 TYR B N 1
ATOM 2709 C CA . TYR B 1 73 ? 20.636 69.653 14.254 1.00 8.47 73 TYR B CA 1
ATOM 2710 C C . TYR B 1 73 ? 19.615 70.538 14.950 1.00 7.67 73 TYR B C 1
ATOM 2711 O O . TYR B 1 73 ? 19.568 71.714 14.592 1.00 8.32 73 TYR B O 1
ATOM 2720 N N . ASP B 1 74 ? 18.856 70.045 15.937 1.00 7.47 74 ASP B N 1
ATOM 2721 C CA . ASP B 1 74 ? 17.997 71.003 16.652 1.00 7.98 74 ASP B CA 1
ATOM 2722 C C . ASP B 1 74 ? 18.879 72.024 17.388 1.00 8.01 74 ASP B C 1
ATOM 2723 O O . ASP B 1 74 ? 18.548 73.211 17.352 1.00 9.40 74 ASP B O 1
ATOM 2728 N N . THR B 1 75 ? 19.957 71.585 18.044 1.00 7.52 75 THR B N 1
ATOM 2729 C CA . THR B 1 75 ? 20.822 72.542 18.735 1.00 8.00 75 THR B CA 1
ATOM 2730 C C . THR B 1 75 ? 21.558 73.424 17.734 1.00 8.23 75 THR B C 1
ATOM 2731 O O . THR B 1 75 ? 21.649 74.631 17.889 1.00 8.84 75 THR B O 1
ATOM 2735 N N . PHE B 1 76 ? 22.075 72.803 16.653 1.00 7.86 76 PHE B N 1
ATOM 2736 C CA . PHE B 1 76 ? 22.764 73.661 15.646 1.00 8.11 76 PHE B CA 1
ATOM 2737 C C . PHE B 1 76 ? 21.828 74.724 15.063 1.00 8.77 76 PHE B C 1
ATOM 2738 O O . PHE B 1 76 ? 22.263 75.847 14.795 1.00 7.59 76 PHE B O 1
ATOM 2746 N N . ALA B 1 77 ? 20.553 74.395 14.854 1.00 8.12 77 ALA B N 1
ATOM 2747 C CA . ALA B 1 77 ? 19.59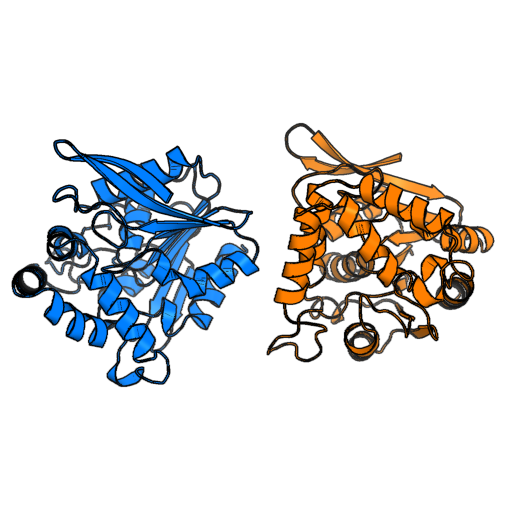3 75.364 14.324 1.00 7.02 77 ALA B CA 1
ATOM 2748 C C . ALA B 1 77 ? 19.183 76.397 15.372 1.00 8.34 77 ALA B C 1
ATOM 2749 O O . ALA B 1 77 ? 18.968 77.543 14.973 1.00 8.36 77 ALA B O 1
ATOM 2751 N N . ALA B 1 78 ? 19.147 75.982 16.641 1.00 8.07 78 ALA B N 1
ATOM 2752 C CA . ALA B 1 78 ? 18.872 76.961 17.706 1.00 8.22 78 ALA B CA 1
ATOM 2753 C C . ALA B 1 78 ? 20.049 77.933 17.840 1.00 9.02 78 ALA B C 1
ATOM 2754 O O . ALA B 1 78 ? 19.834 79.127 18.079 1.00 10.04 78 ALA B O 1
ATOM 2756 N N . ASP B 1 79 ? 21.279 77.453 17.615 1.00 7.28 79 ASP B N 1
ATOM 2757 C CA . ASP B 1 79 ? 22.451 78.355 17.630 1.00 7.36 79 ASP B CA 1
ATOM 2758 C C . ASP B 1 79 ? 22.323 79.356 16.493 1.00 8.39 79 ASP B C 1
ATOM 2759 O O . ASP B 1 79 ? 22.520 80.546 16.697 1.00 8.59 79 ASP B O 1
ATOM 2764 N N . LEU B 1 80 ? 21.950 78.899 15.277 1.00 7.90 80 LEU B N 1
ATOM 2765 C CA . LEU B 1 80 ? 21.768 79.845 14.172 1.00 8.30 80 LEU B CA 1
ATOM 2766 C C . LEU B 1 80 ? 20.616 80.803 14.486 1.00 8.00 80 LEU B C 1
ATOM 2767 O O . LEU B 1 80 ? 20.781 81.994 14.219 1.00 9.02 80 LEU B O 1
ATOM 2772 N N . ASN B 1 81 ? 19.519 80.293 15.069 1.00 7.75 81 ASN B N 1
ATOM 2773 C CA . ASN B 1 81 ? 18.436 81.234 15.459 1.00 8.23 81 ASN B CA 1
ATOM 2774 C C . ASN B 1 81 ? 18.980 82.310 16.372 1.00 9.18 81 ASN B C 1
ATOM 2775 O O . ASN B 1 81 ? 18.652 83.493 16.175 1.00 9.63 81 ASN B O 1
ATOM 2780 N N . THR B 1 82 ? 19.774 81.967 17.393 1.00 9.41 82 THR B N 1
ATOM 2781 C CA . THR B 1 82 ? 20.344 83.001 18.263 1.00 7.49 82 THR B CA 1
ATOM 2782 C C . THR B 1 82 ? 21.201 83.985 17.503 1.00 9.01 82 THR B C 1
ATOM 2783 O O . THR B 1 82 ? 21.119 85.204 17.738 1.00 9.64 82 THR B O 1
ATOM 2787 N N . VAL B 1 83 ? 22.031 83.516 16.579 1.00 8.98 83 VAL B N 1
ATOM 2788 C CA . VAL B 1 83 ? 22.833 84.428 15.780 1.00 8.59 83 VAL B CA 1
ATOM 2789 C C . VAL B 1 83 ? 21.950 85.416 15.011 1.00 8.57 83 VAL B C 1
ATOM 2790 O O . VAL B 1 83 ? 22.210 86.618 15.002 1.00 9.91 83 VAL B O 1
ATOM 2794 N N . LEU B 1 84 ? 20.936 84.890 14.335 1.00 8.40 84 LEU B N 1
ATOM 2795 C CA . LEU B 1 84 ? 20.114 85.731 13.470 1.00 8.51 84 LEU B CA 1
ATOM 2796 C C . LEU B 1 84 ? 19.279 86.729 14.271 1.00 9.64 84 LEU B C 1
ATOM 2797 O O . LEU B 1 84 ? 19.100 87.872 13.842 1.00 10.67 84 LEU B O 1
ATOM 2802 N N . GLU B 1 85 ? 18.793 86.278 15.441 1.00 9.33 85 GLU B N 1
ATOM 2803 C CA . GLU B 1 85 ? 18.049 87.220 16.287 1.00 10.68 85 GLU B CA 1
ATOM 2804 C C . GLU B 1 85 ? 18.959 88.277 16.896 1.00 11.02 85 GLU B C 1
ATOM 2805 O O . GLU B 1 85 ? 18.544 89.437 17.027 1.00 12.85 85 GLU B O 1
ATOM 2811 N N . THR B 1 86 ? 20.161 87.868 17.320 1.00 10.23 86 THR B N 1
ATOM 2812 C CA . THR B 1 86 ? 21.099 88.841 17.913 1.00 10.33 86 THR B CA 1
ATOM 2813 C C . THR B 1 86 ? 21.468 89.922 16.925 1.00 11.53 86 THR B C 1
ATOM 2814 O O . THR B 1 86 ? 21.526 91.112 17.253 1.00 12.93 86 THR B O 1
ATOM 2818 N N . LEU B 1 87 ? 21.729 89.534 15.675 1.00 11.28 87 LEU B N 1
ATOM 2819 C CA . LEU B 1 87 ? 22.084 90.493 14.636 1.00 11.30 87 LEU B CA 1
ATOM 2820 C C . LEU B 1 87 ? 20.874 91.205 14.049 1.00 11.77 87 LEU B C 1
ATOM 2821 O O . LEU B 1 87 ? 21.006 92.170 13.287 1.00 12.51 87 LEU B O 1
ATOM 2826 N N . ASP B 1 88 ? 19.672 90.707 14.338 1.00 11.74 88 ASP B N 1
ATOM 2827 C CA . ASP B 1 88 ? 18.393 91.212 13.883 1.00 12.36 88 ASP B CA 1
ATOM 2828 C C . ASP B 1 88 ? 18.364 91.370 12.375 1.00 10.93 88 ASP B C 1
ATOM 2829 O O . ASP B 1 88 ? 17.961 92.380 11.779 1.00 12.28 88 ASP B O 1
ATOM 2834 N N . LEU B 1 89 ? 18.790 90.285 11.708 1.00 10.61 89 LEU B N 1
ATOM 2835 C CA . LEU B 1 89 ? 18.863 90.364 10.255 1.00 10.06 89 LEU B CA 1
ATOM 2836 C C . LEU B 1 89 ? 17.506 90.236 9.561 1.00 10.98 89 LEU B C 1
ATOM 2837 O O . LEU B 1 89 ? 16.607 89.536 10.042 1.00 12.31 89 LEU B O 1
ATOM 2842 N N . GLN B 1 90 ? 17.417 90.946 8.436 1.00 10.21 90 GLN B N 1
ATOM 2843 C CA . GLN B 1 90 ? 16.197 90.857 7.624 1.00 11.79 90 GLN B CA 1
ATOM 2844 C C . GLN B 1 90 ? 16.593 90.712 6.157 1.00 11.45 90 GLN B C 1
ATOM 2845 O O . GLN B 1 90 ? 17.696 91.069 5.769 1.00 11.17 90 GLN B O 1
ATOM 2851 N N . ASP B 1 91 ? 15.717 90.065 5.376 1.00 9.97 91 ASP B N 1
ATOM 2852 C CA . ASP B 1 91 ? 15.984 89.796 3.961 1.00 10.78 91 ASP B CA 1
ATOM 2853 C C . ASP B 1 91 ? 17.335 89.131 3.791 1.00 10.82 91 ASP B C 1
ATOM 2854 O O . ASP B 1 91 ? 18.100 89.450 2.890 1.00 10.37 91 ASP B O 1
ATOM 2859 N N . ALA B 1 92 ? 17.653 88.198 4.687 1.00 8.68 92 ALA B N 1
ATOM 2860 C CA . ALA B 1 92 ? 18.961 87.551 4.666 1.00 8.84 92 ALA B CA 1
ATOM 2861 C C . ALA B 1 92 ? 18.992 86.358 3.743 1.00 8.46 92 ALA B C 1
ATOM 2862 O O . ALA B 1 92 ? 17.984 85.677 3.476 1.00 9.56 92 ALA B O 1
ATOM 2864 N N . VAL B 1 93 ? 20.197 86.048 3.289 1.00 7.72 93 VAL B N 1
ATOM 2865 C CA . VAL B 1 93 ? 20.425 84.849 2.484 1.00 7.24 93 VAL B CA 1
ATOM 2866 C C . VAL B 1 93 ? 21.198 83.872 3.387 1.00 8.32 93 VAL B C 1
ATOM 2867 O O . VAL B 1 93 ? 22.156 84.311 4.041 1.00 10.13 93 VAL B O 1
ATOM 2871 N N . LEU B 1 94 ? 20.748 82.638 3.468 1.00 6.86 94 LEU B N 1
ATOM 2872 C CA . LEU B 1 94 ? 21.500 81.633 4.216 1.00 6.71 94 LEU B CA 1
ATOM 2873 C C . LEU B 1 94 ? 22.168 80.668 3.217 1.00 8.06 94 LEU B C 1
ATOM 2874 O O . LEU B 1 94 ? 21.455 80.098 2.377 1.00 8.72 94 LEU B O 1
ATOM 2879 N N . VAL B 1 95 ? 23.493 80.566 3.299 1.00 7.09 95 VAL B N 1
ATOM 2880 C CA . VAL B 1 95 ? 24.210 79.667 2.390 1.00 6.04 95 VAL B CA 1
ATOM 2881 C C . VAL B 1 95 ? 24.897 78.594 3.237 1.00 7.53 95 VAL B C 1
ATOM 2882 O O . VAL B 1 95 ? 25.750 78.946 4.064 1.00 8.23 95 VAL B O 1
ATOM 2886 N N . GLY B 1 96 ? 24.540 77.335 3.040 1.00 6.65 96 GLY B N 1
ATOM 2887 C CA . GLY B 1 96 ? 25.238 76.282 3.799 1.00 6.92 96 GLY B CA 1
ATOM 2888 C C . GLY B 1 96 ? 26.158 75.502 2.881 1.00 7.51 96 GLY B C 1
ATOM 2889 O O . GLY B 1 96 ? 25.886 75.273 1.714 1.00 7.47 96 GLY B O 1
ATOM 2890 N N . PHE B 1 97 ? 27.264 75.010 3.462 1.00 7.34 97 PHE B N 1
ATOM 2891 C CA . PHE B 1 97 ? 28.153 74.079 2.779 1.00 7.27 97 PHE B CA 1
ATOM 2892 C C . PHE B 1 97 ? 28.151 72.800 3.607 1.00 8.18 97 PHE B C 1
ATOM 2893 O O . PHE B 1 97 ? 28.525 72.839 4.776 1.00 8.10 97 PHE B O 1
ATOM 2901 N N . SER B 1 98 ? 27.785 71.690 2.993 1.00 7.98 98 SER B N 1
ATOM 2902 C CA . SER B 1 98 ? 27.837 70.355 3.650 1.00 7.75 98 SER B CA 1
ATOM 2903 C C . SER B 1 98 ? 27.143 70.327 4.994 1.00 7.87 98 SER B C 1
ATOM 2904 O O . SER B 1 98 ? 25.921 70.548 5.018 1.00 8.21 98 SER B O 1
ATOM 2907 N N . MET B 1 99 ? 27.876 70.203 6.137 1.00 7.94 99 MET B N 1
ATOM 2908 C CA . MET B 1 99 ? 27.091 70.287 7.401 1.00 7.44 99 MET B CA 1
ATOM 2909 C C . MET B 1 99 ? 26.224 71.538 7.451 1.00 8.42 99 MET B C 1
ATOM 2910 O O . MET B 1 99 ? 25.146 71.468 8.054 1.00 8.26 99 MET B O 1
ATOM 2915 N N . GLY B 1 100 ? 26.667 72.686 6.925 1.00 7.99 100 GLY B N 1
ATOM 2916 C CA . GLY B 1 100 ? 25.849 73.895 7.002 1.00 8.25 100 GLY B CA 1
ATOM 2917 C C . GLY B 1 100 ? 24.501 73.780 6.291 1.00 7.26 100 GLY B C 1
ATOM 2918 O O . GLY B 1 100 ? 23.596 74.539 6.622 1.00 7.42 100 GLY B O 1
ATOM 2919 N N . THR B 1 101 ? 24.381 72.907 5.289 1.00 6.65 101 THR B N 1
ATOM 2920 C CA . THR B 1 101 ? 23.080 72.689 4.645 1.00 7.63 101 THR B CA 1
ATOM 2921 C C . THR B 1 101 ? 22.085 72.089 5.639 1.00 8.18 101 THR B C 1
ATOM 2922 O O . THR B 1 101 ? 20.872 72.257 5.421 1.00 9.48 101 THR B O 1
ATOM 2926 N N . GLY B 1 102 ? 22.522 71.436 6.723 1.00 7.84 102 GLY B N 1
ATOM 2927 C CA . GLY B 1 102 ? 21.584 70.982 7.747 1.00 6.70 102 GLY B CA 1
ATOM 2928 C C . GLY B 1 102 ? 21.041 72.122 8.596 1.00 7.61 102 GLY B C 1
ATOM 2929 O O . GLY B 1 102 ? 19.859 72.189 8.939 1.00 8.23 102 GLY B O 1
ATOM 2930 N N . GLU B 1 103 ? 21.926 73.069 8.968 1.00 6.85 103 GLU B N 1
ATOM 2931 C CA . GLU B 1 103 ? 21.439 74.229 9.720 1.00 6.85 103 GLU B CA 1
ATOM 2932 C C . GLU B 1 103 ? 20.387 74.956 8.875 1.00 7.39 103 GLU B C 1
ATOM 2933 O O . GLU B 1 103 ? 19.350 75.339 9.434 1.00 8.04 103 GLU B O 1
ATOM 2939 N N . VAL B 1 104 ? 20.647 75.123 7.567 1.00 7.91 104 VAL B N 1
ATOM 2940 C CA . VAL B 1 104 ? 19.671 75.868 6.767 1.00 7.54 104 VAL B CA 1
ATOM 2941 C C . VAL B 1 104 ? 18.304 75.167 6.760 1.00 8.50 104 VAL B C 1
ATOM 2942 O O . VAL B 1 104 ? 17.287 75.833 7.017 1.00 9.67 104 VAL B O 1
ATOM 2946 N N . ALA B 1 105 ? 18.270 73.874 6.444 1.00 9.48 105 ALA B N 1
ATOM 2947 C CA . ALA B 1 105 ? 16.980 73.178 6.374 1.00 9.04 105 ALA B CA 1
ATOM 2948 C C . ALA B 1 105 ? 16.291 73.099 7.727 1.00 9.40 105 ALA B C 1
ATOM 2949 O O . ALA B 1 105 ? 15.088 73.336 7.860 1.00 9.39 105 ALA B O 1
ATOM 2951 N N . ARG B 1 106 ? 17.006 72.733 8.809 1.00 8.78 106 ARG B N 1
ATOM 2952 C CA . ARG B 1 106 ? 16.361 72.594 10.121 1.00 8.94 106 ARG B CA 1
ATOM 2953 C C . ARG B 1 106 ? 15.925 73.943 10.655 1.00 10.40 106 ARG B C 1
ATOM 2954 O O . ARG B 1 106 ? 14.864 74.074 11.269 1.00 9.85 106 ARG B O 1
ATOM 2962 N N . TYR B 1 107 ? 16.718 75.007 10.449 1.00 8.69 107 TYR B N 1
ATOM 2963 C CA . TYR B 1 107 ? 16.285 76.333 10.901 1.00 8.26 107 TYR B CA 1
ATOM 2964 C C . TYR B 1 107 ? 15.011 76.774 10.183 1.00 10.01 107 TYR B C 1
ATOM 2965 O O . TYR B 1 107 ? 14.057 77.232 10.833 1.00 9.23 107 TYR B O 1
ATOM 2974 N N . VAL B 1 108 ? 14.956 76.648 8.858 1.00 9.80 108 VAL B N 1
ATOM 2975 C CA . VAL B 1 108 ? 13.737 77.097 8.146 1.00 10.78 108 VAL B CA 1
ATOM 2976 C C . VAL B 1 108 ? 12.558 76.254 8.609 1.00 11.16 108 VAL B C 1
ATOM 2977 O O . VAL B 1 108 ? 11.449 76.781 8.840 1.00 10.59 108 VAL B O 1
ATOM 2981 N N . SER B 1 109 ? 12.786 74.959 8.783 1.00 11.61 109 SER B N 1
ATOM 2982 C CA . SER B 1 109 ? 11.719 74.080 9.243 1.00 12.95 109 SER B CA 1
ATOM 2983 C C . SER B 1 109 ? 11.165 74.437 10.617 1.00 13.25 109 SER B C 1
ATOM 2984 O O . SER B 1 109 ? 9.928 74.509 10.806 1.00 14.15 109 SER B O 1
ATOM 2987 N N . SER B 1 110 ? 12.072 74.669 11.573 1.00 10.59 110 SER B N 1
ATOM 2988 C CA . SER B 1 110 ? 11.643 74.926 12.938 1.00 11.04 110 SER B CA 1
ATOM 2989 C C . SER B 1 110 ? 11.282 76.377 13.227 1.00 12.25 110 SER B C 1
ATOM 2990 O O . SER B 1 110 ? 10.433 76.603 14.106 1.00 14.47 110 SER B O 1
ATOM 2993 N N . TYR B 1 111 ? 11.940 77.327 12.585 1.00 10.16 111 TYR B N 1
ATOM 2994 C CA . TYR B 1 111 ? 11.762 78.738 12.926 1.00 10.20 111 TYR B CA 1
ATOM 2995 C C . TYR B 1 111 ? 11.108 79.558 11.839 1.00 10.90 111 TYR B C 1
ATOM 2996 O O . TYR B 1 111 ? 10.684 80.693 12.126 1.00 12.31 111 TYR B O 1
ATOM 3005 N N . GLY B 1 112 ? 10.960 79.018 10.633 1.00 11.92 112 GLY B N 1
ATOM 3006 C CA . GLY B 1 112 ? 10.314 79.755 9.557 1.00 11.29 112 GLY B CA 1
ATOM 3007 C C . GLY B 1 112 ? 11.282 80.711 8.854 1.00 12.04 112 GLY B C 1
ATOM 3008 O O . GLY B 1 112 ? 12.447 80.779 9.227 1.00 15.15 112 GLY B O 1
ATOM 3009 N N . THR B 1 113 ? 10.728 81.427 7.890 1.00 11.86 113 THR B N 1
ATOM 3010 C CA . THR B 1 113 ? 11.552 82.267 7.017 1.00 11.78 113 THR B CA 1
ATOM 3011 C C . THR B 1 113 ? 11.208 83.729 7.089 1.00 10.25 113 THR B C 1
ATOM 3012 O O . THR B 1 113 ? 11.521 84.485 6.154 1.00 10.81 113 THR B O 1
ATOM 3016 N N . ALA B 1 114 ? 10.707 84.239 8.233 1.00 9.53 114 ALA B N 1
ATOM 3017 C CA . ALA B 1 114 ? 10.424 85.671 8.286 1.00 11.08 114 ALA B CA 1
ATOM 3018 C C . ALA B 1 114 ? 11.641 86.560 8.045 1.00 10.77 114 ALA B C 1
ATOM 3019 O O . ALA B 1 114 ? 11.473 87.637 7.464 1.00 12.39 114 ALA B O 1
ATOM 3021 N N . ARG B 1 115 ? 12.847 86.129 8.420 1.00 9.82 115 ARG B N 1
ATOM 3022 C CA . ARG B 1 115 ? 14.042 86.940 8.195 1.00 8.38 115 ARG B CA 1
ATOM 3023 C C . ARG B 1 115 ? 14.774 86.547 6.916 1.00 8.76 115 ARG B C 1
ATOM 3024 O O . ARG B 1 115 ? 15.856 87.138 6.710 1.00 9.11 115 ARG B O 1
ATOM 3032 N N . ILE B 1 116 ? 14.247 85.606 6.152 1.00 8.66 116 ILE B N 1
ATOM 3033 C CA . ILE B 1 116 ? 15.039 85.002 5.075 1.00 9.31 116 ILE B CA 1
ATOM 3034 C C . ILE B 1 116 ? 14.502 85.261 3.682 1.00 9.39 116 ILE B C 1
ATOM 3035 O O . ILE B 1 116 ? 13.352 84.938 3.372 1.00 10.70 116 ILE B O 1
ATOM 3040 N N . ALA B 1 117 ? 15.340 85.742 2.769 1.00 7.87 117 ALA B N 1
ATOM 3041 C CA . ALA B 1 117 ? 14.943 85.977 1.389 1.00 8.56 117 ALA B CA 1
ATOM 3042 C C . ALA B 1 117 ? 15.333 84.856 0.436 1.00 9.11 117 ALA B C 1
ATOM 3043 O O . ALA B 1 117 ? 14.631 84.624 -0.551 1.00 8.18 117 ALA B O 1
ATOM 3045 N N . LYS B 1 118 ? 16.431 84.146 0.719 1.00 7.42 118 LYS B N 1
ATOM 3046 C CA . LYS B 1 118 ? 16.905 83.074 -0.177 1.00 7.42 118 LYS B CA 1
ATOM 3047 C C . LYS B 1 118 ? 17.743 82.076 0.624 1.00 9.45 118 LYS B C 1
ATOM 3048 O O . LYS B 1 118 ? 18.305 82.447 1.647 1.00 8.75 118 LYS B O 1
ATOM 3054 N N . VAL B 1 119 ? 17.781 80.823 0.128 1.00 8.01 119 VAL B N 1
ATOM 3055 C CA . VAL B 1 119 ? 18.679 79.848 0.760 1.00 7.16 119 VAL B CA 1
ATOM 3056 C C . VAL B 1 119 ? 19.514 79.172 -0.336 1.00 8.17 119 VAL B C 1
ATOM 3057 O O . VAL B 1 119 ? 19.058 79.071 -1.476 1.00 8.60 119 VAL B O 1
ATOM 3061 N N . ALA B 1 120 ? 20.733 78.764 0.011 1.00 7.07 120 ALA B N 1
ATOM 3062 C CA . ALA B 1 120 ? 21.560 78.045 -0.969 1.00 6.55 120 ALA B CA 1
ATOM 3063 C C . ALA B 1 120 ? 22.176 76.846 -0.252 1.00 7.92 120 ALA B C 1
ATOM 3064 O O . ALA B 1 120 ? 22.629 76.963 0.882 1.00 7.78 120 ALA B O 1
ATOM 3066 N N . PHE B 1 121 ? 22.176 75.701 -0.930 1.00 5.56 121 PHE B N 1
ATOM 3067 C CA . PHE B 1 121 ? 22.683 74.444 -0.368 1.00 6.09 121 PHE B CA 1
ATOM 3068 C C . PHE B 1 121 ? 23.823 73.942 -1.259 1.00 7.90 121 PHE B C 1
ATOM 3069 O O . PHE B 1 121 ? 23.586 73.539 -2.381 1.00 7.88 121 PHE B O 1
ATOM 3077 N N . LEU B 1 122 ? 25.050 73.975 -0.718 1.00 6.80 122 LEU B N 1
ATOM 3078 C CA . LEU B 1 122 ? 26.224 73.583 -1.499 1.00 6.27 122 LEU B CA 1
ATOM 3079 C C . LEU B 1 122 ? 26.793 72.315 -0.887 1.00 7.32 122 LEU B C 1
ATOM 3080 O O . LEU B 1 122 ? 26.999 72.229 0.328 1.00 8.07 122 LEU B O 1
ATOM 3085 N N . ALA B 1 123 ? 26.999 71.289 -1.718 1.00 6.36 123 ALA B N 1
ATOM 3086 C CA . ALA B 1 123 ? 27.529 70.001 -1.241 1.00 6.81 123 ALA B CA 1
ATOM 3087 C C . ALA B 1 123 ? 26.694 69.470 -0.078 1.00 7.67 123 ALA B C 1
ATOM 3088 O O . ALA B 1 123 ? 27.207 69.114 0.992 1.00 10.04 123 ALA B O 1
ATOM 3090 N N . SER B 1 124 ? 25.388 69.381 -0.373 1.00 8.17 124 SER B N 1
ATOM 3091 C CA . SER B 1 124 ? 24.386 69.090 0.642 1.00 8.65 124 SER B CA 1
ATOM 3092 C C . SER B 1 124 ? 24.404 67.681 1.230 1.00 9.49 124 SER B C 1
ATOM 3093 O O . SER B 1 124 ? 24.725 66.681 0.568 1.00 8.46 124 SER B O 1
ATOM 3096 N N . LEU B 1 125 ? 23.884 67.657 2.465 1.00 8.64 125 LEU B N 1
ATOM 3097 C CA . LEU B 1 125 ? 23.647 66.406 3.156 1.00 8.72 125 LEU B CA 1
ATOM 3098 C C . LEU B 1 125 ? 22.307 65.818 2.709 1.00 9.02 125 LEU B C 1
ATOM 3099 O O . LEU B 1 125 ? 22.118 64.612 2.737 1.00 9.32 125 LEU B O 1
ATOM 3104 N N . GLU B 1 126 ? 21.335 66.694 2.449 1.00 8.55 126 GLU B N 1
ATOM 3105 C CA . GLU B 1 126 ? 19.959 66.263 2.182 1.00 7.74 126 GLU B CA 1
ATOM 3106 C C . GLU B 1 126 ? 19.809 65.337 1.003 1.00 8.66 126 GLU B C 1
ATOM 3107 O O . GLU B 1 126 ? 20.572 65.367 0.040 1.00 8.95 126 GLU B O 1
ATOM 3113 N N . PRO B 1 127 ? 18.732 64.533 1.039 1.00 9.20 127 PRO B N 1
ATOM 3114 C CA . PRO B 1 127 ? 17.723 64.552 2.062 1.00 8.41 127 PRO B CA 1
ATOM 3115 C C . PRO B 1 127 ? 17.959 63.729 3.313 1.00 8.11 127 PRO B C 1
ATOM 3116 O O . PRO B 1 127 ? 17.366 64.068 4.358 1.00 8.67 127 PRO B O 1
ATOM 3120 N N . PHE B 1 128 ? 18.719 62.640 3.192 1.00 8.72 128 PHE B N 1
ATOM 3121 C CA . PHE B 1 128 ? 18.922 61.715 4.331 1.00 9.60 128 PHE B CA 1
ATOM 3122 C C . PHE B 1 128 ? 19.937 60.673 3.888 1.00 9.84 128 PHE B C 1
ATOM 3123 O O . PHE B 1 128 ? 19.691 59.903 2.974 1.00 10.55 128 PHE B O 1
ATOM 3131 N N . LEU B 1 129 ? 21.144 60.732 4.495 1.00 10.46 129 LEU B N 1
ATOM 3132 C CA . LEU B 1 129 ? 22.216 59.894 3.968 1.00 10.25 129 LEU B CA 1
ATOM 3133 C C . LEU B 1 129 ? 22.108 58.406 4.276 1.00 12.14 129 LEU B C 1
ATOM 3134 O O . LEU B 1 129 ? 22.803 57.644 3.587 1.00 11.74 129 LEU B O 1
ATOM 3139 N N . LEU B 1 130 ? 21.327 58.006 5.279 1.00 11.25 130 LEU B N 1
ATOM 3140 C CA . LEU B 1 130 ? 21.327 56.565 5.572 1.00 12.58 130 LEU B CA 1
ATOM 3141 C C . LEU B 1 130 ? 20.526 55.770 4.557 1.00 12.87 130 LEU B C 1
ATOM 3142 O O . LEU B 1 130 ? 19.389 56.098 4.222 1.00 13.73 130 LEU B O 1
ATOM 3147 N N . LYS B 1 131 ? 21.117 54.677 4.104 1.00 13.29 131 LYS B N 1
ATOM 3148 C CA . LYS B 1 131 ? 20.439 53.733 3.229 1.00 15.44 131 LYS B CA 1
ATOM 3149 C C . LYS B 1 131 ? 19.651 52.770 4.119 1.00 17.18 131 LYS B C 1
ATOM 3150 O O . LYS B 1 131 ? 20.250 52.059 4.931 1.00 18.22 131 LYS B O 1
ATOM 3156 N N . THR B 1 132 ? 18.326 52.915 4.114 1.00 17.20 132 THR B N 1
ATOM 3157 C CA . THR B 1 132 ? 17.494 52.091 5.000 1.00 18.32 132 THR B CA 1
ATOM 3158 C C . THR B 1 132 ? 16.298 51.568 4.212 1.00 19.11 132 THR B C 1
ATOM 3159 O O . THR B 1 132 ? 16.108 51.957 3.065 1.00 17.59 132 THR B O 1
ATOM 3163 N N . ASP B 1 133 ? 15.445 50.740 4.849 1.00 22.26 133 ASP B N 1
ATOM 3164 C CA . ASP B 1 133 ? 14.263 50.264 4.141 1.00 24.83 133 ASP B CA 1
ATOM 3165 C C . ASP B 1 133 ? 13.317 51.395 3.752 1.00 23.83 133 ASP B C 1
ATOM 3166 O O . ASP B 1 133 ? 12.808 51.373 2.628 1.00 23.93 133 ASP B O 1
ATOM 3171 N N . ASP B 1 134 ? 13.137 52.398 4.594 1.00 23.00 134 ASP B N 1
ATOM 3172 C CA . ASP B 1 134 ? 12.272 53.535 4.296 1.00 24.08 134 ASP B CA 1
ATOM 3173 C C . ASP B 1 134 ? 12.989 54.590 3.455 1.00 23.01 134 ASP B C 1
ATOM 3174 O O . ASP B 1 134 ? 12.352 55.457 2.835 1.00 22.32 134 ASP B O 1
ATOM 3179 N N . ASN B 1 135 ? 14.315 54.476 3.345 1.00 19.16 135 ASN B N 1
ATOM 3180 C CA . ASN B 1 135 ? 15.076 55.429 2.529 1.00 17.90 135 ASN B CA 1
ATOM 3181 C C . ASN B 1 135 ? 16.071 54.736 1.620 1.00 18.52 135 ASN B C 1
ATOM 3182 O O . ASN B 1 135 ? 17.299 54.763 1.783 1.00 16.37 135 ASN B O 1
ATOM 3187 N N . PRO B 1 136 ? 15.592 54.066 0.578 1.00 18.58 136 PRO B N 1
ATOM 3188 C CA . PRO B 1 136 ? 16.438 53.370 -0.369 1.00 19.41 136 PRO B CA 1
ATOM 3189 C C . PRO B 1 136 ? 17.367 54.269 -1.165 1.00 19.11 136 PRO B C 1
ATOM 3190 O O . PRO B 1 136 ? 18.400 53.801 -1.664 1.00 20.96 136 PRO B O 1
ATOM 3194 N N . ASP B 1 137 ? 17.124 55.584 -1.225 1.00 19.64 137 ASP B N 1
ATOM 3195 C CA . ASP B 1 137 ? 17.988 56.516 -1.927 1.00 18.48 137 ASP B CA 1
ATOM 3196 C C . ASP B 1 137 ? 19.226 56.918 -1.135 1.00 17.01 137 ASP B C 1
ATOM 3197 O O . ASP B 1 137 ? 20.095 57.635 -1.659 1.00 16.58 137 ASP B O 1
ATOM 3202 N N . GLY B 1 138 ? 19.384 56.467 0.096 1.00 15.58 138 GLY B N 1
ATOM 3203 C CA . GLY B 1 138 ? 20.508 56.802 0.935 1.00 15.14 138 GLY B CA 1
ATOM 3204 C C . GLY B 1 138 ? 21.862 56.389 0.379 1.00 14.08 138 GLY B C 1
ATOM 3205 O O . GLY B 1 138 ? 21.996 55.455 -0.395 1.00 15.57 138 GLY B O 1
ATOM 3206 N N . ALA B 1 139 ? 22.903 57.100 0.851 1.00 11.80 139 ALA B N 1
ATOM 3207 C CA . ALA B 1 139 ? 24.246 56.845 0.338 1.00 12.74 139 ALA B CA 1
ATOM 3208 C C . ALA B 1 139 ? 24.904 55.577 0.869 1.00 12.92 139 ALA B C 1
ATOM 3209 O O . ALA B 1 139 ? 25.697 54.960 0.142 1.00 14.42 139 ALA B O 1
ATOM 3211 N N . ALA B 1 140 ? 24.650 55.252 2.145 1.00 11.81 140 ALA B N 1
ATOM 3212 C CA . ALA B 1 140 ? 25.341 54.086 2.714 1.00 12.77 140 ALA B CA 1
ATOM 3213 C C . ALA B 1 140 ? 24.639 53.649 3.993 1.00 12.62 140 ALA B C 1
ATOM 3214 O O . ALA B 1 140 ? 23.951 54.450 4.607 1.00 12.49 140 ALA B O 1
ATOM 3216 N N . PRO B 1 141 ? 24.794 52.388 4.367 1.00 11.67 141 PRO B N 1
ATOM 3217 C CA . PRO B 1 141 ? 24.229 51.918 5.626 1.00 12.37 141 PRO B CA 1
ATOM 3218 C C . PRO B 1 141 ? 24.871 52.695 6.778 1.00 10.86 141 PRO B C 1
ATOM 3219 O O . PRO B 1 141 ? 26.018 53.152 6.672 1.00 11.40 141 PRO B O 1
ATOM 3223 N N . LYS B 1 142 ? 24.165 52.709 7.912 1.00 10.55 142 LYS B N 1
ATOM 3224 C CA . LYS B 1 142 ? 24.707 53.449 9.079 1.00 10.73 142 LYS B CA 1
ATOM 3225 C C . LYS B 1 142 ? 26.071 52.943 9.516 1.00 11.51 142 LYS B C 1
ATOM 3226 O O . LYS B 1 142 ? 26.907 53.783 9.945 1.00 11.54 142 LYS B O 1
ATOM 3232 N N . GLU B 1 143 ? 26.348 51.652 9.381 1.00 12.57 143 GLU B N 1
ATOM 3233 C CA . GLU B 1 143 ? 27.663 51.152 9.794 1.00 10.66 143 GLU B CA 1
ATOM 3234 C C . GLU B 1 143 ? 28.813 51.848 9.091 1.00 11.07 143 GLU B C 1
ATOM 3235 O O . GLU B 1 143 ? 29.907 51.933 9.665 1.00 11.32 143 GLU B O 1
ATOM 3241 N N . PHE B 1 144 ? 28.628 52.364 7.860 1.00 11.33 144 PHE B N 1
ATOM 3242 C CA . PHE B 1 144 ? 29.709 53.079 7.198 1.00 11.16 144 PHE B CA 1
ATOM 3243 C C . PHE B 1 144 ? 30.059 54.351 7.975 1.00 10.51 144 PHE B C 1
ATOM 3244 O O . PHE B 1 144 ? 31.240 54.651 8.218 1.00 11.43 144 PHE B O 1
ATOM 3252 N N . PHE B 1 145 ? 29.003 55.072 8.386 1.00 9.52 145 PHE B N 1
ATOM 3253 C CA . PHE B 1 145 ? 29.261 56.319 9.131 1.00 9.93 145 PHE B CA 1
ATOM 3254 C C . PHE B 1 145 ? 29.771 55.985 10.512 1.00 9.80 145 PHE B C 1
ATOM 3255 O O . PHE B 1 145 ? 30.626 56.718 11.069 1.00 11.08 145 PHE B O 1
ATOM 3263 N N . ASP B 1 146 ? 29.313 54.867 11.097 1.00 10.03 146 ASP B N 1
ATOM 3264 C CA . ASP B 1 146 ? 29.836 54.462 12.415 1.00 10.40 146 ASP B CA 1
ATOM 3265 C C . ASP B 1 146 ? 31.338 54.239 12.328 1.00 9.89 146 ASP B C 1
ATOM 3266 O O . ASP B 1 146 ? 32.071 54.540 13.287 1.00 10.13 146 ASP B O 1
ATOM 3271 N N . GLY B 1 147 ? 31.804 53.710 11.203 1.00 10.47 147 GLY B N 1
ATOM 3272 C CA . GLY B 1 147 ? 33.239 53.483 11.008 1.00 8.68 147 GLY B CA 1
ATOM 3273 C C . GLY B 1 147 ? 34.013 54.795 10.883 1.00 10.91 147 GLY B C 1
ATOM 3274 O O . GLY B 1 147 ? 35.178 54.890 11.310 1.00 10.79 147 GLY B O 1
ATOM 3275 N N . ILE B 1 148 ? 33.390 55.837 10.334 1.00 9.28 148 ILE B N 1
ATOM 3276 C CA . ILE B 1 148 ? 34.081 57.146 10.270 1.00 9.38 148 ILE B CA 1
ATOM 3277 C C . ILE B 1 148 ? 34.244 57.692 11.676 1.00 10.03 148 ILE B C 1
ATOM 3278 O O . ILE B 1 148 ? 35.320 58.177 12.096 1.00 10.55 148 ILE B O 1
ATOM 3283 N N . VAL B 1 149 ? 33.178 57.622 12.491 1.00 10.55 149 VAL B N 1
ATOM 3284 C CA . VAL B 1 149 ? 33.258 58.077 13.883 1.00 9.43 149 VAL B CA 1
ATOM 3285 C C . VAL B 1 149 ? 34.356 57.317 14.620 1.00 9.42 149 VAL B C 1
ATOM 3286 O O . VAL B 1 149 ? 35.171 57.926 15.325 1.00 8.73 149 VAL B O 1
ATOM 3290 N N . ALA B 1 150 ? 34.411 55.994 14.441 1.00 9.07 150 ALA B N 1
ATOM 3291 C CA . ALA B 1 150 ? 35.465 55.210 15.096 1.00 8.46 150 ALA B CA 1
ATOM 3292 C C . ALA B 1 150 ? 36.863 55.617 14.640 1.00 9.61 150 ALA B C 1
ATOM 3293 O O . ALA B 1 150 ? 37.806 55.674 15.464 1.00 9.54 150 ALA B O 1
ATOM 3295 N N . ALA B 1 151 ? 37.026 55.970 13.371 1.00 8.96 151 ALA B N 1
ATOM 3296 C CA . ALA B 1 151 ? 38.351 56.415 12.906 1.00 8.63 151 ALA B CA 1
ATOM 3297 C C . ALA B 1 151 ? 38.757 57.760 13.483 1.00 9.93 151 ALA B C 1
ATOM 3298 O O . ALA B 1 151 ? 39.915 57.991 13.845 1.00 10.13 151 ALA B O 1
ATOM 3300 N N . VAL B 1 152 ? 37.780 58.673 13.688 1.00 8.70 152 VAL B N 1
ATOM 3301 C CA . VAL B 1 152 ? 38.104 59.951 14.341 1.00 7.93 152 VAL B CA 1
ATOM 3302 C C . VAL B 1 152 ? 38.544 59.683 15.772 1.00 9.14 152 VAL B C 1
ATOM 3303 O O . VAL B 1 152 ? 39.547 60.217 16.255 1.00 8.86 152 VAL B O 1
ATOM 3307 N N . LYS B 1 153 ? 37.801 58.840 16.499 1.00 9.89 153 LYS B N 1
ATOM 3308 C CA . LYS B 1 153 ? 38.118 58.558 17.900 1.00 9.11 153 LYS B CA 1
ATOM 3309 C C . LYS B 1 153 ? 39.457 57.846 18.064 1.00 9.65 153 LYS B C 1
ATOM 3310 O O . LYS B 1 153 ? 40.094 58.042 19.101 1.00 10.55 153 LYS B O 1
ATOM 3316 N N . ALA B 1 154 ? 39.876 57.122 17.021 1.00 8.27 154 ALA B N 1
ATOM 3317 C CA . ALA B 1 154 ? 41.157 56.424 17.117 1.00 8.54 154 ALA B CA 1
ATOM 3318 C C . ALA B 1 154 ? 42.349 57.375 17.043 1.00 9.88 154 ALA B C 1
ATOM 3319 O O . ALA B 1 154 ? 43.366 57.090 17.679 1.00 12.71 154 ALA B O 1
ATOM 3321 N N . ASP B 1 155 ? 42.255 58.407 16.238 1.00 8.84 155 ASP B N 1
ATOM 3322 C CA . ASP B 1 155 ? 43.374 59.385 16.155 1.00 7.73 155 ASP B CA 1
ATOM 3323 C C . ASP B 1 155 ? 42.844 60.428 15.164 1.00 7.41 155 ASP B C 1
ATOM 3324 O O . ASP B 1 155 ? 42.982 60.243 13.954 1.00 8.44 155 ASP B O 1
ATOM 3329 N N . ARG B 1 156 ? 42.306 61.510 15.704 1.00 6.14 156 ARG B N 1
ATOM 3330 C CA . ARG B 1 156 ? 41.678 62.483 14.800 1.00 6.25 156 ARG B CA 1
ATOM 3331 C C . ARG B 1 156 ? 42.687 63.149 13.891 1.00 7.02 156 ARG B C 1
ATOM 3332 O O . ARG B 1 156 ? 42.338 63.503 12.778 1.00 7.37 156 ARG B O 1
ATOM 3340 N N . TYR B 1 157 ? 43.883 63.361 14.426 1.00 7.33 157 TYR B N 1
ATOM 3341 C CA . TYR B 1 157 ? 44.924 64.069 13.670 1.00 7.50 157 TYR B CA 1
ATOM 3342 C C . TYR B 1 157 ? 45.316 63.283 12.443 1.00 7.77 157 TYR B C 1
ATOM 3343 O O . TYR B 1 157 ? 45.430 63.850 11.352 1.00 7.47 157 TYR B O 1
ATOM 3352 N N . ALA B 1 158 ? 45.489 61.965 12.548 1.00 6.76 158 ALA B N 1
ATOM 3353 C CA . ALA B 1 158 ? 45.790 61.144 11.384 1.00 6.53 158 ALA B CA 1
ATOM 3354 C C . ALA B 1 158 ? 44.571 60.966 10.496 1.00 6.85 158 ALA B C 1
ATOM 3355 O O . ALA B 1 158 ? 44.676 60.946 9.255 1.00 8.05 158 ALA B O 1
ATOM 3357 N N . PHE B 1 159 ? 43.386 60.893 11.122 1.00 6.38 159 PHE B N 1
ATOM 3358 C CA . PHE B 1 159 ? 42.150 60.793 10.340 1.00 6.88 159 PHE B CA 1
ATOM 3359 C C . PHE B 1 159 ? 42.042 61.968 9.382 1.00 7.14 159 PHE B C 1
ATOM 3360 O O . PHE B 1 159 ? 41.636 61.759 8.221 1.00 8.57 159 PHE B O 1
ATOM 3368 N N . TYR B 1 160 ? 42.406 63.184 9.797 1.00 6.39 160 TYR B N 1
ATOM 3369 C CA . TYR B 1 160 ? 42.245 64.349 8.923 1.00 7.40 160 TYR B CA 1
ATOM 3370 C C . TYR B 1 160 ? 43.044 64.227 7.637 1.00 8.40 160 TYR B C 1
ATOM 3371 O O . TYR B 1 160 ? 42.562 64.735 6.604 1.00 7.74 160 TYR B O 1
ATOM 3380 N N . THR B 1 161 ? 44.188 63.553 7.659 1.00 8.10 161 THR B N 1
ATOM 3381 C CA . THR B 1 161 ? 44.966 63.445 6.406 1.00 8.02 161 THR B CA 1
ATOM 3382 C C . THR B 1 161 ? 44.209 62.708 5.309 1.00 8.92 161 THR B C 1
ATOM 3383 O O . THR B 1 161 ? 44.035 63.232 4.219 1.00 8.83 161 THR B O 1
ATOM 3387 N N . GLY B 1 162 ? 43.732 61.496 5.623 1.00 9.34 162 GLY B N 1
ATOM 3388 C CA . GLY B 1 162 ? 42.970 60.729 4.634 1.00 8.92 162 GLY B CA 1
ATOM 3389 C C . GLY B 1 162 ? 41.654 61.415 4.304 1.00 9.14 162 GLY B C 1
ATOM 3390 O O . GLY B 1 162 ? 41.176 61.367 3.161 1.00 9.98 162 GLY B O 1
ATOM 3391 N N . PHE B 1 163 ? 41.040 62.035 5.318 1.00 8.04 163 PHE B N 1
ATOM 3392 C CA . PHE B 1 163 ? 39.815 62.787 5.081 1.00 9.12 163 PHE B CA 1
ATOM 3393 C C . PHE B 1 163 ? 39.999 63.865 4.022 1.00 9.46 163 PHE B C 1
ATOM 3394 O O . PHE B 1 163 ? 39.186 63.923 3.089 1.00 8.77 163 PHE B O 1
ATOM 3402 N N . PHE B 1 164 ? 41.043 64.684 4.156 1.00 7.47 164 PHE B N 1
ATOM 3403 C CA . PHE B 1 164 ? 41.222 65.744 3.164 1.00 6.98 164 PHE B CA 1
ATOM 3404 C C . PHE B 1 164 ? 41.700 65.182 1.838 1.00 8.45 164 PHE B C 1
ATOM 3405 O O . PHE B 1 164 ? 41.441 65.840 0.812 1.00 8.02 164 PHE B O 1
ATOM 3413 N N . ASN B 1 165 ? 42.342 64.036 1.796 1.00 9.01 165 ASN B N 1
ATOM 3414 C CA . ASN B 1 165 ? 42.742 63.469 0.509 1.00 9.50 165 ASN B CA 1
ATOM 3415 C C . ASN B 1 165 ? 41.479 63.216 -0.297 1.00 9.84 165 ASN B C 1
ATOM 3416 O O . ASN B 1 165 ? 41.454 63.507 -1.501 1.00 11.70 165 ASN B O 1
ATOM 3421 N N . ASP B 1 166 ? 40.418 62.678 0.300 1.00 9.78 166 ASP B N 1
ATOM 3422 C CA . ASP B 1 166 ? 39.204 62.458 -0.478 1.00 12.78 166 ASP B CA 1
ATOM 3423 C C . ASP B 1 166 ? 38.308 63.676 -0.526 1.00 10.19 166 ASP B C 1
ATOM 3424 O O . ASP B 1 166 ? 37.561 63.839 -1.493 1.00 12.28 166 ASP B O 1
ATOM 3429 N N . PHE B 1 167 ? 38.402 64.574 0.467 1.00 9.60 167 PHE B N 1
ATOM 3430 C CA . PHE B 1 167 ? 37.558 65.769 0.474 1.00 8.64 167 PHE B CA 1
ATOM 3431 C C . PHE B 1 167 ? 37.879 66.643 -0.721 1.00 7.05 167 PHE B C 1
ATOM 3432 O O . PHE B 1 167 ? 36.998 67.203 -1.382 1.00 7.21 167 PHE B O 1
ATOM 3440 N N . TYR B 1 168 ? 39.167 66.776 -1.055 1.00 7.24 168 TYR B N 1
ATOM 3441 C CA . TYR B 1 168 ? 39.621 67.617 -2.140 1.00 6.91 168 TYR B CA 1
ATOM 3442 C C . TYR B 1 168 ? 40.016 66.826 -3.396 1.00 8.50 168 TYR B C 1
ATOM 3443 O O . TYR B 1 168 ? 40.531 67.477 -4.309 1.00 9.04 168 TYR B O 1
ATOM 3452 N N . ASN B 1 169 ? 39.761 65.524 -3.496 1.00 8.57 169 ASN B N 1
ATOM 3453 C CA . ASN B 1 169 ? 40.274 64.718 -4.616 1.00 7.82 169 ASN B CA 1
ATOM 3454 C C . ASN B 1 169 ? 41.735 65.059 -4.924 1.00 7.59 169 ASN B C 1
ATOM 3455 O O . ASN B 1 169 ? 42.113 65.469 -6.016 1.00 9.12 169 ASN B O 1
ATOM 3460 N N . LEU B 1 170 ? 42.595 64.865 -3.902 1.00 7.77 170 LEU B N 1
ATOM 3461 C CA . LEU B 1 170 ? 43.978 65.332 -4.065 1.00 7.90 170 LEU B CA 1
ATOM 3462 C C . LEU B 1 170 ? 44.742 64.595 -5.158 1.00 9.88 170 LEU B C 1
ATOM 3463 O O . LEU B 1 170 ? 45.626 65.208 -5.758 1.00 11.54 170 LEU B O 1
ATOM 3468 N N . ASP B 1 171 ? 44.350 63.337 -5.416 1.00 11.13 171 ASP B N 1
ATOM 3469 C CA . ASP B 1 171 ? 45.008 62.675 -6.550 1.00 12.36 171 ASP B CA 1
ATOM 3470 C C . ASP B 1 171 ? 44.787 63.408 -7.855 1.00 13.71 171 ASP B C 1
ATOM 3471 O O . ASP B 1 171 ? 45.639 63.254 -8.747 1.00 19.06 171 ASP B O 1
ATOM 3476 N N . GLU B 1 172 ? 43.746 64.159 -8.067 1.00 12.72 172 GLU B N 1
ATOM 3477 C CA . GLU B 1 172 ? 43.424 64.932 -9.244 1.00 14.75 172 GLU B CA 1
ATOM 3478 C C . GLU B 1 172 ? 43.832 66.388 -9.086 1.00 14.79 172 GLU B C 1
ATOM 3479 O O . GLU B 1 172 ? 44.265 67.031 -10.051 1.00 15.18 172 GLU B O 1
ATOM 3485 N N . ASN B 1 173 ? 43.684 66.945 -7.875 1.00 12.59 173 ASN B N 1
ATOM 3486 C CA . ASN B 1 173 ? 43.794 68.385 -7.709 1.00 11.09 173 ASN B CA 1
ATOM 3487 C C . ASN B 1 173 ? 45.009 68.918 -6.982 1.00 11.11 173 ASN B C 1
ATOM 3488 O O . ASN B 1 173 ? 45.196 70.150 -7.064 1.00 11.87 173 ASN B O 1
ATOM 3493 N N . LEU B 1 174 ? 45.801 68.097 -6.321 1.00 11.19 174 LEU B N 1
ATOM 3494 C CA . LEU B 1 174 ? 46.946 68.638 -5.597 1.00 11.68 174 LEU B CA 1
ATOM 3495 C C . LEU B 1 174 ? 47.926 69.245 -6.586 1.00 14.78 174 LEU B C 1
ATOM 3496 O O . LEU B 1 174 ? 48.321 68.537 -7.526 1.00 15.42 174 LEU B O 1
ATOM 3501 N N . GLY B 1 175 ? 48.301 70.495 -6.370 1.00 15.19 175 GLY B N 1
ATOM 3502 C CA . GLY B 1 175 ? 49.202 71.163 -7.318 1.00 19.63 175 GLY B CA 1
ATOM 3503 C C . GLY B 1 175 ? 48.520 71.838 -8.488 1.00 22.00 175 GLY B C 1
ATOM 3504 O O . GLY B 1 175 ? 49.173 72.441 -9.374 1.00 23.34 175 GLY B O 1
ATOM 3505 N N . THR B 1 176 ? 47.207 71.675 -8.665 1.00 22.00 176 THR B N 1
ATOM 3506 C CA . THR B 1 176 ? 46.522 72.355 -9.764 1.00 21.48 176 THR B CA 1
ATOM 3507 C C . THR B 1 176 ? 45.506 73.281 -9.066 1.00 20.29 176 THR B C 1
ATOM 3508 O O . THR B 1 176 ? 45.738 74.412 -8.565 1.00 22.59 176 THR B O 1
ATOM 3512 N N . ARG B 1 177 ? 44.423 72.615 -8.655 1.00 11.76 177 ARG B N 1
ATOM 3513 C CA . ARG B 1 177 ? 43.331 73.351 -8.037 1.00 9.27 177 ARG B CA 1
ATOM 3514 C C . ARG B 1 177 ? 43.493 73.627 -6.540 1.00 8.53 177 ARG B C 1
ATOM 3515 O O . ARG B 1 177 ? 42.744 74.477 -6.017 1.00 8.82 177 ARG B O 1
ATOM 3523 N N . ILE B 1 178 ? 44.374 72.874 -5.889 1.00 9.32 178 ILE B N 1
ATOM 3524 C CA . ILE B 1 178 ? 44.619 73.166 -4.456 1.00 8.76 178 ILE B CA 1
ATOM 3525 C C . ILE B 1 178 ? 46.101 72.905 -4.172 1.00 9.05 178 ILE B C 1
ATOM 3526 O O . ILE B 1 178 ? 46.642 71.878 -4.548 1.00 12.02 178 ILE B O 1
ATOM 3531 N N . SER B 1 179 ? 46.732 73.879 -3.511 1.00 8.23 179 SER B N 1
ATOM 3532 C CA . SER B 1 179 ? 48.146 73.689 -3.153 1.00 7.51 179 SER B CA 1
ATOM 3533 C C . SER B 1 179 ? 48.319 72.873 -1.884 1.00 7.26 179 SER B C 1
ATOM 3534 O O . SER B 1 179 ? 47.424 72.845 -1.047 1.00 8.10 179 SER B O 1
ATOM 3537 N N . GLU B 1 180 ? 49.524 72.320 -1.700 1.00 7.92 180 GLU B N 1
ATOM 3538 C CA . GLU B 1 180 ? 49.849 71.641 -0.461 1.00 8.17 180 GLU B CA 1
ATOM 3539 C C . GLU B 1 180 ? 49.680 72.579 0.739 1.00 8.43 180 GLU B C 1
ATOM 3540 O O . GLU B 1 180 ? 49.162 72.156 1.777 1.00 8.80 180 GLU B O 1
ATOM 3546 N N . GLU B 1 181 ? 50.004 73.863 0.578 1.00 7.98 181 GLU B N 1
ATOM 3547 C CA . GLU B 1 181 ? 49.812 74.835 1.648 1.00 7.01 181 GLU B CA 1
ATOM 3548 C C . GLU B 1 181 ? 48.364 75.062 2.037 1.00 6.35 181 GLU B C 1
ATOM 3549 O O . GLU B 1 181 ? 48.028 75.176 3.223 1.00 8.50 181 GLU B O 1
ATOM 3555 N N . ALA B 1 182 ? 47.466 75.131 1.041 1.00 6.54 182 ALA B N 1
ATOM 3556 C CA . ALA B 1 182 ? 46.043 75.286 1.382 1.00 6.56 182 ALA B CA 1
ATOM 3557 C C . ALA B 1 182 ? 45.497 74.030 2.035 1.00 6.91 182 ALA B C 1
ATOM 3558 O O . ALA B 1 182 ? 44.664 74.138 2.951 1.00 8.25 182 ALA B O 1
ATOM 3560 N N . VAL B 1 183 ? 45.992 72.845 1.662 1.00 6.69 183 VAL B N 1
ATOM 3561 C CA . VAL B 1 183 ? 45.532 71.643 2.390 1.00 7.07 183 VAL B CA 1
ATOM 3562 C C . VAL B 1 183 ? 46.061 71.692 3.823 1.00 8.64 183 VAL B C 1
ATOM 3563 O O . VAL B 1 183 ? 45.316 71.359 4.783 1.00 8.33 183 VAL B O 1
ATOM 3567 N N . ARG B 1 184 ? 47.311 72.103 4.003 1.00 7.97 184 ARG B N 1
ATOM 3568 C CA . ARG B 1 184 ? 47.880 72.174 5.361 1.00 8.92 184 ARG B CA 1
ATOM 3569 C C . ARG B 1 184 ? 47.051 73.118 6.209 1.00 9.23 184 ARG B C 1
ATOM 3570 O O . ARG B 1 184 ? 46.803 72.826 7.395 1.00 8.90 184 ARG B O 1
ATOM 3578 N N . ASN B 1 185 ? 46.633 74.266 5.649 1.00 8.47 185 ASN B N 1
ATOM 3579 C CA . ASN B 1 185 ? 45.758 75.171 6.401 1.00 8.10 185 ASN B CA 1
ATOM 3580 C C . ASN B 1 185 ? 44.473 74.486 6.834 1.00 7.12 185 ASN B C 1
ATOM 3581 O O . ASN B 1 185 ? 44.021 74.680 7.963 1.00 8.94 185 ASN B O 1
ATOM 3586 N N . SER B 1 186 ? 43.862 73.646 5.992 1.00 6.99 186 SER B N 1
ATOM 3587 C CA . SER B 1 186 ? 42.652 72.917 6.349 1.00 7.26 186 SER B CA 1
ATOM 3588 C C . SER B 1 186 ? 42.913 71.949 7.497 1.00 6.59 186 SER B C 1
ATOM 3589 O O . SER B 1 186 ? 42.145 71.895 8.447 1.00 8.04 186 SER B O 1
ATOM 3592 N N . TRP B 1 187 ? 44.059 71.262 7.406 1.00 7.00 187 TRP B N 1
ATOM 3593 C CA . TRP B 1 187 ? 44.407 70.343 8.506 1.00 6.84 187 TRP B CA 1
ATOM 3594 C C . TRP B 1 187 ? 44.564 71.116 9.822 1.00 6.98 187 TRP B C 1
ATOM 3595 O O . TRP B 1 187 ? 44.065 70.680 10.870 1.00 7.92 187 TRP B O 1
ATOM 3606 N N . ASN B 1 188 ? 45.236 72.272 9.763 1.00 6.88 188 ASN B N 1
ATOM 3607 C CA . ASN B 1 188 ? 45.390 73.052 10.990 1.00 8.32 188 ASN B CA 1
ATOM 3608 C C . ASN B 1 188 ? 44.055 73.458 11.563 1.00 7.77 188 ASN B C 1
ATOM 3609 O O . ASN B 1 188 ? 43.835 73.397 12.782 1.00 7.36 188 ASN B O 1
ATOM 3614 N N . THR B 1 189 ? 43.121 73.885 10.691 1.00 8.18 189 THR B N 1
ATOM 3615 C CA . THR B 1 189 ? 41.802 74.257 11.204 1.00 7.22 189 THR B CA 1
ATOM 3616 C C . THR B 1 189 ? 41.102 73.086 11.872 1.00 5.96 189 THR B C 1
ATOM 3617 O O . THR B 1 189 ? 40.527 73.202 12.958 1.00 7.67 189 THR B O 1
ATOM 3621 N N . ALA B 1 190 ? 41.170 71.919 11.212 1.00 7.67 190 ALA B N 1
ATOM 3622 C CA . ALA B 1 190 ? 40.577 70.699 11.750 1.00 7.73 190 ALA B CA 1
ATOM 3623 C C . ALA B 1 190 ? 41.157 70.379 13.127 1.00 7.54 190 ALA B C 1
ATOM 3624 O O . ALA B 1 190 ? 40.402 70.096 14.076 1.00 7.37 190 ALA B O 1
ATOM 3626 N N . ALA B 1 191 ? 42.493 70.451 13.217 1.00 6.99 191 ALA B N 1
ATOM 3627 C CA . ALA B 1 191 ? 43.092 70.112 14.532 1.00 7.50 191 ALA B CA 1
ATOM 3628 C C . ALA B 1 191 ? 42.723 71.117 15.607 1.00 8.09 191 ALA B C 1
ATOM 3629 O O . ALA B 1 191 ? 42.718 70.738 16.800 1.00 9.27 191 ALA B O 1
ATOM 3631 N N . SER B 1 192 ? 42.410 72.365 15.252 1.00 7.82 192 SER B N 1
ATOM 3632 C CA . SER B 1 192 ? 42.002 73.382 16.220 1.00 8.65 192 SER B CA 1
ATOM 3633 C C . SER B 1 192 ? 40.588 73.171 16.730 1.00 9.22 192 SER B C 1
ATOM 3634 O O . SER B 1 192 ? 40.221 73.799 17.734 1.00 9.32 192 SER B O 1
ATOM 3637 N N . GLY B 1 193 ? 39.774 72.390 16.021 1.00 7.81 193 GLY B N 1
ATOM 3638 C CA . GLY B 1 193 ? 38.419 72.094 16.498 1.00 6.61 193 GLY B CA 1
ATOM 3639 C C . GLY B 1 193 ? 38.478 71.209 17.725 1.00 7.24 193 GLY B C 1
ATOM 3640 O O . GLY B 1 193 ? 39.500 70.612 18.082 1.00 7.80 193 GLY B O 1
ATOM 3641 N N . GLY B 1 194 ? 37.345 71.175 18.456 1.00 6.37 194 GLY B N 1
ATOM 3642 C CA . GLY B 1 194 ? 37.302 70.375 19.684 1.00 7.31 194 GLY B CA 1
ATOM 3643 C C . GLY B 1 194 ? 37.384 68.877 19.465 1.00 7.58 194 GLY B C 1
ATOM 3644 O O . GLY B 1 194 ? 36.788 68.349 18.533 1.00 8.24 194 GLY B O 1
ATOM 3645 N N . PHE B 1 195 ? 38.047 68.157 20.403 1.00 7.72 195 PHE B N 1
ATOM 3646 C CA . PHE B 1 195 ? 38.110 66.688 20.224 1.00 7.83 195 PHE B CA 1
ATOM 3647 C C . PHE B 1 195 ? 36.729 66.051 20.235 1.00 8.37 195 PHE B C 1
ATOM 3648 O O . PHE B 1 195 ? 36.450 65.102 19.497 1.00 8.66 195 PHE B O 1
ATOM 3656 N N . PHE B 1 196 ? 35.825 66.529 21.116 1.00 8.06 196 PHE B N 1
ATOM 3657 C CA . PHE B 1 196 ? 34.524 65.871 21.273 1.00 7.53 196 PHE B CA 1
ATOM 3658 C C . PHE B 1 196 ? 33.676 66.105 20.023 1.00 7.07 196 PHE B C 1
ATOM 3659 O O . PHE B 1 196 ? 33.112 65.145 19.478 1.00 8.28 196 PHE B O 1
ATOM 3667 N N . ALA B 1 197 ? 33.661 67.350 19.557 1.00 7.56 197 ALA B N 1
ATOM 3668 C CA . ALA B 1 197 ? 32.893 67.668 18.344 1.00 7.01 197 ALA B CA 1
ATOM 3669 C C . ALA B 1 197 ? 33.420 66.919 17.139 1.00 7.38 197 ALA B C 1
ATOM 3670 O O . ALA B 1 197 ? 32.668 66.563 16.229 1.00 7.78 197 ALA B O 1
ATOM 3672 N N . ALA B 1 198 ? 34.743 66.672 17.095 1.00 7.02 198 ALA B N 1
ATOM 3673 C CA . ALA B 1 198 ? 35.298 65.982 15.929 1.00 7.70 198 ALA B CA 1
ATOM 3674 C C . ALA B 1 198 ? 34.656 64.605 15.730 1.00 7.84 198 ALA B C 1
ATOM 3675 O O . ALA B 1 198 ? 34.372 64.205 14.606 1.00 8.18 198 ALA B O 1
ATOM 3677 N N . ALA B 1 199 ? 34.467 63.895 16.855 1.00 7.45 199 ALA B N 1
ATOM 3678 C CA . ALA B 1 199 ? 33.842 62.589 16.766 1.00 8.31 199 ALA B CA 1
ATOM 3679 C C . ALA B 1 199 ? 32.330 62.588 16.890 1.00 9.11 199 ALA B C 1
ATOM 3680 O O . ALA B 1 199 ? 31.712 61.643 16.378 1.00 9.63 199 ALA B O 1
ATOM 3682 N N . ALA B 1 200 ? 31.725 63.620 17.456 1.00 8.89 200 ALA B N 1
ATOM 3683 C CA . ALA B 1 200 ? 30.268 63.657 17.600 1.00 8.21 200 ALA B CA 1
ATOM 3684 C C . ALA B 1 200 ? 29.603 64.253 16.366 1.00 8.77 200 ALA B C 1
ATOM 3685 O O . ALA B 1 200 ? 28.514 63.803 15.957 1.00 9.40 200 ALA B O 1
ATOM 3687 N N . ALA B 1 201 ? 30.262 65.218 15.711 1.00 8.81 201 ALA B N 1
ATOM 3688 C CA . ALA B 1 201 ? 29.626 65.815 14.513 1.00 8.55 201 ALA B CA 1
ATOM 3689 C C . ALA B 1 201 ? 29.250 64.836 13.428 1.00 9.48 201 ALA B C 1
ATOM 3690 O O . ALA B 1 201 ? 28.144 64.953 12.832 1.00 9.41 201 ALA B O 1
ATOM 3692 N N . PRO B 1 202 ? 30.036 63.840 13.061 1.00 8.74 202 PRO B N 1
ATOM 3693 C CA . PRO B 1 202 ? 29.695 62.894 12.023 1.00 8.69 202 PRO B CA 1
ATOM 3694 C C . PRO B 1 202 ? 28.423 62.120 12.327 1.00 9.83 202 PRO B C 1
ATOM 3695 O O . PRO B 1 202 ? 27.713 61.725 11.395 1.00 10.43 202 PRO B O 1
ATOM 3699 N N . THR B 1 203 ? 28.037 61.955 13.608 1.00 10.53 203 THR B N 1
ATOM 3700 C CA . THR B 1 203 ? 26.777 61.285 13.919 1.00 10.62 203 THR B CA 1
ATOM 3701 C C . THR B 1 203 ? 25.577 62.120 13.464 1.00 10.53 203 THR B C 1
ATOM 3702 O O . THR B 1 203 ? 24.466 61.576 13.312 1.00 12.14 203 THR B O 1
ATOM 3706 N N . THR B 1 204 ? 25.758 63.422 13.237 1.00 8.91 204 THR B N 1
ATOM 3707 C CA . THR B 1 204 ? 24.663 64.274 12.760 1.00 9.13 204 THR B CA 1
ATOM 3708 C C . THR B 1 204 ? 24.579 64.279 11.243 1.00 8.84 204 THR B C 1
ATOM 3709 O O . THR B 1 204 ? 23.596 64.761 10.674 1.00 9.08 204 THR B O 1
ATOM 3713 N N . TRP B 1 205 ? 25.616 63.827 10.536 1.00 9.26 205 TRP B N 1
ATOM 3714 C CA . TRP B 1 205 ? 25.624 63.919 9.083 1.00 9.05 205 TRP B CA 1
ATOM 3715 C C . TRP B 1 205 ? 24.419 63.216 8.464 1.00 10.34 205 TRP B C 1
ATOM 3716 O O . TRP B 1 205 ? 23.888 63.710 7.467 1.00 11.82 205 TRP B O 1
ATOM 3727 N N . TYR B 1 206 ? 24.027 62.084 9.038 1.00 10.29 206 TYR B N 1
ATOM 3728 C CA . TYR B 1 206 ? 22.982 61.241 8.512 1.00 9.90 206 TYR B CA 1
ATOM 3729 C C . TYR B 1 206 ? 21.622 61.511 9.141 1.00 10.17 206 TYR B C 1
ATOM 3730 O O . TYR B 1 206 ? 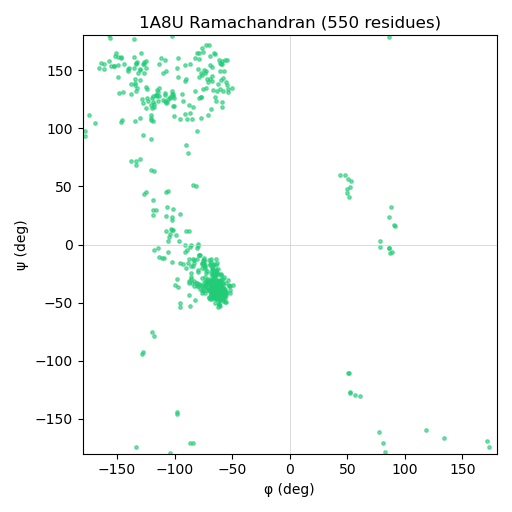20.733 60.649 9.110 1.00 11.75 206 TYR B O 1
ATOM 3739 N N . THR B 1 207 ? 21.424 62.732 9.626 1.00 9.40 207 THR B N 1
ATOM 3740 C CA . THR B 1 207 ? 20.113 63.191 10.088 1.00 9.09 207 THR B CA 1
ATOM 3741 C C . THR B 1 207 ? 19.120 63.106 8.926 1.00 9.61 207 THR B C 1
ATOM 3742 O O . THR B 1 207 ? 19.452 63.388 7.770 1.00 10.02 207 THR B O 1
ATOM 3746 N N . ASP B 1 208 ? 17.880 62.708 9.227 1.00 8.99 208 ASP B N 1
ATOM 3747 C CA . ASP B 1 208 ? 16.843 62.658 8.194 1.00 9.24 208 ASP B CA 1
ATOM 3748 C C . ASP B 1 208 ? 16.192 64.037 8.110 1.00 9.60 208 ASP B C 1
ATOM 3749 O O . ASP B 1 208 ? 15.495 64.485 9.034 1.00 10.41 208 ASP B O 1
ATOM 3754 N N . PHE B 1 209 ? 16.404 64.714 6.971 1.00 9.28 209 PHE B N 1
ATOM 3755 C CA . PHE B 1 209 ? 15.820 66.025 6.745 1.00 9.19 209 PHE B CA 1
ATOM 3756 C C . PHE B 1 209 ? 14.591 65.986 5.849 1.00 9.95 209 PHE B C 1
ATOM 3757 O O . PHE B 1 209 ? 14.123 67.051 5.419 1.00 9.56 209 PHE B O 1
ATOM 3765 N N . ARG B 1 210 ? 14.049 64.780 5.594 1.00 8.85 210 ARG B N 1
ATOM 3766 C CA . ARG B 1 210 ? 12.920 64.740 4.648 1.00 9.51 210 ARG B CA 1
ATOM 3767 C C . ARG B 1 210 ? 11.718 65.517 5.105 1.00 9.82 210 ARG B C 1
ATOM 3768 O O . ARG B 1 210 ? 10.923 65.958 4.237 1.00 11.19 210 ARG B O 1
ATOM 3776 N N . ALA B 1 211 ? 11.458 65.627 6.418 1.00 10.73 211 ALA B N 1
ATOM 3777 C CA . ALA B 1 211 ? 10.286 66.390 6.837 1.00 10.69 211 ALA B CA 1
ATOM 3778 C C . ALA B 1 211 ? 10.583 67.880 6.926 1.00 12.20 211 ALA B C 1
ATOM 3779 O O . ALA B 1 211 ? 9.674 68.702 7.052 1.00 12.26 211 ALA B O 1
ATOM 3781 N N . ASP B 1 212 ? 11.875 68.236 6.872 1.00 10.34 212 ASP B N 1
ATOM 3782 C CA . ASP B 1 212 ? 12.208 69.661 6.871 1.00 9.54 212 ASP B CA 1
ATOM 3783 C C . ASP B 1 212 ? 12.079 70.291 5.497 1.00 9.75 212 ASP B C 1
ATOM 3784 O O . ASP B 1 212 ? 11.685 71.443 5.313 1.00 10.33 212 ASP B O 1
ATOM 3789 N N . ILE B 1 213 ? 12.362 69.509 4.451 1.00 10.28 213 ILE B N 1
ATOM 3790 C CA . ILE B 1 213 ? 12.386 70.017 3.079 1.00 10.15 213 ILE B CA 1
ATOM 3791 C C . ILE B 1 213 ? 11.103 70.638 2.586 1.00 10.99 213 ILE B C 1
ATOM 3792 O O . ILE B 1 213 ? 11.165 71.741 2.027 1.00 10.49 213 ILE B O 1
ATOM 3797 N N . PRO B 1 214 ? 9.938 70.097 2.884 1.00 10.87 214 PRO B N 1
ATOM 3798 C CA . PRO B 1 214 ? 8.695 70.747 2.456 1.00 11.49 214 PRO B CA 1
ATOM 3799 C C . PRO B 1 214 ? 8.468 72.100 3.082 1.00 12.33 214 PRO B C 1
ATOM 3800 O O . PRO B 1 214 ? 7.616 72.875 2.595 1.00 13.10 214 PRO B O 1
ATOM 3804 N N . ARG B 1 215 ? 9.199 72.507 4.119 1.00 12.12 215 ARG B N 1
ATOM 3805 C CA . ARG B 1 215 ? 9.060 73.796 4.743 1.00 13.47 215 ARG B CA 1
ATOM 3806 C C . ARG B 1 215 ? 9.962 74.856 4.143 1.00 12.71 215 ARG B C 1
ATOM 3807 O O . ARG B 1 215 ? 9.957 75.990 4.629 1.00 13.84 215 ARG B O 1
ATOM 3815 N N . ILE B 1 216 ? 10.768 74.484 3.133 1.00 11.44 216 ILE B N 1
ATOM 3816 C CA . ILE B 1 216 ? 11.658 75.460 2.499 1.00 10.30 216 ILE B CA 1
ATOM 3817 C C . ILE B 1 216 ? 10.821 76.252 1.503 1.00 11.78 216 ILE B C 1
ATOM 3818 O O . ILE B 1 216 ? 10.644 75.818 0.370 1.00 16.51 216 ILE B O 1
ATOM 3823 N N . ASP B 1 217 ? 10.363 77.431 1.909 1.00 11.10 217 ASP B N 1
ATOM 3824 C CA . ASP B 1 217 ? 9.415 78.206 1.147 1.00 11.45 217 ASP B CA 1
ATOM 3825 C C . ASP B 1 217 ? 9.954 79.549 0.722 1.00 10.36 217 ASP B C 1
ATOM 3826 O O . ASP B 1 217 ? 9.258 80.570 0.715 1.00 11.12 217 ASP B O 1
ATOM 3831 N N . VAL B 1 218 ? 11.234 79.571 0.353 1.00 8.35 218 VAL B N 1
ATOM 3832 C CA . VAL B 1 218 ? 11.901 80.733 -0.217 1.00 8.57 218 VAL B CA 1
ATOM 3833 C C . VAL B 1 218 ? 12.720 80.264 -1.407 1.00 7.96 218 VAL B C 1
ATOM 3834 O O . VAL B 1 218 ? 13.071 79.073 -1.537 1.00 9.26 218 VAL B O 1
ATOM 3838 N N . PRO B 1 219 ? 13.133 81.149 -2.322 1.00 7.00 219 PRO B N 1
ATOM 3839 C CA . PRO B 1 219 ? 13.945 80.779 -3.463 1.00 7.36 219 PRO B CA 1
ATOM 3840 C C . PRO B 1 219 ? 15.207 80.059 -2.995 1.00 7.20 219 PRO B C 1
ATOM 3841 O O . PRO B 1 219 ? 15.796 80.451 -1.982 1.00 8.55 219 PRO B O 1
ATOM 3845 N N . ALA B 1 220 ? 15.578 79.019 -3.724 1.00 7.66 220 ALA B N 1
ATOM 3846 C CA . ALA B 1 220 ? 16.651 78.132 -3.277 1.00 6.70 220 ALA B CA 1
ATOM 3847 C C . ALA B 1 220 ? 17.527 77.714 -4.441 1.00 7.92 220 ALA B C 1
ATOM 3848 O O . ALA B 1 220 ? 17.113 77.632 -5.581 1.00 9.01 220 ALA B O 1
ATOM 3850 N N . LEU B 1 221 ? 18.795 77.450 -4.079 1.00 7.39 221 LEU B N 1
ATOM 3851 C CA . LEU B 1 221 ? 19.788 76.941 -5.017 1.00 7.53 221 LEU B CA 1
ATOM 3852 C C . LEU B 1 221 ? 20.373 75.653 -4.450 1.00 8.03 221 LEU B C 1
ATOM 3853 O O . LEU B 1 221 ? 20.682 75.644 -3.255 1.00 8.18 221 LEU B O 1
ATOM 3858 N N . ILE B 1 222 ? 20.518 74.614 -5.278 1.00 7.37 222 ILE B N 1
ATOM 3859 C CA . ILE B 1 222 ? 21.204 73.388 -4.851 1.00 7.08 222 ILE B CA 1
ATOM 3860 C C . ILE B 1 222 ? 22.404 73.255 -5.794 1.00 8.02 222 ILE B C 1
ATOM 3861 O O . ILE B 1 222 ? 22.220 73.296 -7.001 1.00 7.91 222 ILE B O 1
ATOM 3866 N N . LEU B 1 223 ? 23.599 73.096 -5.244 1.00 7.12 223 LEU B N 1
ATOM 3867 C CA . LEU B 1 223 ? 24.801 73.019 -6.074 1.00 6.89 223 LEU B CA 1
ATOM 3868 C C . LEU B 1 223 ? 25.700 71.914 -5.513 1.00 6.30 223 LEU B C 1
ATOM 3869 O O . LEU B 1 223 ? 25.812 71.769 -4.309 1.00 7.96 223 LEU B O 1
ATOM 3874 N N . HIS B 1 224 ? 26.280 71.132 -6.450 1.00 6.79 224 HIS B N 1
ATOM 3875 C CA . HIS B 1 224 ? 27.073 69.970 -5.975 1.00 6.40 224 HIS B CA 1
ATOM 3876 C C . HIS B 1 224 ? 28.148 69.637 -6.995 1.00 6.83 224 HIS B C 1
ATOM 3877 O O . HIS B 1 224 ? 27.908 69.869 -8.177 1.00 8.03 224 HIS B O 1
ATOM 3884 N N . GLY B 1 225 ? 29.258 69.027 -6.591 1.00 6.90 225 GLY B N 1
ATOM 3885 C CA . GLY B 1 225 ? 30.279 68.600 -7.550 1.00 7.23 225 GLY B CA 1
ATOM 3886 C C . GLY B 1 225 ? 29.983 67.166 -8.024 1.00 7.48 225 GLY B C 1
ATOM 3887 O O . GLY B 1 225 ? 29.624 66.306 -7.210 1.00 7.94 225 GLY B O 1
ATOM 3888 N N . THR B 1 226 ? 30.248 66.927 -9.309 1.00 8.38 226 THR B N 1
ATOM 3889 C CA . THR B 1 226 ? 29.983 65.573 -9.809 1.00 9.10 226 THR B CA 1
ATOM 3890 C C . THR B 1 226 ? 31.057 64.597 -9.346 1.00 11.90 226 THR B C 1
ATOM 3891 O O . THR B 1 226 ? 30.803 63.393 -9.430 1.00 14.25 226 THR B O 1
ATOM 3895 N N . GLY B 1 227 ? 32.201 65.116 -8.876 1.00 10.18 227 GLY B N 1
ATOM 3896 C CA . GLY B 1 227 ? 33.228 64.226 -8.366 1.00 10.15 227 GLY B CA 1
ATOM 3897 C C . GLY B 1 227 ? 33.302 64.149 -6.853 1.00 11.03 227 GLY B C 1
ATOM 3898 O O . GLY B 1 227 ? 34.388 63.883 -6.294 1.00 10.82 227 GLY B O 1
ATOM 3899 N N . ASP B 1 228 ? 32.193 64.462 -6.173 1.00 9.27 228 ASP B N 1
ATOM 3900 C CA . ASP B 1 228 ? 32.201 64.447 -4.718 1.00 8.67 228 ASP B CA 1
ATOM 3901 C C . ASP B 1 228 ? 32.270 63.022 -4.184 1.00 11.08 228 ASP B C 1
ATOM 3902 O O . ASP B 1 228 ? 31.333 62.236 -4.453 1.00 10.41 228 ASP B O 1
ATOM 3907 N N . ARG B 1 229 ? 33.419 62.691 -3.570 1.00 11.11 229 ARG B N 1
ATOM 3908 C CA . ARG B 1 229 ? 33.585 61.329 -3.077 1.00 13.03 229 ARG B CA 1
ATOM 3909 C C . ARG B 1 229 ? 33.008 61.157 -1.692 1.00 14.83 229 ARG B C 1
ATOM 3910 O O . ARG B 1 229 ? 32.831 60.035 -1.206 1.00 16.66 229 ARG B O 1
ATOM 3918 N N . THR B 1 230 ? 32.814 62.273 -1.008 1.00 14.30 230 THR B N 1
ATOM 3919 C CA . THR B 1 230 ? 32.400 62.311 0.378 1.00 15.78 230 THR B CA 1
ATOM 3920 C C . THR B 1 230 ? 30.904 62.150 0.514 1.00 14.23 230 THR B C 1
ATOM 3921 O O . THR B 1 230 ? 30.337 61.405 1.317 1.00 16.50 230 THR B O 1
ATOM 3925 N N . LEU B 1 231 ? 30.156 62.914 -0.295 1.00 11.86 231 LEU B N 1
ATOM 3926 C CA . LEU B 1 231 ? 28.702 62.933 -0.363 1.00 10.83 231 LEU B CA 1
ATOM 3927 C C . LEU B 1 231 ? 28.315 62.725 -1.821 1.00 11.68 231 LEU B C 1
ATOM 3928 O O . LEU B 1 231 ? 28.300 63.661 -2.633 1.00 9.89 231 LEU B O 1
ATOM 3933 N N . PRO B 1 232 ? 28.047 61.494 -2.224 1.00 10.64 232 PRO B N 1
ATOM 3934 C CA . PRO B 1 232 ? 27.812 61.186 -3.636 1.00 10.71 232 PRO B CA 1
ATOM 3935 C C . PRO B 1 232 ? 26.651 61.999 -4.178 1.00 10.59 232 PRO B C 1
ATOM 3936 O O . PRO B 1 232 ? 25.585 61.985 -3.588 1.00 10.85 232 PRO B O 1
ATOM 3940 N N . ILE B 1 233 ? 26.878 62.606 -5.341 1.00 9.08 233 ILE B N 1
ATOM 3941 C CA . ILE B 1 233 ? 25.815 63.449 -5.930 1.00 8.02 233 ILE B CA 1
ATOM 3942 C C . ILE B 1 233 ? 24.544 62.655 -6.158 1.00 10.10 233 ILE B C 1
ATOM 3943 O O . ILE B 1 233 ? 23.445 63.234 -6.026 1.00 9.86 233 ILE B O 1
ATOM 3948 N N . GLU B 1 234 ? 24.622 61.363 -6.482 1.00 10.61 234 GLU B N 1
ATOM 3949 C CA . GLU B 1 234 ? 23.385 60.621 -6.745 1.00 11.47 234 GLU B CA 1
ATOM 3950 C C . GLU B 1 234 ? 22.498 60.441 -5.530 1.00 10.31 234 GLU B C 1
ATOM 3951 O O . GLU B 1 234 ? 21.309 60.201 -5.753 1.00 12.87 234 GLU B O 1
ATOM 3957 N N . ASN B 1 235 ? 23.065 60.451 -4.315 1.00 9.92 235 ASN B N 1
ATOM 3958 C CA . ASN B 1 235 ? 22.262 60.210 -3.134 1.00 10.06 235 ASN B CA 1
ATOM 3959 C C . ASN B 1 235 ? 22.007 61.469 -2.341 1.00 9.11 235 ASN B C 1
ATOM 3960 O O . ASN B 1 235 ? 21.307 61.401 -1.325 1.00 10.43 235 ASN B O 1
ATOM 3965 N N . THR B 1 236 ? 22.478 62.612 -2.837 1.00 7.59 236 THR B N 1
ATOM 3966 C CA . THR B 1 236 ? 22.296 63.872 -2.120 1.00 8.22 236 THR B CA 1
ATOM 3967 C C . THR B 1 236 ? 21.680 64.871 -3.106 1.00 6.85 236 THR B C 1
ATOM 3968 O O . THR B 1 236 ? 20.436 64.834 -3.219 1.00 8.27 236 THR B O 1
ATOM 3972 N N . ALA B 1 237 ? 22.460 65.689 -3.785 1.00 7.56 237 ALA B N 1
ATOM 3973 C CA . ALA B 1 237 ? 21.874 66.721 -4.640 1.00 6.67 237 ALA B CA 1
ATOM 3974 C C . ALA B 1 237 ? 20.826 66.235 -5.642 1.00 7.60 237 ALA B C 1
ATOM 3975 O O . ALA B 1 237 ? 19.791 66.914 -5.750 1.00 7.96 237 ALA B O 1
ATOM 3977 N N . ARG B 1 238 ? 21.037 65.100 -6.298 1.00 7.61 238 ARG B N 1
ATOM 3978 C CA . ARG B 1 238 ? 20.056 64.692 -7.315 1.00 6.97 238 ARG B CA 1
ATOM 3979 C C . ARG B 1 238 ? 18.722 64.286 -6.703 1.00 7.98 238 ARG B C 1
ATOM 3980 O O . ARG B 1 238 ? 17.656 64.629 -7.260 1.00 8.16 238 ARG B O 1
ATOM 3988 N N . VAL B 1 239 ? 18.746 63.677 -5.533 1.00 8.30 239 VAL B N 1
ATOM 3989 C CA . VAL B 1 239 ? 17.525 63.326 -4.824 1.00 8.71 239 VAL B CA 1
ATOM 3990 C C . VAL B 1 239 ? 16.946 64.580 -4.180 1.00 9.05 239 VAL B C 1
ATOM 3991 O O . VAL B 1 239 ? 15.720 64.715 -4.093 1.00 11.49 239 VAL B O 1
ATOM 3995 N N . PHE B 1 240 ? 17.810 65.500 -3.724 1.00 9.18 240 PHE B N 1
ATOM 3996 C CA . PHE B 1 240 ? 17.306 66.728 -3.095 1.00 9.48 240 PHE B CA 1
ATOM 3997 C C . PHE B 1 240 ? 16.587 67.584 -4.123 1.00 9.62 240 PHE B C 1
ATOM 3998 O O . PHE B 1 240 ? 15.566 68.172 -3.746 1.00 10.36 240 PHE B O 1
ATOM 4006 N N . HIS B 1 241 ? 17.071 67.625 -5.360 1.00 10.01 241 HIS B N 1
ATOM 4007 C CA . HIS B 1 241 ? 16.314 68.418 -6.346 1.00 12.61 241 HIS B CA 1
ATOM 4008 C C . HIS B 1 241 ? 14.957 67.799 -6.631 1.00 13.57 241 HIS B C 1
ATOM 4009 O O . HIS B 1 241 ? 14.023 68.563 -6.905 1.00 14.18 241 HIS B O 1
ATOM 4016 N N . LYS B 1 242 ? 14.793 66.473 -6.552 1.00 12.29 242 LYS B N 1
ATOM 4017 C CA . LYS B 1 242 ? 13.431 65.913 -6.699 1.00 12.22 242 LYS B CA 1
ATOM 4018 C C . LYS B 1 242 ? 12.568 66.317 -5.525 1.00 12.88 242 LYS B C 1
ATOM 4019 O O . LYS B 1 242 ? 11.357 66.571 -5.672 1.00 14.13 242 LYS B O 1
ATOM 4025 N N . ALA B 1 243 ? 13.111 66.449 -4.310 1.00 10.69 243 ALA B N 1
ATOM 4026 C CA . ALA B 1 243 ? 12.366 66.787 -3.123 1.00 10.80 243 ALA B CA 1
ATOM 4027 C C . ALA B 1 243 ? 12.071 68.279 -3.012 1.00 11.28 243 ALA B C 1
ATOM 4028 O O . ALA B 1 243 ? 11.099 68.679 -2.376 1.00 13.94 243 ALA B O 1
ATOM 4030 N N . LEU B 1 244 ? 12.896 69.089 -3.683 1.00 10.36 244 LEU B N 1
ATOM 4031 C CA . LEU B 1 244 ? 12.774 70.542 -3.667 1.00 10.82 244 LEU B CA 1
ATOM 4032 C C . LEU B 1 244 ? 12.883 71.061 -5.097 1.00 8.92 244 LEU B C 1
ATOM 4033 O O . LEU B 1 244 ? 13.834 71.702 -5.530 1.00 8.92 244 LEU B O 1
ATOM 4038 N N . PRO B 1 245 ? 11.846 70.749 -5.910 1.00 9.08 245 PRO B N 1
ATOM 4039 C CA . PRO B 1 245 ? 11.878 71.034 -7.329 1.00 10.29 245 PRO B CA 1
ATOM 4040 C C . PRO B 1 245 ? 11.824 72.499 -7.697 1.00 8.77 245 PRO B C 1
ATOM 4041 O O . PRO B 1 245 ? 12.242 72.837 -8.809 1.00 12.46 245 PRO B O 1
ATOM 4045 N N . SER B 1 246 ? 11.412 73.355 -6.731 1.00 9.60 246 SER B N 1
ATOM 4046 C CA . SER B 1 246 ? 11.450 74.791 -6.997 1.00 9.55 246 SER B CA 1
ATOM 4047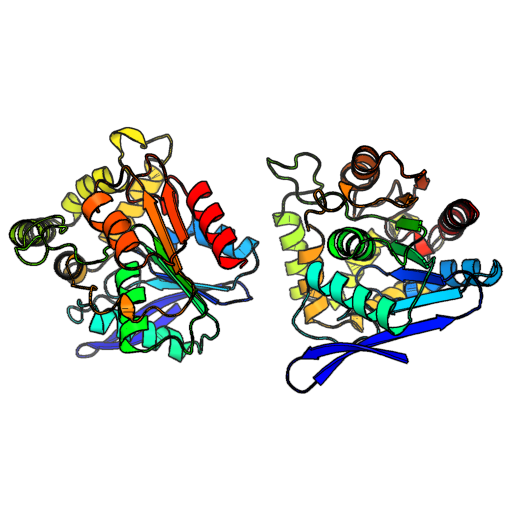 C C . SER B 1 246 ? 12.864 75.352 -6.960 1.00 9.52 246 SER B C 1
ATOM 4048 O O . SER B 1 246 ? 13.083 76.463 -7.454 1.00 10.41 246 SER B O 1
ATOM 4051 N N . ALA B 1 247 ? 13.859 74.584 -6.465 1.00 10.33 247 ALA B N 1
ATOM 4052 C CA . ALA B 1 247 ? 15.200 75.148 -6.413 1.00 8.60 247 ALA B CA 1
ATOM 4053 C C . ALA B 1 247 ? 15.851 75.216 -7.786 1.00 8.10 247 ALA B C 1
ATOM 4054 O O . ALA B 1 247 ? 15.653 74.333 -8.623 1.00 10.73 247 ALA B O 1
ATOM 4056 N N . GLU B 1 248 ? 16.727 76.211 -7.945 1.00 8.11 248 GLU B N 1
ATOM 4057 C CA . GLU B 1 248 ? 17.650 76.249 -9.076 1.00 8.39 248 GLU B CA 1
ATOM 4058 C C . GLU B 1 248 ? 18.706 75.172 -8.794 1.00 8.36 248 GLU B C 1
ATOM 4059 O O . GLU B 1 248 ? 18.955 74.866 -7.620 1.00 9.46 248 GLU B O 1
ATOM 4065 N N . TYR B 1 249 ? 19.251 74.567 -9.852 1.00 8.28 249 TYR B N 1
ATOM 4066 C CA . TYR B 1 249 ? 20.108 73.390 -9.618 1.00 7.18 249 TYR B CA 1
ATOM 4067 C C . TYR B 1 249 ? 21.335 73.430 -10.507 1.00 8.18 249 TYR B C 1
ATOM 4068 O O . TYR B 1 249 ? 21.232 73.730 -11.701 1.00 9.57 249 TYR B O 1
ATOM 4077 N N . VAL B 1 250 ? 22.521 73.252 -9.891 1.00 7.47 250 VAL B N 1
ATOM 4078 C CA . VAL B 1 250 ? 23.771 73.289 -10.628 1.00 8.09 250 VAL B CA 1
ATOM 4079 C C . VAL B 1 250 ? 24.668 72.119 -10.251 1.00 7.91 250 VAL B C 1
ATOM 4080 O O . VAL B 1 250 ? 24.884 71.870 -9.067 1.00 9.28 250 VAL B O 1
ATOM 4084 N N . GLU B 1 251 ? 25.213 71.430 -11.259 1.00 7.11 251 GLU B N 1
ATOM 4085 C CA . GLU B 1 251 ? 26.236 70.417 -11.041 1.00 8.58 251 GLU B CA 1
ATOM 4086 C C . GLU B 1 251 ? 27.538 70.979 -11.593 1.00 9.39 251 GLU B C 1
ATOM 4087 O O . GLU B 1 251 ? 27.650 71.397 -12.748 1.00 11.58 251 GLU B O 1
ATOM 4093 N N . VAL B 1 252 ? 28.559 71.022 -10.729 1.00 7.21 252 VAL B N 1
ATOM 4094 C CA . VAL B 1 252 ? 29.871 71.497 -11.133 1.00 7.39 252 VAL B CA 1
ATOM 4095 C C . VAL B 1 252 ? 30.709 70.318 -11.615 1.00 8.13 252 VAL B C 1
ATOM 4096 O O . VAL B 1 252 ? 31.069 69.401 -10.868 1.00 9.60 252 VAL B O 1
ATOM 4100 N N . GLU B 1 253 ? 30.965 70.350 -12.918 1.00 9.89 253 GLU B N 1
ATOM 4101 C CA . GLU B 1 253 ? 31.648 69.247 -13.578 1.00 10.69 253 GLU B CA 1
ATOM 4102 C C . GLU B 1 253 ? 33.026 68.917 -13.034 1.00 9.51 253 GLU B C 1
ATOM 4103 O O . GLU B 1 253 ? 33.906 69.766 -13.002 1.00 9.99 253 GLU B O 1
ATOM 4109 N N . GLY B 1 254 ? 33.112 67.690 -12.531 1.00 8.73 254 GLY B N 1
ATOM 4110 C CA . GLY B 1 254 ? 34.373 67.137 -12.043 1.00 10.80 254 GLY B CA 1
ATOM 4111 C C . GLY B 1 254 ? 34.780 67.624 -10.657 1.00 10.99 254 GLY B C 1
ATOM 4112 O O . GLY B 1 254 ? 35.846 67.221 -10.183 1.00 14.09 254 GLY B O 1
ATOM 4113 N N . ALA B 1 255 ? 33.940 68.432 -10.014 1.00 8.62 255 ALA B N 1
ATOM 4114 C CA . ALA B 1 255 ? 34.406 69.033 -8.753 1.00 7.79 255 ALA B CA 1
ATOM 4115 C C . ALA B 1 255 ? 34.283 68.049 -7.605 1.00 8.25 255 ALA B C 1
ATOM 4116 O O . ALA B 1 255 ? 33.379 67.232 -7.562 1.00 8.90 255 ALA B O 1
ATOM 4118 N N . PRO B 1 256 ? 35.146 68.178 -6.617 1.00 7.76 256 PRO B N 1
ATOM 4119 C CA . PRO B 1 256 ? 35.145 67.312 -5.446 1.00 7.26 256 PRO B CA 1
ATOM 4120 C C . PRO B 1 256 ? 34.180 67.865 -4.401 1.00 7.94 256 PRO B C 1
ATOM 4121 O O . PRO B 1 256 ? 33.417 68.827 -4.607 1.00 8.35 256 PRO B O 1
ATOM 4125 N N . HIS B 1 257 ? 34.242 67.255 -3.216 1.00 8.50 257 HIS B N 1
ATOM 4126 C CA . HIS B 1 257 ? 33.450 67.772 -2.105 1.00 8.66 257 HIS B CA 1
ATOM 4127 C C . HIS B 1 257 ? 33.946 69.161 -1.726 1.00 9.89 257 HIS B C 1
ATOM 4128 O O . HIS B 1 257 ? 33.120 70.069 -1.540 1.00 9.12 257 HIS B O 1
ATOM 4135 N N . GLY B 1 258 ? 35.265 69.375 -1.642 1.00 8.58 258 GLY B N 1
ATOM 4136 C CA . GLY B 1 258 ? 35.852 70.648 -1.202 1.00 8.81 258 GLY B CA 1
ATOM 4137 C C . GLY B 1 258 ? 35.918 71.693 -2.297 1.00 9.92 258 GLY B C 1
ATOM 4138 O O . GLY B 1 258 ? 36.928 72.387 -2.484 1.00 10.21 258 GLY B O 1
ATOM 4139 N N . LEU B 1 259 ? 34.770 71.896 -2.957 1.00 8.50 259 LEU B N 1
ATOM 4140 C CA . LEU B 1 259 ? 34.728 72.771 -4.127 1.00 8.82 259 LEU B CA 1
ATOM 4141 C C . LEU B 1 259 ? 34.688 74.243 -3.839 1.00 9.43 259 LEU B C 1
ATOM 4142 O O . LEU B 1 259 ? 34.902 75.018 -4.789 1.00 7.96 259 LEU B O 1
ATOM 4147 N N . LEU B 1 260 ? 34.514 74.663 -2.581 1.00 7.82 260 LEU B N 1
ATOM 4148 C CA . LEU B 1 260 ? 34.575 76.106 -2.291 1.00 7.67 260 LEU B CA 1
ATOM 4149 C C . LEU B 1 260 ? 35.974 76.611 -2.672 1.00 7.14 260 LEU B C 1
ATOM 4150 O O . LEU B 1 260 ? 36.095 77.763 -3.123 1.00 8.39 260 LEU B O 1
ATOM 4155 N N . TRP B 1 261 ? 36.990 75.763 -2.459 1.00 8.36 261 TRP B N 1
ATOM 4156 C CA . TRP B 1 261 ? 38.334 76.198 -2.851 1.00 7.60 261 TRP B CA 1
ATOM 4157 C C . TRP B 1 261 ? 38.697 75.690 -4.245 1.00 7.56 261 TRP B C 1
ATOM 4158 O O . TRP B 1 261 ? 39.080 76.536 -5.079 1.00 8.11 261 TRP B O 1
ATOM 4169 N N . THR B 1 262 ? 38.522 74.406 -4.507 1.00 7.35 262 THR B N 1
ATOM 4170 C CA . THR B 1 262 ? 39.052 73.920 -5.803 1.00 7.64 262 THR B CA 1
ATOM 4171 C C . THR B 1 262 ? 38.345 74.492 -7.022 1.00 7.78 262 THR B C 1
ATOM 4172 O O . THR B 1 262 ? 38.980 74.670 -8.073 1.00 8.29 262 THR B O 1
ATOM 4176 N N . HIS B 1 263 ? 37.061 74.765 -6.881 1.00 8.18 263 HIS B N 1
ATOM 4177 C CA . HIS B 1 263 ? 36.226 75.280 -7.958 1.00 6.37 263 HIS B CA 1
ATOM 4178 C C . HIS B 1 263 ? 35.560 76.576 -7.510 1.00 7.45 263 HIS B C 1
ATOM 4179 O O . HIS B 1 263 ? 34.381 76.822 -7.787 1.00 7.88 263 HIS B O 1
ATOM 4186 N N . ALA B 1 264 ? 36.366 77.458 -6.889 1.00 8.71 264 ALA B N 1
ATOM 4187 C CA . ALA B 1 264 ? 35.844 78.717 -6.384 1.00 8.38 264 ALA B CA 1
ATOM 4188 C C . ALA B 1 264 ? 35.187 79.533 -7.494 1.00 7.90 264 ALA B C 1
ATOM 4189 O O . ALA B 1 264 ? 34.137 80.159 -7.245 1.00 8.83 264 ALA B O 1
ATOM 4191 N N . GLU B 1 265 ? 35.829 79.608 -8.667 1.00 8.88 265 GLU B N 1
ATOM 4192 C CA . GLU B 1 265 ? 35.218 80.427 -9.723 1.00 9.73 265 GLU B CA 1
ATOM 4193 C C . GLU B 1 265 ? 33.862 79.870 -10.131 1.00 10.48 265 GLU B C 1
ATOM 4194 O O . GLU B 1 265 ? 32.915 80.680 -10.308 1.00 10.34 265 GLU B O 1
ATOM 4200 N N . GLU B 1 266 ? 33.696 78.552 -10.231 1.00 9.25 266 GLU B N 1
ATOM 4201 C CA . GLU B 1 266 ? 32.448 77.960 -10.637 1.00 10.68 266 GLU B CA 1
ATOM 4202 C C . GLU B 1 266 ? 31.372 78.130 -9.557 1.00 9.30 266 GLU B C 1
ATOM 4203 O O . GLU B 1 266 ? 30.230 78.458 -9.866 1.00 11.08 266 GLU B O 1
ATOM 4209 N N . VAL B 1 267 ? 31.778 78.012 -8.289 1.00 8.40 267 VAL B N 1
ATOM 4210 C CA . VAL B 1 267 ? 30.848 78.234 -7.180 1.00 8.07 267 VAL B CA 1
ATOM 4211 C C . VAL B 1 267 ? 30.443 79.709 -7.139 1.00 8.94 267 VAL B C 1
ATOM 4212 O O . VAL B 1 267 ? 29.247 80.010 -7.016 1.00 9.91 267 VAL B O 1
ATOM 4216 N N . ASN B 1 268 ? 31.405 80.619 -7.244 1.00 8.31 268 ASN B N 1
ATOM 4217 C CA . ASN B 1 268 ? 31.120 82.054 -7.154 1.00 7.76 268 ASN B CA 1
ATOM 4218 C C . ASN B 1 268 ? 30.242 82.505 -8.321 1.00 7.62 268 ASN B C 1
ATOM 4219 O O . ASN B 1 268 ? 29.298 83.273 -8.056 1.00 8.00 268 ASN B O 1
ATOM 4224 N N . THR B 1 269 ? 30.498 82.048 -9.538 1.00 9.31 269 THR B N 1
ATOM 4225 C CA . THR B 1 269 ? 29.628 82.480 -10.651 1.00 8.48 269 THR B CA 1
ATOM 4226 C C . THR B 1 269 ? 28.210 81.999 -10.440 1.00 8.37 269 THR B C 1
ATOM 4227 O O . THR B 1 269 ? 27.239 82.773 -10.623 1.00 7.78 269 THR B O 1
ATOM 4231 N N . ALA B 1 270 ? 28.031 80.739 -10.020 1.00 8.80 270 ALA B N 1
ATOM 4232 C CA . ALA B 1 270 ? 26.677 80.229 -9.793 1.00 8.48 270 ALA B CA 1
ATOM 4233 C C . ALA B 1 270 ? 25.973 80.877 -8.609 1.00 9.32 270 ALA B C 1
ATOM 4234 O O . ALA B 1 270 ? 24.788 81.250 -8.687 1.00 9.24 270 ALA B O 1
ATOM 4236 N N . LEU B 1 271 ? 26.721 81.081 -7.516 1.00 8.37 271 LEU B N 1
ATOM 4237 C CA . LEU B 1 271 ? 26.099 81.697 -6.328 1.00 7.62 271 LEU B CA 1
ATOM 4238 C C . LEU B 1 271 ? 25.726 83.137 -6.598 1.00 8.03 271 LEU B C 1
ATOM 4239 O O . LEU B 1 271 ? 24.599 83.528 -6.234 1.00 8.63 271 LEU B O 1
ATOM 4244 N N . LEU B 1 272 ? 26.613 83.927 -7.215 1.00 8.73 272 LEU B N 1
ATOM 4245 C CA . LEU B 1 272 ? 26.240 85.325 -7.448 1.00 8.00 272 LEU B CA 1
ATOM 4246 C C . LEU B 1 272 ? 25.155 85.421 -8.509 1.00 8.62 272 LEU B C 1
ATOM 4247 O O . LEU B 1 272 ? 24.345 86.356 -8.393 1.00 8.19 272 LEU B O 1
ATOM 4252 N N . ALA B 1 273 ? 25.092 84.519 -9.478 1.00 8.88 273 ALA B N 1
ATOM 4253 C CA . ALA B 1 273 ? 23.996 84.621 -10.452 1.00 7.87 273 ALA B CA 1
ATOM 4254 C C . ALA B 1 273 ? 22.686 84.376 -9.734 1.00 8.05 273 ALA B C 1
ATOM 4255 O O . ALA B 1 273 ? 21.656 85.041 -10.005 1.00 10.17 273 ALA B O 1
ATOM 4257 N N . PHE B 1 274 ? 22.656 83.456 -8.775 1.00 7.05 274 PHE B N 1
ATOM 4258 C CA . PHE B 1 274 ? 21.444 83.146 -8.010 1.00 7.65 274 PHE B CA 1
ATOM 4259 C C . PHE B 1 274 ? 21.074 84.307 -7.120 1.00 8.83 274 PHE B C 1
ATOM 4260 O O . PHE B 1 274 ? 19.903 84.724 -7.085 1.00 9.03 274 PHE B O 1
ATOM 4268 N N . LEU B 1 275 ? 22.049 84.928 -6.451 1.00 7.88 275 LEU B N 1
ATOM 4269 C CA . LEU B 1 275 ? 21.733 86.006 -5.523 1.00 7.64 275 LEU B CA 1
ATOM 4270 C C . LEU B 1 275 ? 21.336 87.270 -6.262 1.00 8.53 275 LEU B C 1
ATOM 4271 O O . LEU B 1 275 ? 20.662 88.102 -5.645 1.00 9.44 275 LEU B O 1
ATOM 4276 N N . ALA B 1 276 ? 21.716 87.401 -7.526 1.00 8.91 276 ALA B N 1
ATOM 4277 C CA . ALA B 1 276 ? 21.338 88.597 -8.306 1.00 10.63 276 ALA B CA 1
ATOM 4278 C C . ALA B 1 276 ? 19.847 88.612 -8.602 1.00 11.87 276 ALA B C 1
ATOM 4279 O O . ALA B 1 276 ? 19.354 89.692 -8.970 1.00 14.16 276 ALA B O 1
ATOM 4281 N N . LYS B 1 277 ? 19.148 87.492 -8.486 1.00 12.42 277 LYS B N 1
ATOM 4282 C CA . LYS B 1 277 ? 17.729 87.391 -8.793 1.00 14.25 277 LYS B CA 1
ATOM 4283 C C . LYS B 1 277 ? 16.827 87.700 -7.607 1.00 13.28 277 LYS B C 1
ATOM 4284 O O . LYS B 1 277 ? 17.345 88.192 -6.585 1.00 11.56 277 LYS B O 1
#